Protein AF-0000000082300525 (afdb_homodimer)

pLDDT: mean 72.8, std 24.36, range [20.66, 98.38]

Nearest PDB structures (foldseek):
  4zb3-assembly1_A-2  TM=5.803E-01  e=1.710E-22  Arabidopsis thaliana
  1soi-assembly1_A-2  TM=7.630E-01  e=5.377E-10  Deinococcus radiodurans
  1sz3-assembly1_B  TM=7.439E-01  e=4.502E-10  Deinococcus radiodurans
  1su2-assembly1_B  TM=7.417E-01  e=1.656E-09  Deinococcus radiodurans
  1vcd-assembly1_A  TM=7.817E-01  e=1.240E-08  Thermus thermophilus HB8

Solvent-accessible surface area (backbone atoms only — not comparable to full-atom values): 38294 Å² total; per-residue (Å²): 132,53,84,77,63,64,65,69,55,76,68,60,64,70,88,30,45,48,75,52,97,76,41,25,40,39,37,34,40,53,50,41,52,52,49,53,53,51,48,54,54,49,33,74,73,46,65,85,68,67,69,75,82,77,60,51,66,63,56,40,52,53,52,33,53,52,42,38,50,74,73,62,33,37,42,39,34,36,40,32,31,70,93,38,32,75,50,49,35,50,43,41,73,72,60,34,39,65,46,34,51,46,69,65,59,80,61,69,82,58,65,81,62,84,66,88,72,76,71,72,72,62,70,77,36,26,38,30,31,35,37,64,62,56,98,55,83,72,79,70,79,77,51,48,43,22,30,50,30,36,32,38,44,33,54,34,82,91,44,32,57,21,26,49,31,33,26,42,58,62,57,76,48,31,74,65,72,42,73,36,54,45,59,46,68,53,55,77,82,52,49,71,64,58,38,43,39,47,36,40,28,58,51,31,52,41,58,50,45,78,74,42,62,61,30,37,35,35,40,30,41,87,89,49,62,26,35,37,40,36,33,32,35,37,42,60,74,52,68,89,64,81,70,73,44,61,26,75,90,52,29,66,44,73,45,79,37,48,44,68,59,62,59,62,36,69,82,46,71,72,30,47,32,44,49,50,52,35,51,51,52,46,51,52,29,51,52,47,39,52,50,51,50,51,56,63,57,35,66,70,76,68,76,66,78,75,61,68,75,59,75,56,50,43,51,51,44,42,18,50,16,64,25,77,87,81,46,48,37,16,50,45,69,74,75,87,81,80,74,89,78,84,76,91,122,133,54,81,79,62,62,64,70,56,75,69,62,64,70,90,30,45,49,75,50,98,76,41,24,40,37,38,34,42,54,49,40,51,52,52,52,54,52,48,54,54,46,32,75,73,46,68,82,71,65,73,84,74,78,57,50,68,62,55,40,50,53,51,33,51,51,42,38,47,75,72,62,34,36,43,38,34,38,40,34,32,70,92,39,33,76,50,49,34,50,43,42,72,73,59,36,38,67,45,34,52,46,66,64,60,81,62,68,82,60,65,79,64,84,66,88,73,76,72,72,72,61,71,79,36,27,39,31,30,36,37,62,64,55,98,56,82,72,81,71,78,76,51,46,45,24,30,50,31,36,32,38,44,35,56,35,82,91,45,33,58,22,26,48,32,33,26,43,60,63,57,78,48,32,73,66,71,42,73,36,55,46,59,46,69,52,55,78,82,51,50,70,63,56,38,44,37,47,37,40,27,58,50,31,52,41,57,49,44,79,75,44,65,61,32,36,36,35,35,29,44,87,89,49,60,24,36,36,40,36,35,32,34,36,43,60,75,52,69,88,63,82,70,74,43,60,27,76,89,51,29,65,44,72,45,79,36,46,44,66,60,63,59,60,37,69,82,45,70,71,32,49,34,42,47,50,52,34,51,51,51,46,49,52,28,51,52,48,39,52,53,51,52,51,56,62,57,36,66,71,77,64,83,67,77,76,61,70,74,58,75,60,56,36,52,52,51,43,19,52,16,60,29,76,85,82,46,51,36,18,46,44,72,78,74,87,80,80,77,84,76,84,73,89,122

Radius of gyration: 29.13 Å; Cα contacts (8 Å, |Δi|>4): 1240; chains: 2; bounding box: 61×101×90 Å

Secondary structure (DSSP, 8-state):
--TTTGGGS-SS-GGGEEE-TTS-EEEEHHHHHHHHHHHHHHHHH-GGG--STTS-HHHHHHHHHHHHHHTT--EEEEEE-GGGGGGHHHHHHTTPEEEEEE---SSSSS---SSS------PPPEEEEEEE-SSS---PPP---EEEEEEEEEB-SS-TTEEEEEEESSSHHHHTT-EE--EEEPPTT--HHHHHHHHHHHHH---EEEEEEEEEEEEE-TTS-EEEEEEEEEEES-TTS------TTTEEEEEEEEHHHHHT-HHHHT-HHHHHHHHHHHHHHHHHHHHHHHHHHHTTS--S------------EEEEEEBSSS-B--EE-------------/--TTTTTSS-SS-GGGEEE-TTS-EEEEHHHHHHHHHHHHHHHHH-TT---STTS-HHHHHHHHHHHHHHTT--EEEEEE-GGGGGGHHHHHHTTPEEEEEE---SSSSS---SSS------PPPEEEEEEE-SSS---PPP---EEEEEEEEEB-SS-TTEEEEEEESSSHHHHTT-EE--EEEPPTT--HHHHHHHHHHHHH---EEEEEEEEEEEEE-TTS-EEEEEEEEEEES-TTS------TTTEEEEEEEEHHHHHT-HHHHT-HHHHHHHHHHHHHHHHHHHHHHHHHHHTTS---------------EEEEEEBSSS-B--EE-------------

Foldseek 3Di:
DDPVVVLPDQLDDPVQWDADPQLEIEGEVVVVVVVVVVVVVVCVVVVPVPPDDPDDPLRSVLSNLVSSVVVVGFKYKYKAAPVRCVCVVSCVVSPKDFADKDFDDLDDPDPPPPPPVSVPDGGDIITMIMDTNDPDPDPDDGDDFEWEKEFEWEAQPVALQKTKWFQWPDDPRNVVRAIDTQMDTDDPLDWRQRRRQVSCCQAWVFGWGFPFWLDKDWDDDPVDGIYIYTYTYIYTPCNPDDDTDGNVNITDDMDIDRLVVNLPDVVLVVDPVSNVVSVSSSVVSVLVNVLVVVVVVCVPDDPDDPDSPPVCPVGPQFFDADCSVPDGRRDGPDDPDPDDDDDPD/DDPVVVLPDQLDDPVQWDADPQLEIEGEVVVVVVVVVVVVVVCVVVVPVPPPVPDDPLRSVLSNLVSSVVVVGFKYKYKAAPVRVVCVVSCVVVPKDFADKDFDDLDDPDPPPPDPVSVPDGGDIITMIMDTNDPDPDPDDGDDFEWEKEFEWEAQPVALQKTKWFQWPDDPRNVVRAIDTQMDTDDPPDDRQRRRQVSCCQAWVFGWGFPAWLDKDWDDDPVDGIYIYTYTYIYTPCNPDDDTDGNVNITDDMDIDRLVVNLPDVVLVPDPVSNVVSVSSSVVSVLVNVLVVVVVVCVPDPPDDDDSPPVCPVGPQFFDADCPVVDRRRPRPDDPPDDDDDDPD

Organism: NCBI:txid303405

Structure (mmCIF, N/CA/C/O backbone):
data_AF-0000000082300525-model_v1
#
loop_
_entity.id
_entity.type
_entity.pdbx_description
1 polymer 'ADP-ribose pyrophosphatase'
#
loop_
_atom_site.group_PDB
_atom_site.id
_atom_site.type_symbol
_atom_site.label_atom_id
_atom_site.label_alt_id
_atom_site.label_comp_id
_atom_site.label_asym_id
_atom_site.label_entity_id
_atom_site.label_seq_id
_atom_site.pdbx_PDB_ins_code
_atom_site.Cartn_x
_atom_site.Cartn_y
_atom_site.Cartn_z
_atom_site.occupancy
_atom_site.B_iso_or_equiv
_atom_site.auth_seq_id
_atom_site.auth_comp_id
_atom_site.auth_asym_id
_atom_site.auth_atom_id
_atom_site.pdbx_PDB_model_num
ATOM 1 N N . MET A 1 1 ? -26.719 -42.281 -4.926 1 31.5 1 MET A N 1
ATOM 2 C CA . MET A 1 1 ? -26.797 -40.906 -4.43 1 31.5 1 MET A CA 1
ATOM 3 C C . MET A 1 1 ? -26.984 -39.938 -5.578 1 31.5 1 MET A C 1
ATOM 5 O O . MET A 1 1 ? -26.188 -39.906 -6.512 1 31.5 1 MET A O 1
ATOM 9 N N . THR A 1 2 ? -28.156 -39.438 -5.938 1 35.41 2 THR A N 1
ATOM 10 C CA . THR A 1 2 ? -28.578 -38.75 -7.16 1 35.41 2 THR A CA 1
ATOM 11 C C . THR A 1 2 ? -27.844 -37.438 -7.328 1 35.41 2 THR A C 1
ATOM 13 O O . THR A 1 2 ? -27.344 -36.875 -6.355 1 35.41 2 THR A O 1
ATOM 16 N N . ALA A 1 3 ? -27.484 -37.094 -8.57 1 42.41 3 ALA A N 1
ATOM 17 C CA . ALA A 1 3 ? -26.859 -35.812 -8.938 1 42.41 3 ALA A CA 1
ATOM 18 C C . ALA A 1 3 ? -27.391 -34.688 -8.086 1 42.41 3 ALA A C 1
ATOM 20 O O . ALA A 1 3 ? -26.641 -33.781 -7.707 1 42.41 3 ALA A O 1
ATOM 21 N N . GLU A 1 4 ? -28.578 -34.562 -7.793 1 43.91 4 GLU A N 1
ATOM 22 C CA . GLU A 1 4 ? -29.359 -33.594 -7.035 1 43.91 4 GLU A CA 1
ATOM 23 C C . GLU A 1 4 ? -29.016 -33.625 -5.551 1 43.91 4 GLU A C 1
ATOM 25 O O . GLU A 1 4 ? -29.016 -32.625 -4.871 1 43.91 4 GLU A O 1
ATOM 30 N N . GLU A 1 5 ? -28.812 -34.781 -4.945 1 45.03 5 GLU A N 1
ATOM 31 C CA . GLU A 1 5 ? -28.484 -35.031 -3.545 1 45.03 5 GLU A CA 1
ATOM 32 C C . GLU A 1 5 ? -27.078 -34.562 -3.221 1 45.03 5 GLU A C 1
ATOM 34 O O . GLU A 1 5 ? -26.781 -34.156 -2.088 1 45.03 5 GLU A O 1
ATOM 39 N N . SER A 1 6 ? -26.172 -34.594 -4.133 1 46.34 6 SER A N 1
ATOM 40 C CA . SER A 1 6 ? -24.719 -34.406 -4.062 1 46.34 6 SER A CA 1
ATOM 41 C C . SER A 1 6 ? -24.359 -32.938 -3.881 1 46.34 6 SER A C 1
ATOM 43 O O . SER A 1 6 ? -23.234 -32.625 -3.479 1 46.34 6 SER A O 1
ATOM 45 N N . LEU A 1 7 ? -25.203 -32.062 -4.277 1 52 7 LEU A N 1
ATOM 46 C CA . LEU A 1 7 ? -25.031 -30.625 -4.062 1 52 7 LEU A CA 1
ATOM 47 C C . LEU A 1 7 ? -25.312 -30.25 -2.611 1 52 7 LEU A C 1
ATOM 49 O O . LEU A 1 7 ? -25.203 -29.078 -2.23 1 52 7 LEU A O 1
ATOM 53 N N . GLU A 1 8 ? -25.703 -31.203 -1.813 1 58.38 8 GLU A N 1
ATOM 54 C CA . GLU A 1 8 ? -26.172 -30.875 -0.469 1 58.38 8 GLU A CA 1
ATOM 55 C C . GLU A 1 8 ? -25 -30.734 0.504 1 58.38 8 GLU A C 1
ATOM 57 O O . GLU A 1 8 ? -25.125 -30.078 1.542 1 58.38 8 GLU A O 1
ATOM 62 N N . LEU A 1 9 ? -23.891 -31.422 0.276 1 63.06 9 LEU A N 1
ATOM 63 C CA . LEU A 1 9 ? -22.859 -31.312 1.297 1 63.06 9 LEU A CA 1
ATOM 64 C C . LEU A 1 9 ? -21.734 -30.391 0.839 1 63.06 9 LEU A C 1
ATOM 66 O O . LEU A 1 9 ? -21.406 -30.344 -0.35 1 63.06 9 LEU A O 1
ATOM 70 N N . PRO A 1 10 ? -21.188 -29.688 1.785 1 70.88 10 PRO A N 1
ATOM 71 C CA . PRO A 1 10 ? -20.047 -28.844 1.44 1 70.88 10 PRO A CA 1
ATOM 72 C C . PRO A 1 10 ? -18.875 -29.641 0.875 1 70.88 10 PRO A C 1
ATOM 74 O O . PRO A 1 10 ? -18.484 -30.656 1.446 1 70.88 10 PRO A O 1
ATOM 77 N N . PRO A 1 11 ? -18.5 -29.281 -0.305 1 83.06 11 PRO A N 1
ATOM 78 C CA . PRO A 1 11 ? -17.469 -30.047 -1.009 1 83.06 11 PRO A CA 1
ATOM 79 C C . PRO A 1 11 ? -16.156 -30.109 -0.245 1 83.06 11 PRO A C 1
ATOM 81 O O . PRO A 1 11 ? -15.438 -31.109 -0.31 1 83.06 11 PRO A O 1
ATOM 84 N N . PHE A 1 12 ? -15.797 -29.062 0.475 1 90.94 12 PHE A N 1
ATOM 85 C CA . PHE A 1 12 ? -14.57 -29.047 1.265 1 90.94 12 PHE A CA 1
ATOM 86 C C . PHE A 1 12 ? -14.875 -29.234 2.746 1 90.94 12 PHE A C 1
ATOM 88 O O . PHE A 1 12 ? -15.938 -28.828 3.221 1 90.94 12 PHE A O 1
ATOM 95 N N . ASP A 1 13 ? -13.938 -29.906 3.457 1 89.81 13 ASP A N 1
ATOM 96 C CA . ASP A 1 13 ? -14.047 -30 4.91 1 89.81 13 ASP A CA 1
ATOM 97 C C . ASP A 1 13 ? -14.141 -28.609 5.543 1 89.81 13 ASP A C 1
ATOM 99 O O . ASP A 1 13 ? -13.438 -27.688 5.121 1 89.81 13 ASP A O 1
ATOM 103 N N . GLU A 1 14 ? -14.883 -28.469 6.551 1 90.75 14 GLU A N 1
ATOM 104 C CA . GLU A 1 14 ? -15.125 -27.188 7.207 1 90.75 14 GLU A CA 1
ATOM 105 C C . GLU A 1 14 ? -13.844 -26.625 7.816 1 90.75 14 GLU A C 1
ATOM 107 O O . GLU A 1 14 ? -13.727 -25.422 8.031 1 90.75 14 GLU A O 1
ATOM 112 N N . SER A 1 15 ? -12.852 -27.469 8.047 1 91.94 15 SER A N 1
ATOM 113 C CA . SER A 1 15 ? -11.602 -27.047 8.688 1 91.94 15 SER A CA 1
ATOM 114 C C . SER A 1 15 ? -10.734 -26.25 7.723 1 91.94 15 SER A C 1
ATOM 116 O O . SER A 1 15 ? -9.789 -25.578 8.141 1 91.94 15 SER A O 1
ATOM 118 N N . VAL A 1 16 ? -11.062 -26.297 6.445 1 94.94 16 VAL A N 1
ATOM 119 C CA . VAL A 1 16 ? -10.18 -25.641 5.484 1 94.94 16 VAL A CA 1
ATOM 120 C C . VAL A 1 16 ? -10.867 -24.422 4.891 1 94.94 16 VAL A C 1
ATOM 122 O O . VAL A 1 16 ? -10.367 -23.812 3.949 1 94.94 16 VAL A O 1
ATOM 125 N N . VAL A 1 17 ? -12.078 -24.125 5.367 1 95.38 17 VAL A N 1
ATOM 126 C CA . VAL A 1 17 ? -12.844 -23 4.848 1 95.38 17 VAL A CA 1
ATOM 127 C C . VAL A 1 17 ? -13.25 -22.078 5.996 1 95.38 17 VAL A C 1
ATOM 129 O O . VAL A 1 17 ? -13.422 -22.531 7.133 1 95.38 17 VAL A O 1
ATOM 132 N N . SER A 1 18 ? -13.336 -20.844 5.781 1 94.56 18 SER A N 1
ATOM 133 C CA . SER A 1 18 ? -13.906 -19.859 6.707 1 94.56 18 SER A CA 1
ATOM 134 C C . SER A 1 18 ? -14.93 -18.969 6.02 1 94.56 18 SER A C 1
ATOM 136 O O . SER A 1 18 ? -14.906 -18.812 4.797 1 94.56 18 SER A O 1
ATOM 138 N N . TYR A 1 19 ? -15.844 -18.406 6.777 1 91.12 19 TYR A N 1
ATOM 139 C CA . TYR A 1 19 ? -16.922 -17.547 6.277 1 91.12 19 TYR A CA 1
ATOM 140 C C . TYR A 1 19 ? -16.844 -16.172 6.918 1 91.12 19 TYR A C 1
ATOM 142 O O . TYR A 1 19 ? -16.5 -16.031 8.094 1 91.12 19 TYR A O 1
ATOM 150 N N . ASP A 1 20 ? -17.141 -15.203 6.098 1 85.31 20 ASP A N 1
ATOM 151 C CA . ASP A 1 20 ? -17.109 -13.859 6.664 1 85.31 20 ASP A CA 1
ATOM 152 C C . ASP A 1 20 ? -18.5 -13.242 6.691 1 85.31 20 ASP A C 1
ATOM 154 O O . ASP A 1 20 ? -19.484 -13.875 6.285 1 85.31 20 ASP A O 1
ATOM 158 N N . HIS A 1 21 ? -18.641 -12.023 7.246 1 79.12 21 HIS A N 1
ATOM 159 C CA . HIS A 1 21 ? -19.922 -11.367 7.48 1 79.12 21 HIS A CA 1
ATOM 160 C C . HIS A 1 21 ? -20.469 -10.773 6.188 1 79.12 21 HIS A C 1
ATOM 162 O O . HIS A 1 21 ? -21.594 -10.273 6.168 1 79.12 21 HIS A O 1
ATOM 168 N N . TYR A 1 22 ? -19.812 -10.883 5.113 1 80.44 22 TYR A N 1
ATOM 169 C CA . TYR A 1 22 ? -20.234 -10.32 3.836 1 80.44 22 TYR A CA 1
ATOM 170 C C . TYR A 1 22 ? -20.641 -11.43 2.869 1 80.44 22 TYR A C 1
ATOM 172 O O . TYR A 1 22 ? -20.641 -11.227 1.652 1 80.44 22 TYR A O 1
ATOM 180 N N . ASN A 1 23 ? -20.797 -12.641 3.451 1 89.06 23 ASN A N 1
ATOM 181 C CA . ASN A 1 23 ? -21.141 -13.82 2.668 1 89.06 23 ASN A CA 1
ATOM 182 C C . ASN A 1 23 ? -20 -14.266 1.775 1 89.06 23 ASN A C 1
ATOM 184 O O . ASN A 1 23 ? -20.219 -14.742 0.66 1 89.06 23 ASN A O 1
ATOM 188 N N . GLY A 1 24 ? -18.875 -13.977 2.256 1 93.5 24 GLY A N 1
ATOM 189 C CA . GLY A 1 24 ? -17.672 -14.453 1.586 1 93.5 24 GLY A CA 1
ATOM 190 C C . GLY A 1 24 ? -17.156 -15.766 2.143 1 93.5 24 GLY A C 1
ATOM 191 O O . GLY A 1 24 ? -17.453 -16.109 3.287 1 93.5 24 GLY A O 1
ATOM 192 N N . VAL A 1 25 ? -16.469 -16.469 1.324 1 95.88 25 VAL A N 1
ATOM 193 C CA . VAL A 1 25 ? -15.859 -17.734 1.721 1 95.88 25 VAL A CA 1
ATOM 194 C C . VAL A 1 25 ? -14.359 -17.703 1.426 1 95.88 25 VAL A C 1
ATOM 196 O O . VAL A 1 25 ? -13.938 -17.234 0.369 1 95.88 25 VAL A O 1
ATOM 199 N N . THR A 1 26 ? -13.57 -18.141 2.361 1 96.19 26 THR A N 1
ATOM 200 C CA . THR A 1 26 ? -12.133 -18.266 2.154 1 96.19 26 THR A CA 1
ATOM 201 C C . THR A 1 26 ? -11.703 -19.734 2.229 1 96.19 26 THR A C 1
ATOM 203 O O . THR A 1 26 ? -11.992 -20.422 3.209 1 96.19 26 THR A O 1
ATOM 206 N N . LEU A 1 27 ? -11.117 -20.203 1.201 1 97.44 27 LEU A N 1
ATOM 207 C CA . LEU A 1 27 ? -10.516 -21.531 1.152 1 97.44 27 LEU A CA 1
ATOM 208 C C . LEU A 1 27 ? -9.016 -21.469 1.395 1 97.44 27 LEU A C 1
ATOM 210 O O . LEU A 1 27 ? -8.305 -20.703 0.72 1 97.44 27 LEU A O 1
ATOM 214 N N . TYR A 1 28 ? -8.516 -22.203 2.297 1 96.62 28 TYR A N 1
ATOM 215 C CA . TYR A 1 28 ? -7.098 -22.25 2.627 1 96.62 28 TYR A CA 1
ATOM 216 C C . TYR A 1 28 ? -6.445 -23.5 2.07 1 96.62 28 TYR A C 1
ATOM 218 O O . TYR A 1 28 ? -6.59 -24.594 2.645 1 96.62 28 TYR A O 1
ATOM 226 N N . LEU A 1 29 ? -5.621 -23.359 1.067 1 97.25 29 LEU A N 1
ATOM 227 C CA . LEU A 1 29 ? -5.098 -24.531 0.369 1 97.25 29 LEU A CA 1
ATOM 228 C C . LEU A 1 29 ? -3.973 -25.188 1.165 1 97.25 29 LEU A C 1
ATOM 230 O O . LEU A 1 29 ? -3.672 -26.359 0.973 1 97.25 29 LEU A O 1
ATOM 234 N N . GLY A 1 30 ? -3.264 -24.328 1.96 1 94.94 30 GLY A N 1
ATOM 235 C CA . GLY A 1 30 ? -2.316 -24.969 2.867 1 94.94 30 GLY A CA 1
ATOM 236 C C . GLY A 1 30 ? -2.963 -25.969 3.803 1 94.94 30 GLY A C 1
ATOM 237 O O . GLY A 1 30 ? -2.453 -27.078 3.979 1 94.94 30 GLY A O 1
ATOM 238 N N . GLU A 1 31 ? -4.031 -25.594 4.355 1 94.62 31 GLU A N 1
ATOM 239 C CA . GLU A 1 31 ? -4.793 -26.484 5.23 1 94.62 31 GLU A CA 1
ATOM 240 C C . GLU A 1 31 ? -5.391 -27.641 4.453 1 94.62 31 GLU A C 1
ATOM 242 O O . GLU A 1 31 ? -5.461 -28.766 4.961 1 94.62 31 GLU A O 1
ATOM 247 N N . TYR A 1 32 ? -5.863 -27.422 3.322 1 94.81 32 TYR A N 1
ATOM 248 C CA . TYR A 1 32 ? -6.406 -28.484 2.488 1 94.81 32 TYR A CA 1
ATOM 249 C C . TYR A 1 32 ? -5.34 -29.516 2.156 1 94.81 32 TYR A C 1
ATOM 251 O O . TYR A 1 32 ? -5.598 -30.719 2.193 1 94.81 32 TYR A O 1
ATOM 259 N N . LEU A 1 33 ? -4.188 -29 1.793 1 94.38 33 LEU A N 1
ATOM 260 C CA . LEU A 1 33 ? -3.07 -29.891 1.516 1 94.38 33 LEU A CA 1
ATOM 261 C C . LEU A 1 33 ? -2.785 -30.797 2.715 1 94.38 33 LEU A C 1
ATOM 263 O O . LEU A 1 33 ? -2.58 -32 2.557 1 94.38 33 LEU A O 1
ATOM 267 N N . ASN A 1 34 ? -2.764 -30.188 3.891 1 92.69 34 ASN A N 1
ATOM 268 C CA . ASN A 1 34 ? -2.57 -30.953 5.113 1 92.69 34 ASN A CA 1
ATOM 269 C C . ASN A 1 34 ? -3.688 -31.984 5.32 1 92.69 34 ASN A C 1
ATOM 271 O O . ASN A 1 34 ? -3.432 -33.125 5.734 1 92.69 34 ASN A O 1
ATOM 275 N N . TRP A 1 35 ? -4.832 -31.594 5.086 1 90.56 35 TRP A N 1
ATOM 276 C CA . TRP A 1 35 ? -6 -32.469 5.219 1 90.56 35 TRP A CA 1
ATOM 277 C C . TRP A 1 35 ? -5.898 -33.656 4.281 1 90.56 35 TRP A C 1
ATOM 279 O O . TRP A 1 35 ? -6.113 -34.781 4.699 1 90.56 35 TRP A O 1
ATOM 289 N N . VAL A 1 36 ? -5.59 -33.438 3.02 1 88.75 36 VAL A N 1
ATOM 290 C CA . VAL A 1 36 ? -5.453 -34.5 2.021 1 88.75 36 VAL A CA 1
ATOM 291 C C . VAL A 1 36 ? -4.355 -35.469 2.449 1 88.75 36 VAL A C 1
ATOM 293 O O . VAL A 1 36 ? -4.504 -36.688 2.309 1 88.75 36 VAL A O 1
ATOM 296 N N . THR A 1 37 ? -3.279 -34.906 2.904 1 88.19 37 THR A N 1
ATOM 297 C CA . THR A 1 37 ? -2.15 -35.719 3.324 1 88.19 37 THR A CA 1
ATOM 298 C C . THR A 1 37 ? -2.541 -36.625 4.492 1 88.19 37 THR A C 1
ATOM 300 O O . THR A 1 37 ? -2.189 -37.812 4.52 1 88.19 37 THR A O 1
ATOM 303 N N . ARG A 1 38 ? -3.258 -36.125 5.43 1 87.5 38 ARG A N 1
ATOM 304 C CA . ARG A 1 38 ? -3.707 -36.906 6.586 1 87.5 38 ARG A CA 1
ATOM 305 C C . ARG A 1 38 ? -4.68 -38 6.172 1 87.5 38 ARG A C 1
ATOM 307 O O . ARG A 1 38 ? -4.633 -39.094 6.707 1 87.5 38 ARG A O 1
ATOM 314 N N . GLN A 1 39 ? -5.523 -37.719 5.277 1 83.19 39 GLN A N 1
ATOM 315 C CA . GLN A 1 39 ? -6.496 -38.688 4.797 1 83.19 39 GLN A CA 1
ATOM 316 C C . GLN A 1 39 ? -5.809 -39.844 4.066 1 83.19 39 GLN A C 1
ATOM 318 O O . GLN A 1 39 ? -6.215 -41 4.191 1 83.19 39 GLN A O 1
ATOM 323 N N . SER A 1 40 ? -4.789 -39.438 3.256 1 81.56 40 SER A N 1
ATOM 324 C CA . SER A 1 40 ? -4.039 -40.469 2.525 1 81.56 40 SER A CA 1
ATOM 325 C C . SER A 1 40 ? -3.324 -41.406 3.48 1 81.56 40 SER A C 1
ATOM 327 O O . SER A 1 40 ? -3.225 -42.625 3.211 1 81.56 40 SER A O 1
ATOM 329 N N . GLU A 1 41 ? -2.926 -40.875 4.523 1 79.88 41 GLU A N 1
ATOM 330 C CA . GLU A 1 41 ? -2.252 -41.688 5.531 1 79.88 41 GLU A CA 1
ATOM 331 C C . GLU A 1 41 ? -3.24 -42.594 6.254 1 79.88 41 GLU A C 1
ATOM 333 O O . GLU A 1 41 ? -2.932 -43.781 6.535 1 79.88 41 GLU A O 1
ATOM 338 N N . MET A 1 42 ? -4.387 -42.094 6.52 1 76.69 42 MET A N 1
ATOM 339 C CA . MET A 1 42 ? -5.422 -42.875 7.199 1 76.69 42 MET A CA 1
ATOM 340 C C . MET A 1 42 ? -5.941 -44 6.301 1 76.69 42 MET A C 1
ATOM 342 O O . MET A 1 42 ? -6.23 -45.094 6.777 1 76.69 42 MET A O 1
ATOM 346 N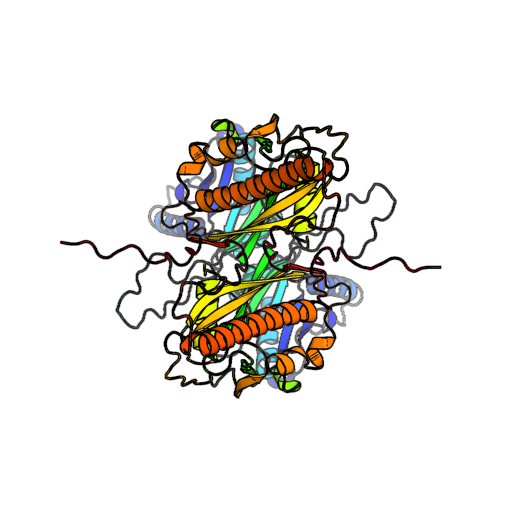 N . ASP A 1 43 ? -6.156 -43.625 5 1 68.88 43 ASP A N 1
ATOM 347 C CA . ASP A 1 43 ? -6.629 -44.625 4.047 1 68.88 43 ASP A CA 1
ATOM 348 C C . ASP A 1 43 ? -5.621 -45.75 3.902 1 68.88 43 ASP A C 1
ATOM 350 O O . ASP A 1 43 ? -6.004 -46.906 3.693 1 68.88 43 ASP A O 1
ATOM 354 N N . ARG A 1 44 ? -4.449 -45.344 3.789 1 67.62 44 ARG A N 1
ATOM 355 C CA . ARG A 1 44 ? -3.432 -46.406 3.732 1 67.62 44 ARG A CA 1
ATOM 356 C C . ARG A 1 44 ? -3.576 -47.375 4.902 1 67.62 44 ARG A C 1
ATOM 358 O O . ARG A 1 44 ? -3.389 -48.562 4.738 1 67.62 44 ARG A O 1
ATOM 365 N N . ASP A 1 45 ? -4.102 -46.781 5.965 1 65.62 45 ASP A N 1
ATOM 366 C CA . ASP A 1 45 ? -4.238 -47.594 7.164 1 65.62 45 ASP A CA 1
ATOM 367 C C . ASP A 1 45 ? -5.574 -48.344 7.176 1 65.62 45 ASP A C 1
ATOM 369 O O . ASP A 1 45 ? -5.695 -49.406 7.773 1 65.62 45 ASP A O 1
ATOM 373 N N . ASN A 1 46 ? -6.699 -47.688 6.613 1 58.25 46 ASN A N 1
ATOM 374 C CA . ASN A 1 46 ? -8 -48.344 6.527 1 58.25 46 ASN A CA 1
ATOM 375 C C . ASN A 1 46 ? -8.609 -48.188 5.133 1 58.25 46 ASN A C 1
ATOM 377 O O . ASN A 1 46 ? -9.383 -47.281 4.879 1 58.25 46 ASN A O 1
ATOM 381 N N . PRO A 1 47 ? -8.227 -49 4.129 1 49.75 47 PRO A N 1
ATOM 382 C CA . PRO A 1 47 ? -8.602 -48.906 2.715 1 49.75 47 PRO A CA 1
ATOM 383 C C . PRO A 1 47 ? -10.109 -48.938 2.5 1 49.75 47 PRO A C 1
ATOM 385 O O . PRO A 1 47 ? -10.586 -48.625 1.41 1 49.75 47 PRO A O 1
ATOM 388 N N . THR A 1 48 ? -10.922 -49.562 3.279 1 49.03 48 THR A N 1
ATOM 389 C CA . THR A 1 48 ? -12.336 -49.75 2.979 1 49.03 48 THR A CA 1
ATOM 390 C C . THR A 1 48 ? -13.07 -48.438 2.953 1 49.03 48 THR A C 1
ATOM 392 O O . THR A 1 48 ? -14.219 -48.344 2.529 1 49.03 48 THR A O 1
ATOM 395 N N . ARG A 1 49 ? -12.695 -47.625 3.658 1 45.94 49 ARG A N 1
ATOM 396 C CA . ARG A 1 49 ? -13.477 -46.406 3.879 1 45.94 49 ARG A CA 1
ATOM 397 C C . ARG A 1 49 ? -13.336 -45.438 2.701 1 45.94 49 ARG A C 1
ATOM 399 O O . ARG A 1 49 ? -13.633 -44.25 2.824 1 45.94 49 ARG A O 1
ATOM 406 N N . SER A 1 50 ? -12.758 -45.812 1.601 1 43.75 50 SER A N 1
ATOM 407 C CA . SER A 1 50 ? -12.281 -44.719 0.785 1 43.75 50 SER A CA 1
ATOM 408 C C . SER A 1 50 ? -13.43 -44 0.094 1 43.75 50 SER A C 1
ATOM 410 O O . SER A 1 50 ? -13.875 -44.406 -0.979 1 43.75 50 SER A O 1
ATOM 412 N N . LEU A 1 51 ? -14.602 -44 0.524 1 40.25 51 LEU A N 1
ATOM 413 C CA . LEU A 1 51 ? -15.719 -43.594 -0.308 1 40.25 51 LEU A CA 1
ATOM 414 C C . LEU A 1 51 ? -15.336 -42.375 -1.164 1 40.25 51 LEU A C 1
ATOM 416 O O . LEU A 1 51 ? -15.578 -42.375 -2.373 1 40.25 51 LEU A O 1
ATOM 420 N N . ASN A 1 52 ? -15.656 -41.156 -0.697 1 44.56 52 ASN A N 1
ATOM 421 C CA . ASN A 1 52 ? -16 -40 -1.484 1 44.56 52 ASN A CA 1
ATOM 422 C C . ASN A 1 52 ? -14.82 -39.531 -2.338 1 44.56 52 ASN A C 1
ATOM 424 O O . ASN A 1 52 ? -14.961 -38.594 -3.131 1 44.56 52 ASN A O 1
ATOM 428 N N . SER A 1 53 ? -13.508 -39.438 -1.915 1 52.91 53 SER A N 1
ATOM 429 C CA . SER A 1 53 ? -12.812 -38.188 -2.244 1 52.91 53 SER A CA 1
ATOM 430 C C . SER A 1 53 ? -12.227 -38.25 -3.65 1 52.91 53 SER A C 1
ATOM 432 O O . SER A 1 53 ? -11.016 -38.375 -3.818 1 52.91 53 SER A O 1
ATOM 434 N N . ASP A 1 54 ? -12.828 -39 -4.508 1 66.31 54 ASP A N 1
ATOM 435 C CA . ASP A 1 54 ? -12.344 -39.344 -5.848 1 66.31 54 ASP A CA 1
ATOM 436 C C . ASP A 1 54 ? -12.227 -38.062 -6.703 1 66.31 54 ASP A C 1
ATOM 438 O O . ASP A 1 54 ? -11.734 -38.125 -7.832 1 66.31 54 ASP A O 1
ATOM 442 N N . LEU A 1 55 ? -12.703 -37.125 -6.266 1 83.56 55 LEU A N 1
ATOM 443 C CA . LEU A 1 55 ? -12.68 -35.969 -7.145 1 83.56 55 LEU A CA 1
ATOM 444 C C . LEU A 1 55 ? -11.312 -35.281 -7.105 1 83.56 55 LEU A C 1
ATOM 446 O O . LEU A 1 55 ? -10.695 -35.188 -6.047 1 83.56 55 LEU A O 1
ATOM 450 N N . SER A 1 56 ? -10.867 -35 -8.273 1 90.5 56 SER A N 1
ATOM 451 C CA . SER A 1 56 ? -9.672 -34.156 -8.367 1 90.5 56 SER A CA 1
ATOM 452 C C . SER A 1 56 ? -9.938 -32.781 -7.809 1 90.5 56 SER A C 1
ATOM 454 O O . SER A 1 56 ? -11.094 -32.375 -7.602 1 90.5 56 SER A O 1
ATOM 456 N N . PHE A 1 57 ? -8.961 -32.125 -7.488 1 94.06 57 PHE A N 1
ATOM 457 C CA . PHE A 1 57 ? -9.102 -30.797 -6.914 1 94.06 57 PHE A CA 1
ATOM 458 C C . PHE A 1 57 ? -9.93 -29.891 -7.828 1 94.06 57 PHE A C 1
ATOM 460 O O . PHE A 1 57 ? -10.867 -29.234 -7.375 1 94.06 57 PHE A O 1
ATOM 467 N N . PRO A 1 58 ? -9.641 -29.797 -9.117 1 94.69 58 PRO A N 1
ATOM 468 C CA . PRO A 1 58 ? -10.453 -28.922 -9.969 1 94.69 58 PRO A CA 1
ATOM 469 C C . PRO A 1 58 ? -11.938 -29.281 -9.945 1 94.69 58 PRO A C 1
ATOM 471 O O . PRO A 1 58 ? -12.797 -28.406 -10 1 94.69 58 PRO A O 1
ATOM 474 N N . GLN A 1 59 ? -12.227 -30.562 -9.906 1 93.12 59 GLN A N 1
ATOM 475 C CA . GLN A 1 59 ? -13.617 -31 -9.836 1 93.12 59 GLN A CA 1
ATOM 476 C C . GLN A 1 59 ? -14.266 -30.547 -8.531 1 93.12 59 GLN A C 1
ATOM 478 O O . GLN A 1 59 ? -15.406 -30.078 -8.523 1 93.12 59 GLN A O 1
ATOM 483 N N . LEU A 1 60 ? -13.508 -30.766 -7.496 1 93.81 60 LEU A N 1
ATOM 484 C CA . LEU A 1 60 ? -13.992 -30.344 -6.184 1 93.81 60 LEU A CA 1
ATOM 485 C C . LEU A 1 60 ? -14.242 -28.844 -6.148 1 93.81 60 LEU A C 1
ATOM 487 O O . LEU A 1 60 ? -15.25 -28.391 -5.609 1 93.81 60 LEU A O 1
ATOM 491 N N . LEU A 1 61 ? -13.312 -28.078 -6.637 1 95.88 61 LEU A N 1
ATOM 492 C CA . LEU A 1 61 ? -13.422 -26.625 -6.668 1 95.88 61 LEU A CA 1
ATOM 493 C C . LEU A 1 61 ? -14.656 -26.188 -7.461 1 95.88 61 LEU A C 1
ATOM 495 O O . LEU A 1 61 ? -15.398 -25.297 -7.031 1 95.88 61 LEU A O 1
ATOM 499 N N . ASP A 1 62 ? -14.875 -26.797 -8.586 1 95.19 62 ASP A N 1
ATOM 500 C CA . ASP A 1 62 ? -16.047 -26.484 -9.406 1 95.19 62 ASP A CA 1
ATOM 501 C C . ASP A 1 62 ? -17.344 -26.766 -8.641 1 95.19 62 ASP A C 1
ATOM 503 O O . ASP A 1 62 ? -18.266 -25.953 -8.672 1 95.19 62 ASP A O 1
ATOM 507 N N . ARG A 1 63 ? -17.406 -27.891 -8.031 1 93.88 63 ARG A N 1
ATOM 508 C CA . ARG A 1 63 ? -18.578 -28.234 -7.219 1 93.88 63 ARG A CA 1
ATOM 509 C C . ARG A 1 63 ? -18.781 -27.219 -6.094 1 93.88 63 ARG A C 1
ATOM 511 O O . ARG A 1 63 ? -19.906 -26.828 -5.789 1 93.88 63 ARG A O 1
ATOM 518 N N . ALA A 1 64 ? -17.703 -26.891 -5.438 1 95.56 64 ALA A N 1
ATOM 519 C CA . ALA A 1 64 ? -17.766 -25.922 -4.344 1 95.56 64 ALA A CA 1
ATOM 520 C C . ALA A 1 64 ? -18.312 -24.578 -4.828 1 95.56 64 ALA A C 1
ATOM 522 O O . ALA A 1 64 ? -19.141 -23.969 -4.156 1 95.56 64 ALA A O 1
ATOM 523 N N . LEU A 1 65 ? -17.859 -24.172 -5.965 1 96.5 65 LEU A N 1
ATOM 524 C CA . LEU A 1 65 ? -18.297 -22.891 -6.52 1 96.5 65 LEU A CA 1
ATOM 525 C C . LEU A 1 65 ? -19.797 -22.922 -6.797 1 96.5 65 LEU A C 1
ATOM 527 O O . LEU A 1 65 ? -20.5 -21.953 -6.539 1 96.5 65 LEU A O 1
ATOM 531 N N . GLN A 1 66 ? -20.281 -24.062 -7.277 1 94.19 66 GLN A N 1
ATOM 532 C CA . GLN A 1 66 ? -21.719 -24.219 -7.512 1 94.19 66 GLN A CA 1
ATOM 533 C C . GLN A 1 66 ? -22.484 -24.203 -6.195 1 94.19 66 GLN A C 1
ATOM 535 O O . GLN A 1 66 ? -23.531 -23.562 -6.094 1 94.19 66 GLN A O 1
ATOM 540 N N . PHE A 1 67 ? -21.984 -24.906 -5.277 1 94 67 PHE A N 1
ATOM 541 C CA . PHE A 1 67 ? -22.609 -24.969 -3.957 1 94 67 PHE A CA 1
ATOM 542 C C . PHE A 1 67 ? -22.688 -23.578 -3.336 1 94 67 PHE A C 1
ATOM 544 O O . PHE A 1 67 ? -23.75 -23.172 -2.865 1 94 67 PHE A O 1
ATOM 551 N N . TRP A 1 68 ? -21.578 -22.828 -3.354 1 95.69 68 TRP A N 1
ATOM 552 C CA . TRP A 1 68 ? -21.516 -21.5 -2.756 1 95.69 68 TRP A CA 1
ATOM 553 C C . TRP A 1 68 ? -22.438 -20.531 -3.502 1 95.69 68 TRP A C 1
ATOM 555 O O . TRP A 1 68 ? -23.062 -19.672 -2.891 1 95.69 68 TRP A O 1
ATOM 565 N N . LYS A 1 69 ? -22.453 -20.656 -4.766 1 94.56 69 LYS A N 1
ATOM 566 C CA . LYS A 1 69 ? -23.359 -19.828 -5.547 1 94.56 69 LYS A CA 1
ATOM 567 C C . LYS A 1 69 ? -24.812 -20.078 -5.156 1 94.56 69 LYS A C 1
ATOM 569 O O . LYS A 1 69 ? -25.594 -19.125 -4.996 1 94.56 69 LYS A O 1
ATOM 574 N N . ALA A 1 70 ? -25.203 -21.328 -5.004 1 93.31 70 ALA A N 1
ATOM 575 C CA . ALA A 1 70 ? -26.547 -21.703 -4.617 1 93.31 70 ALA A CA 1
ATOM 576 C C . ALA A 1 70 ? -26.891 -21.172 -3.229 1 93.31 70 ALA A C 1
ATOM 578 O O . ALA A 1 70 ? -28.047 -20.828 -2.955 1 93.31 70 ALA A O 1
ATOM 579 N N . GLU A 1 71 ? -25.891 -21.047 -2.379 1 93 71 GLU A N 1
ATOM 580 C CA . GLU A 1 71 ? -26.078 -20.547 -1.022 1 93 71 GLU A CA 1
ATOM 581 C C . GLU A 1 71 ? -26.172 -19.031 -1.01 1 93 71 GLU A C 1
ATOM 583 O O . GLU A 1 71 ? -26.438 -18.422 0.031 1 93 71 GLU A O 1
ATOM 588 N N . GLY A 1 72 ? -25.797 -18.469 -2.145 1 92.88 72 GLY A N 1
ATOM 589 C CA . GLY A 1 72 ? -25.859 -17.016 -2.221 1 92.88 72 GLY A CA 1
ATOM 590 C C . GLY A 1 72 ? -24.578 -16.344 -1.785 1 92.88 72 GLY A C 1
ATOM 591 O O . GLY A 1 72 ? -24.578 -15.156 -1.433 1 92.88 72 GLY A O 1
ATOM 592 N N . ARG A 1 73 ? -23.547 -17.125 -1.755 1 94.44 73 ARG A N 1
ATOM 593 C CA . ARG A 1 73 ? -22.25 -16.547 -1.427 1 94.44 73 ARG A CA 1
ATOM 594 C C . ARG A 1 73 ? -21.781 -15.602 -2.535 1 94.44 73 ARG A C 1
ATOM 596 O O . ARG A 1 73 ? -22.172 -15.766 -3.695 1 94.44 73 ARG A O 1
ATOM 603 N N . LYS A 1 74 ? -20.922 -14.633 -2.197 1 94.25 74 LYS A N 1
ATOM 604 C CA . LYS A 1 74 ? -20.547 -13.586 -3.146 1 94.25 74 LYS A CA 1
ATOM 605 C C . LYS A 1 74 ? -19.062 -13.641 -3.486 1 94.25 74 LYS A C 1
ATOM 607 O O . LYS A 1 74 ? -18.672 -14.227 -4.5 1 94.25 74 LYS A O 1
ATOM 612 N N . GLY A 1 75 ? -18.234 -13.211 -2.521 1 95.5 75 GLY A N 1
ATOM 613 C CA . GLY A 1 75 ? -16.797 -13.211 -2.74 1 95.5 75 GLY A CA 1
ATOM 614 C C . GLY A 1 75 ? -16.109 -14.477 -2.246 1 95.5 75 GLY A C 1
ATOM 615 O O . GLY A 1 75 ? -16.234 -14.836 -1.074 1 95.5 75 GLY A O 1
ATOM 616 N N . ILE A 1 76 ? -15.375 -15.172 -3.141 1 97.38 76 ILE A N 1
ATOM 617 C CA . ILE A 1 76 ? -14.617 -16.359 -2.773 1 97.38 76 ILE A CA 1
ATOM 618 C C . ILE A 1 76 ? -13.117 -16.047 -2.803 1 97.38 76 ILE A C 1
ATOM 620 O O . ILE A 1 76 ? -12.609 -15.508 -3.787 1 97.38 76 ILE A O 1
ATOM 624 N N . TRP A 1 77 ? -12.477 -16.391 -1.75 1 96.19 77 TRP A N 1
ATOM 625 C CA . TRP A 1 77 ? -11.031 -16.203 -1.627 1 96.19 77 TRP A CA 1
ATOM 626 C C . TRP A 1 77 ? -10.32 -17.547 -1.514 1 96.19 77 TRP A C 1
ATOM 628 O O . TRP A 1 77 ? -10.82 -18.469 -0.873 1 96.19 77 TRP A O 1
ATOM 638 N N . ILE A 1 78 ? -9.117 -17.578 -2.115 1 98 78 ILE A N 1
ATOM 639 C CA . ILE A 1 78 ? -8.266 -18.766 -1.952 1 98 78 ILE A CA 1
ATOM 640 C C . ILE A 1 78 ? -6.867 -18.328 -1.516 1 98 78 ILE A C 1
ATOM 642 O O . ILE A 1 78 ? -6.211 -17.547 -2.205 1 98 78 ILE A O 1
ATOM 646 N N . HIS A 1 79 ? -6.461 -18.781 -0.407 1 96.5 79 HIS A N 1
ATOM 647 C CA . HIS A 1 79 ? -5.105 -18.562 0.084 1 96.5 79 HIS A CA 1
ATOM 648 C C . HIS A 1 79 ? -4.18 -19.703 -0.324 1 96.5 79 HIS A C 1
ATOM 650 O O . HIS A 1 79 ? -4.41 -20.859 0.045 1 96.5 79 HIS A O 1
ATOM 656 N N . VAL A 1 80 ? -3.086 -19.391 -0.988 1 97.81 80 VAL A N 1
ATOM 657 C CA . VAL A 1 80 ? -2.201 -20.391 -1.554 1 97.81 80 VAL A CA 1
ATOM 658 C C . VAL A 1 80 ? -0.779 -20.188 -1.038 1 97.81 80 VAL A C 1
ATOM 660 O O . VAL A 1 80 ? -0.055 -19.312 -1.533 1 97.81 80 VAL A O 1
ATOM 663 N N . PRO A 1 81 ? -0.34 -20.969 -0.107 1 96.19 81 PRO A N 1
ATOM 664 C CA . PRO A 1 81 ? 1.086 -20.953 0.225 1 96.19 81 PRO A CA 1
ATOM 665 C C . PRO A 1 81 ? 1.959 -21.547 -0.875 1 96.19 81 PRO A C 1
ATOM 667 O O . PRO A 1 81 ? 1.448 -22.219 -1.772 1 96.19 81 PRO A O 1
ATOM 670 N N . PRO A 1 82 ? 3.248 -21.312 -0.828 1 96.5 82 PRO A N 1
ATOM 671 C CA . PRO A 1 82 ? 4.133 -21.859 -1.86 1 96.5 82 PRO A CA 1
ATOM 672 C C . PRO A 1 82 ? 4.02 -23.375 -1.993 1 96.5 82 PRO A C 1
ATOM 674 O O . PRO A 1 82 ? 4.098 -23.922 -3.104 1 96.5 82 PRO A O 1
ATOM 677 N N . THR A 1 83 ? 3.791 -24.094 -0.935 1 95.81 83 THR A N 1
ATOM 678 C CA . THR A 1 83 ? 3.721 -25.547 -0.936 1 95.81 83 THR A CA 1
ATOM 679 C C . THR A 1 83 ? 2.51 -26.031 -1.73 1 95.81 83 THR A C 1
ATOM 681 O O . THR A 1 83 ? 2.457 -27.188 -2.148 1 95.81 83 THR A O 1
ATOM 684 N N . ALA A 1 84 ? 1.542 -25.172 -1.914 1 97.06 84 ALA A N 1
ATOM 685 C CA . ALA A 1 84 ? 0.324 -25.547 -2.631 1 97.06 84 ALA A CA 1
ATOM 686 C C . ALA A 1 84 ? 0.268 -24.875 -4 1 97.06 84 ALA A C 1
ATOM 688 O O . ALA A 1 84 ? -0.791 -24.812 -4.629 1 97.06 84 ALA A O 1
ATOM 689 N N . SER A 1 85 ? 1.377 -24.375 -4.484 1 97.75 85 SER A N 1
ATOM 690 C CA . SER A 1 85 ? 1.425 -23.594 -5.715 1 97.75 85 SER A CA 1
ATOM 691 C C . SER A 1 85 ? 0.967 -24.422 -6.914 1 97.75 85 SER A C 1
ATOM 693 O O . SER A 1 85 ? 0.557 -23.859 -7.934 1 97.75 85 SER A O 1
ATOM 695 N N . HIS A 1 86 ? 1.015 -25.734 -6.867 1 97 86 HIS A N 1
ATOM 696 C CA . HIS A 1 86 ? 0.646 -26.594 -7.984 1 97 86 HIS A CA 1
ATOM 697 C C . HIS A 1 86 ? -0.846 -26.5 -8.281 1 97 86 HIS A C 1
ATOM 699 O O . HIS A 1 86 ? -1.3 -26.938 -9.344 1 97 86 HIS A O 1
ATOM 705 N N . TRP A 1 87 ? -1.662 -25.922 -7.426 1 97.31 87 TRP A N 1
ATOM 706 C CA . TRP A 1 87 ? -3.096 -25.781 -7.664 1 97.31 87 TRP A CA 1
ATOM 707 C C . TRP A 1 87 ? -3.428 -24.406 -8.242 1 97.31 87 TRP A C 1
ATOM 709 O O . TRP A 1 87 ? -4.582 -24.141 -8.578 1 97.31 87 TRP A O 1
ATOM 719 N N . VAL A 1 88 ? -2.457 -23.516 -8.391 1 98.31 88 VAL A N 1
ATOM 720 C CA . VAL A 1 88 ? -2.701 -22.156 -8.867 1 98.31 88 VAL A CA 1
ATOM 721 C C . VAL A 1 88 ? -3.309 -22.203 -10.266 1 98.31 88 VAL A C 1
ATOM 723 O O . VAL A 1 88 ? -4.324 -21.547 -10.523 1 98.31 88 VAL A O 1
ATOM 726 N N . PRO A 1 89 ? -2.766 -23.031 -11.188 1 97.69 89 PRO A N 1
ATOM 727 C CA . PRO A 1 89 ? -3.365 -23.062 -12.523 1 97.69 89 PRO A CA 1
ATOM 728 C C . PRO A 1 89 ? -4.828 -23.484 -12.5 1 97.69 89 PRO A C 1
ATOM 730 O O . PRO A 1 89 ? -5.645 -22.969 -13.266 1 97.69 89 PRO A O 1
ATOM 733 N N . ASP A 1 90 ? -5.176 -24.422 -11.68 1 97.81 90 ASP A N 1
ATOM 734 C CA . ASP A 1 90 ? -6.555 -24.891 -11.562 1 97.81 90 ASP A CA 1
ATOM 735 C C . ASP A 1 90 ? -7.477 -23.766 -11.094 1 97.81 90 ASP A C 1
ATOM 737 O O . ASP A 1 90 ? -8.602 -23.641 -11.578 1 97.81 90 ASP A O 1
ATOM 741 N N . CYS A 1 91 ? -7.004 -23.047 -10.148 1 98.31 91 CYS A N 1
ATOM 742 C CA . CYS A 1 91 ? -7.793 -21.922 -9.633 1 98.31 91 CYS A CA 1
ATOM 743 C C . CYS A 1 91 ? -8.039 -20.891 -10.711 1 98.31 91 CYS A C 1
ATOM 745 O O . CYS A 1 91 ? -9.156 -20.391 -10.859 1 98.31 91 CYS A O 1
ATOM 747 N N . VAL A 1 92 ? -6.969 -20.578 -11.422 1 97.94 92 VAL A N 1
ATOM 748 C CA . VAL A 1 92 ? -7.078 -19.578 -12.492 1 97.94 92 VAL A CA 1
ATOM 749 C C . VAL A 1 92 ? -8.047 -20.094 -13.562 1 97.94 92 VAL A C 1
ATOM 751 O O . VAL A 1 92 ? -8.867 -19.328 -14.07 1 97.94 92 VAL A O 1
ATOM 754 N N . GLN A 1 93 ? -7.945 -21.312 -13.906 1 97 93 GLN A N 1
ATOM 755 C CA . GLN A 1 93 ? -8.844 -21.906 -14.883 1 97 93 GLN A CA 1
ATOM 756 C C . GLN A 1 93 ? -10.297 -21.844 -14.414 1 97 93 GLN A C 1
ATOM 758 O O . GLN A 1 93 ? -11.211 -21.688 -15.227 1 97 93 GLN A O 1
ATOM 763 N N . ALA A 1 94 ? -10.469 -21.922 -13.148 1 97.25 94 ALA A N 1
ATOM 764 C CA . ALA A 1 94 ? -11.812 -21.859 -12.57 1 97.25 94 ALA A CA 1
ATOM 765 C C . ALA A 1 94 ? -12.312 -20.422 -12.523 1 97.25 94 ALA A C 1
ATOM 767 O O . ALA A 1 94 ? -13.43 -20.156 -12.055 1 97.25 94 ALA A O 1
ATOM 768 N N . GLY A 1 95 ? -11.469 -19.469 -12.891 1 96.25 95 GLY A N 1
ATOM 769 C CA . GLY A 1 95 ? -11.938 -18.094 -13.031 1 96.25 95 GLY A CA 1
ATOM 770 C C . GLY A 1 95 ? -11.43 -17.188 -11.938 1 96.25 95 GLY A C 1
ATOM 771 O O . GLY A 1 95 ? -11.898 -16.047 -11.797 1 96.25 95 GLY A O 1
ATOM 772 N N . PHE A 1 96 ? -10.484 -17.656 -11.148 1 97.75 96 PHE A N 1
ATOM 773 C CA . PHE A 1 96 ? -9.945 -16.812 -10.086 1 97.75 96 PHE A CA 1
ATOM 774 C C . PHE A 1 96 ? -8.891 -15.867 -10.633 1 97.75 96 PHE A C 1
ATOM 776 O O . PHE A 1 96 ? -8.094 -16.25 -11.5 1 97.75 96 PHE A O 1
ATOM 783 N N . ASP A 1 97 ? -8.852 -14.688 -10.031 1 95.88 97 ASP A N 1
ATOM 784 C CA . ASP A 1 97 ? -7.848 -13.688 -10.359 1 95.88 97 ASP A CA 1
ATOM 785 C C . ASP A 1 97 ? -6.766 -13.617 -9.281 1 95.88 97 ASP A C 1
ATOM 787 O O . ASP A 1 97 ? -7.039 -13.859 -8.109 1 95.88 97 ASP A O 1
ATOM 791 N N . PHE A 1 98 ? -5.535 -13.305 -9.758 1 96.06 98 PHE A N 1
ATOM 792 C CA . PHE A 1 98 ? -4.539 -12.891 -8.781 1 96.06 98 PHE A CA 1
ATOM 793 C C . PHE A 1 98 ? -5 -11.648 -8.031 1 96.06 98 PHE A C 1
ATOM 795 O O . PHE A 1 98 ? -5.371 -10.648 -8.641 1 96.06 98 PHE A O 1
ATOM 802 N N . HIS A 1 99 ? -4.914 -11.727 -6.754 1 92.81 99 HIS A N 1
ATOM 803 C CA . HIS A 1 99 ? -5.5 -10.625 -6 1 92.81 99 HIS A CA 1
ATOM 804 C C . HIS A 1 99 ? -4.434 -9.867 -5.211 1 92.81 99 HIS A C 1
ATOM 806 O O . HIS A 1 99 ? -4.289 -8.656 -5.363 1 92.81 99 HIS A O 1
ATOM 812 N N . LYS A 1 100 ? -3.738 -10.586 -4.387 1 90.62 100 LYS A N 1
ATOM 813 C CA . LYS A 1 100 ? -2.688 -9.969 -3.578 1 90.62 100 LYS A CA 1
ATOM 814 C C . LYS A 1 100 ? -1.741 -11.031 -3.018 1 90.62 100 LYS A C 1
ATOM 816 O O . LYS A 1 100 ? -2.004 -12.227 -3.129 1 90.62 100 LYS A O 1
ATOM 821 N N . VAL A 1 101 ? -0.639 -10.5 -2.482 1 91.25 101 VAL A N 1
ATOM 822 C CA . VAL A 1 101 ? 0.308 -11.352 -1.767 1 91.25 101 VAL A CA 1
ATOM 823 C C . VAL A 1 101 ? 0.368 -10.93 -0.299 1 91.25 101 VAL A C 1
ATOM 825 O O . VAL A 1 101 ? 0.531 -9.75 0.011 1 91.25 101 VAL A O 1
ATOM 828 N N . LEU A 1 102 ? 0.191 -11.914 0.588 1 87.25 102 LEU A N 1
ATOM 829 C CA . LEU A 1 102 ? 0.189 -11.641 2.021 1 87.25 102 LEU A CA 1
ATOM 830 C C . LEU A 1 102 ? 1.523 -12.031 2.65 1 87.25 102 LEU A C 1
ATOM 832 O O . LEU A 1 102 ? 2.061 -13.102 2.365 1 87.25 102 LEU A O 1
ATOM 836 N N . ARG A 1 103 ? 1.99 -11.078 3.443 1 80.38 103 ARG A N 1
ATOM 837 C CA . ARG A 1 103 ? 3.205 -11.32 4.215 1 80.38 103 ARG A CA 1
ATOM 838 C C . ARG A 1 103 ? 2.932 -11.211 5.711 1 80.38 103 ARG A C 1
ATOM 840 O O . ARG A 1 103 ? 2.215 -10.312 6.156 1 80.38 103 ARG A O 1
ATOM 847 N N . GLU A 1 104 ? 3.117 -12.242 6.465 1 64.88 104 GLU A N 1
ATOM 848 C CA . GLU A 1 104 ? 2.891 -12.227 7.91 1 64.88 104 GLU A CA 1
ATOM 849 C C . GLU A 1 104 ? 4.031 -11.523 8.641 1 64.88 104 GLU A C 1
ATOM 851 O O . GLU A 1 104 ? 5.152 -11.453 8.125 1 64.88 104 GLU A O 1
ATOM 856 N N . ASP A 1 105 ? 3.613 -10.773 9.758 1 54.97 105 ASP A N 1
ATOM 857 C CA . ASP A 1 105 ? 4.516 -9.984 10.594 1 54.97 105 ASP A CA 1
ATOM 858 C C . ASP A 1 105 ? 5.613 -10.852 11.188 1 54.97 105 ASP A C 1
ATOM 860 O O . ASP A 1 105 ? 5.418 -12.055 11.406 1 54.97 105 ASP A O 1
ATOM 864 N N . HIS A 1 106 ? 6.84 -10.422 11.133 1 46.88 106 HIS A N 1
ATOM 865 C CA . HIS A 1 106 ? 7.824 -11.055 12 1 46.88 106 HIS A CA 1
ATOM 866 C C . HIS A 1 106 ? 7.262 -11.273 13.406 1 46.88 106 HIS A C 1
ATOM 868 O O . HIS A 1 106 ? 7.438 -12.344 13.992 1 46.88 106 HIS A O 1
ATOM 874 N N . ASP A 1 107 ? 7.133 -10.008 14.102 1 42.78 107 ASP A N 1
ATOM 875 C CA . ASP A 1 107 ? 6.973 -9.938 15.555 1 42.78 107 ASP A CA 1
ATOM 876 C C . ASP A 1 107 ? 5.523 -10.195 15.961 1 42.78 107 ASP A C 1
ATOM 878 O O . ASP A 1 107 ? 5.098 -9.797 17.047 1 42.78 107 ASP A O 1
ATOM 882 N N . SER A 1 108 ? 4.559 -10.352 15.258 1 38.97 108 SER A N 1
ATOM 883 C CA . SER A 1 108 ? 3.322 -10.242 16.031 1 38.97 108 SER A CA 1
ATOM 884 C C . SER A 1 108 ? 3.439 -10.945 17.375 1 38.97 108 SER A C 1
ATOM 886 O O . SER A 1 108 ? 3.168 -10.359 18.422 1 38.97 108 SER A O 1
ATOM 888 N N . ASN A 1 109 ? 2.709 -12.188 17.625 1 33.5 109 ASN A N 1
ATOM 889 C CA . ASN A 1 109 ? 2.572 -12.68 18.984 1 33.5 109 ASN A CA 1
ATOM 890 C C . ASN A 1 109 ? 3.924 -13.039 19.594 1 33.5 109 ASN A C 1
ATOM 892 O O . ASN A 1 109 ? 3.988 -13.664 20.656 1 33.5 109 ASN A O 1
ATOM 896 N N . HIS A 1 110 ? 4.926 -13.422 18.922 1 33.41 110 HIS A N 1
ATOM 897 C CA . HIS A 1 110 ? 5.879 -14.055 19.812 1 33.41 110 HIS A CA 1
ATOM 898 C C . HIS A 1 110 ? 6.734 -13.016 20.531 1 33.41 110 HIS A C 1
ATOM 900 O O . HIS A 1 110 ? 7.344 -12.156 19.891 1 33.41 110 HIS A O 1
ATOM 906 N N . PRO A 1 111 ? 6.426 -12.602 21.75 1 31.67 111 PRO A N 1
ATOM 907 C CA . PRO A 1 111 ? 7.43 -11.906 22.547 1 31.67 111 PRO A CA 1
ATOM 908 C C . PRO A 1 111 ? 8.852 -12.164 22.078 1 31.67 111 PRO A C 1
ATOM 910 O O . PRO A 1 111 ? 9.133 -13.219 21.5 1 31.67 111 PRO A O 1
ATOM 913 N N . PRO A 1 112 ? 9.617 -11.086 21.844 1 32.94 112 PRO A N 1
ATOM 914 C CA . PRO A 1 112 ? 11.031 -11.484 21.75 1 32.94 112 PRO A CA 1
ATOM 915 C C . PRO A 1 112 ? 11.367 -12.68 22.641 1 32.94 112 PRO A C 1
ATOM 917 O O . PRO A 1 112 ? 11.172 -12.617 23.859 1 32.94 112 PRO A O 1
ATOM 920 N N . GLN A 1 113 ? 10.961 -13.844 22.406 1 30.5 113 GLN A N 1
ATOM 921 C CA . GLN A 1 113 ? 11.633 -14.758 23.312 1 30.5 113 GLN A CA 1
ATOM 922 C C . GLN A 1 113 ? 13.086 -14.352 23.531 1 30.5 113 GLN A C 1
ATOM 924 O O . GLN A 1 113 ? 13.734 -13.844 22.609 1 30.5 113 GLN A O 1
ATOM 929 N N . THR A 1 114 ? 13.508 -14.062 24.828 1 32.59 114 THR A N 1
ATOM 930 C CA . THR A 1 114 ? 14.859 -13.875 25.344 1 32.59 114 THR A CA 1
ATOM 931 C C . THR A 1 114 ? 15.883 -14.555 24.438 1 32.59 114 THR A C 1
ATOM 933 O O . THR A 1 114 ? 17.078 -14.258 24.516 1 32.59 114 THR A O 1
ATOM 936 N N . ASN A 1 115 ? 15.633 -15.93 24.203 1 32.47 115 ASN A N 1
ATOM 937 C CA . ASN A 1 115 ? 16.828 -16.594 23.672 1 32.47 115 ASN A CA 1
ATOM 938 C C . ASN A 1 115 ? 17.188 -16.078 22.281 1 32.47 115 ASN A C 1
ATOM 940 O O . ASN A 1 115 ? 16.312 -15.695 21.516 1 32.47 115 ASN A O 1
ATOM 944 N N . GLY A 1 116 ? 18.406 -15.5 22 1 35.97 116 GLY A N 1
ATOM 945 C CA . GLY A 1 116 ? 19.266 -15.078 20.906 1 35.97 116 GLY A CA 1
ATOM 946 C C . GLY A 1 116 ? 18.812 -15.633 19.562 1 35.97 116 GLY A C 1
ATOM 947 O O . GLY A 1 116 ? 19.375 -15.289 18.516 1 35.97 116 GLY A O 1
ATOM 948 N N . ASP A 1 117 ? 18.375 -16.891 19.453 1 34.47 117 ASP A N 1
ATOM 949 C CA . ASP A 1 117 ? 18.281 -17.688 18.219 1 34.47 117 ASP A CA 1
ATOM 950 C C . ASP A 1 117 ? 17.031 -17.328 17.438 1 34.47 117 ASP A C 1
ATOM 952 O O . ASP A 1 117 ? 16.484 -18.156 16.719 1 34.47 117 ASP A O 1
ATOM 956 N N . ASP A 1 118 ? 16.266 -16.438 17.844 1 40.09 118 ASP A N 1
ATOM 957 C CA . ASP A 1 118 ? 15.016 -16.266 17.141 1 40.09 118 ASP A CA 1
ATOM 958 C C . ASP A 1 118 ? 15.258 -15.891 15.68 1 40.09 118 ASP A C 1
ATOM 960 O O . ASP A 1 118 ? 15.203 -14.711 15.32 1 40.09 118 ASP A O 1
ATOM 964 N N . ASN A 1 119 ? 16.25 -16.266 15.016 1 40.88 119 ASN A N 1
ATOM 965 C CA . ASN A 1 119 ? 16.578 -16.344 13.594 1 40.88 119 ASN A CA 1
ATOM 966 C C . ASN A 1 119 ? 15.383 -16.812 12.773 1 40.88 119 ASN A C 1
ATOM 968 O O . ASN A 1 119 ? 15.555 -17.484 11.75 1 40.88 119 ASN A O 1
ATOM 972 N N . SER A 1 120 ? 14.203 -16.984 13.305 1 47.59 120 SER A N 1
ATOM 973 C CA . SER A 1 120 ? 13.195 -17.656 12.492 1 47.59 120 SER A CA 1
ATOM 974 C C . SER A 1 120 ? 12.82 -16.812 11.273 1 47.59 120 SER A C 1
ATOM 976 O O . SER A 1 120 ? 12.539 -15.625 11.391 1 47.59 120 SER A O 1
ATOM 978 N N . ASN A 1 121 ? 13.312 -17.141 10.109 1 59.34 121 ASN A N 1
ATOM 979 C CA . ASN A 1 121 ? 12.945 -16.641 8.781 1 59.34 121 ASN A CA 1
ATOM 980 C C . ASN A 1 121 ? 11.438 -16.438 8.656 1 59.34 121 ASN A C 1
ATOM 982 O O . ASN A 1 121 ? 10.648 -17.266 9.102 1 59.34 121 ASN A O 1
ATOM 986 N N . PRO A 1 122 ? 10.969 -15.273 8.492 1 67.88 122 PRO A N 1
ATOM 987 C CA . PRO A 1 122 ? 9.531 -15.07 8.281 1 67.88 122 PRO A CA 1
ATOM 988 C C . PRO A 1 122 ? 8.914 -16.109 7.344 1 67.88 122 PRO A C 1
ATOM 990 O O . PRO A 1 122 ? 9.609 -16.656 6.488 1 67.88 122 PRO A O 1
ATOM 993 N N . PRO A 1 123 ? 7.668 -16.516 7.758 1 77.06 123 PRO A N 1
ATOM 994 C CA . PRO A 1 123 ? 7 -17.438 6.836 1 77.06 123 PRO A CA 1
ATOM 995 C C . PRO A 1 123 ? 6.953 -16.922 5.402 1 77.06 123 PRO A C 1
ATOM 997 O O . PRO A 1 123 ? 6.941 -15.703 5.188 1 77.06 123 PRO A O 1
ATOM 1000 N N . PRO A 1 124 ? 6.977 -17.875 4.527 1 87.56 124 PRO A N 1
ATOM 1001 C CA . PRO A 1 124 ? 6.902 -17.453 3.123 1 87.56 124 PRO A CA 1
ATOM 1002 C C . PRO A 1 124 ? 5.602 -16.734 2.789 1 87.56 124 PRO A C 1
ATOM 1004 O O . PRO A 1 124 ? 4.566 -17 3.412 1 87.56 124 PRO A O 1
ATOM 1007 N N . PRO A 1 125 ? 5.676 -15.914 1.848 1 90.94 125 PRO A N 1
ATOM 1008 C CA . PRO A 1 125 ? 4.473 -15.172 1.465 1 90.94 125 PRO A CA 1
ATOM 1009 C C . PRO A 1 125 ? 3.4 -16.078 0.85 1 90.94 125 PRO A C 1
ATOM 1011 O O . PRO A 1 125 ? 3.723 -17.078 0.215 1 90.94 125 PRO A O 1
ATOM 1014 N N . THR A 1 126 ? 2.156 -15.656 1.054 1 93.94 126 THR A N 1
ATOM 1015 C CA . THR A 1 126 ? 1.001 -16.391 0.553 1 93.94 126 THR A CA 1
ATOM 1016 C C . THR A 1 126 ? 0.313 -15.617 -0.57 1 93.94 126 THR A C 1
ATOM 1018 O O . THR A 1 126 ? 0.111 -14.406 -0.466 1 93.94 126 THR A O 1
ATOM 1021 N N . LEU A 1 127 ? 0.035 -16.328 -1.645 1 96.62 127 LEU A N 1
ATOM 1022 C CA . LEU A 1 127 ? -0.74 -15.742 -2.732 1 96.62 127 LEU A CA 1
ATOM 1023 C C . LEU A 1 127 ? -2.234 -15.836 -2.443 1 96.62 127 LEU A C 1
ATOM 1025 O O . LEU A 1 127 ? -2.73 -16.891 -2.031 1 96.62 127 LEU A O 1
ATOM 1029 N N . VAL A 1 128 ? -2.889 -14.773 -2.646 1 95.62 128 VAL A N 1
ATOM 1030 C CA . VAL A 1 128 ? -4.336 -14.75 -2.475 1 95.62 128 VAL A CA 1
ATOM 1031 C C . VAL A 1 128 ? -5.016 -14.57 -3.83 1 95.62 128 VAL A C 1
ATOM 1033 O O . VAL A 1 128 ? -4.672 -13.648 -4.582 1 95.62 128 VAL A O 1
ATOM 1036 N N . LEU A 1 129 ? -5.922 -15.445 -4.113 1 97.62 129 LEU A N 1
ATOM 1037 C CA . LEU A 1 129 ? -6.762 -15.367 -5.305 1 97.62 129 LEU A CA 1
ATOM 1038 C C . LEU A 1 129 ? -8.195 -15.016 -4.934 1 97.62 129 LEU A C 1
ATOM 1040 O O . LEU A 1 129 ? -8.641 -15.289 -3.812 1 97.62 129 LEU A O 1
ATOM 1044 N N . SER A 1 130 ? -8.961 -14.445 -5.898 1 96.69 130 SER A N 1
ATOM 1045 C CA . SER A 1 130 ? -10.336 -14.07 -5.59 1 96.69 130 SER A CA 1
ATOM 1046 C C . SER A 1 130 ? -11.25 -14.273 -6.801 1 96.69 130 SER A C 1
ATOM 1048 O O . SER A 1 130 ? -10.781 -14.258 -7.941 1 96.69 130 SER A O 1
ATOM 1050 N N . LYS A 1 131 ? -12.523 -14.477 -6.539 1 96.88 131 LYS A N 1
ATOM 1051 C CA . LYS A 1 131 ? -13.578 -14.594 -7.539 1 96.88 131 LYS A CA 1
ATOM 1052 C C . LYS A 1 131 ? -14.906 -14.055 -7.012 1 96.88 131 LYS A C 1
ATOM 1054 O O . LYS A 1 131 ? -15.289 -14.352 -5.879 1 96.88 131 LYS A O 1
ATOM 1059 N N . TRP A 1 132 ? -15.508 -13.242 -7.762 1 95.88 132 TRP A N 1
ATOM 1060 C CA . TRP A 1 132 ? -16.844 -12.719 -7.469 1 95.88 132 TRP A CA 1
ATOM 1061 C C . TRP A 1 132 ? -17.906 -13.562 -8.156 1 95.88 132 TRP A C 1
ATOM 1063 O O . TRP A 1 132 ? -17.938 -13.672 -9.383 1 95.88 132 TRP A O 1
ATOM 1073 N N . LEU A 1 133 ? -18.812 -14.156 -7.484 1 95.75 133 LEU A N 1
ATOM 1074 C CA . LEU A 1 133 ? -19.734 -15.156 -8.023 1 95.75 133 LEU A CA 1
ATOM 1075 C C . LEU A 1 133 ? -20.953 -14.484 -8.656 1 95.75 133 LEU A C 1
ATOM 1077 O O . LEU A 1 133 ? -21.422 -14.922 -9.703 1 95.75 133 LEU A O 1
ATOM 1081 N N . PRO A 1 134 ? -21.484 -13.414 -8.055 1 92.38 134 PRO A N 1
ATOM 1082 C CA . PRO A 1 134 ? -22.688 -12.797 -8.633 1 92.38 134 PRO A CA 1
ATOM 1083 C C . PRO A 1 134 ? -22.422 -12.203 -10.016 1 92.38 134 PRO A C 1
ATOM 1085 O O . PRO A 1 134 ? -21.281 -11.883 -10.352 1 92.38 134 PRO A O 1
ATOM 1088 N N . ASP A 1 135 ? -23.469 -12 -10.711 1 89.94 135 ASP A N 1
ATOM 1089 C CA . ASP A 1 135 ? -23.375 -11.422 -12.047 1 89.94 135 ASP A CA 1
ATOM 1090 C C . ASP A 1 135 ? -23.391 -9.891 -11.977 1 89.94 135 ASP A C 1
ATOM 1092 O O . ASP A 1 135 ? -24.156 -9.242 -12.688 1 89.94 135 ASP A O 1
ATOM 1096 N N . THR A 1 136 ? -22.891 -9.289 -11.078 1 86 136 THR A N 1
ATOM 1097 C CA . THR A 1 136 ? -22.688 -7.859 -10.891 1 86 136 THR A CA 1
ATOM 1098 C C . THR A 1 136 ? -21.203 -7.523 -10.797 1 86 136 THR A C 1
ATOM 1100 O O . THR A 1 136 ? -20.375 -8.406 -10.562 1 86 136 THR A O 1
ATOM 1103 N N . PRO A 1 137 ? -20.906 -6.375 -11.117 1 82.81 137 PRO A N 1
ATOM 1104 C CA . PRO A 1 137 ? -19.5 -6.012 -10.953 1 82.81 137 PRO A CA 1
ATOM 1105 C C . PRO A 1 137 ? -18.984 -6.305 -9.547 1 82.81 137 PRO A C 1
ATOM 1107 O O . PRO A 1 137 ? -19.703 -6.141 -8.562 1 82.81 137 PRO A O 1
ATOM 1110 N N . SER A 1 138 ? -17.797 -6.727 -9.555 1 86.81 138 SER A N 1
ATOM 1111 C CA . SER A 1 138 ? -17.188 -7.121 -8.289 1 86.81 138 SER A CA 1
ATOM 1112 C C . SER A 1 138 ? -17.125 -5.945 -7.316 1 86.81 138 SER A C 1
ATOM 1114 O O . SER A 1 138 ? -16.75 -4.84 -7.699 1 86.81 138 SER A O 1
ATOM 1116 N N . LYS A 1 139 ? -17.406 -6.223 -6.074 1 79.75 139 LYS A N 1
ATOM 1117 C CA . LYS A 1 139 ? -17.344 -5.219 -5.012 1 79.75 139 LYS A CA 1
ATOM 1118 C C . LYS A 1 139 ? -16.219 -5.535 -4.023 1 79.75 139 LYS A C 1
ATOM 1120 O O . LYS A 1 139 ? -16.156 -4.945 -2.943 1 79.75 139 LYS A O 1
ATOM 1125 N N . LEU A 1 140 ? -15.422 -6.508 -4.438 1 85.94 140 LEU A N 1
ATOM 1126 C CA . LEU A 1 140 ? -14.297 -6.859 -3.568 1 85.94 140 LEU A CA 1
ATOM 1127 C C . LEU A 1 140 ? -13.289 -5.715 -3.494 1 85.94 140 LEU A C 1
ATOM 1129 O O . LEU A 1 140 ? -13 -5.074 -4.504 1 85.94 140 LEU A O 1
ATOM 1133 N N . PRO A 1 141 ? -12.867 -5.477 -2.281 1 80.31 141 PRO A N 1
ATOM 1134 C CA . PRO A 1 141 ? -11.812 -4.465 -2.197 1 80.31 141 PRO A CA 1
ATOM 1135 C C . PRO A 1 141 ? -10.539 -4.871 -2.934 1 80.31 141 PRO A C 1
ATOM 1137 O O . PRO A 1 141 ? -10.18 -6.051 -2.939 1 80.31 141 PRO A O 1
ATOM 1140 N N . LEU A 1 142 ? -9.938 -3.941 -3.49 1 81.19 142 LEU A N 1
ATOM 1141 C CA . LEU A 1 142 ? -8.688 -4.238 -4.184 1 81.19 142 LEU A CA 1
ATOM 1142 C C . LEU A 1 142 ? -7.551 -4.441 -3.193 1 81.19 142 LEU A C 1
ATOM 1144 O O . LEU A 1 142 ? -7.668 -4.07 -2.021 1 81.19 142 LEU A O 1
ATOM 1148 N N . GLY A 1 143 ? -6.535 -5.129 -3.494 1 80.25 143 GLY A N 1
ATOM 1149 C CA . GLY A 1 143 ? -5.363 -5.348 -2.662 1 80.25 143 GLY A CA 1
ATOM 1150 C C . GLY A 1 143 ? -4.562 -4.086 -2.416 1 80.25 143 GLY A C 1
ATOM 1151 O O . GLY A 1 143 ? -4.98 -2.99 -2.799 1 80.25 143 GLY A O 1
ATOM 1152 N N . PRO A 1 144 ? -3.48 -4.25 -1.698 1 86.44 144 PRO A N 1
ATOM 1153 C CA . PRO A 1 144 ? -2.631 -3.088 -1.423 1 86.44 144 PRO A CA 1
ATOM 1154 C C . PRO A 1 144 ? -2.07 -2.453 -2.693 1 86.44 144 PRO A C 1
ATOM 1156 O O . PRO A 1 144 ? -1.733 -3.162 -3.645 1 86.44 144 PRO A O 1
ATOM 1159 N N . THR A 1 145 ? -1.973 -1.188 -2.635 1 84.5 145 THR A N 1
ATOM 1160 C CA . THR A 1 145 ? -1.557 -0.454 -3.824 1 84.5 145 THR A CA 1
ATOM 1161 C C . THR A 1 145 ? -0.285 0.344 -3.553 1 84.5 145 THR A C 1
ATOM 1163 O O . THR A 1 145 ? 0.429 0.721 -4.484 1 84.5 145 THR A O 1
ATOM 1166 N N . HIS A 1 146 ? -0.011 0.598 -2.32 1 89.38 146 HIS A N 1
ATOM 1167 C CA . HIS A 1 146 ? 1.05 1.557 -2.031 1 89.38 146 HIS A CA 1
ATOM 1168 C C . HIS A 1 146 ? 2.146 0.926 -1.181 1 89.38 146 HIS A C 1
ATOM 1170 O O . HIS A 1 146 ? 1.859 0.164 -0.256 1 89.38 146 HIS A O 1
ATOM 1176 N N . GLN A 1 147 ? 3.334 1.268 -1.597 1 88.56 147 GLN A N 1
ATOM 1177 C CA . GLN A 1 147 ? 4.449 1.188 -0.659 1 88.56 147 GLN A CA 1
ATOM 1178 C C . GLN A 1 147 ? 4.602 2.488 0.125 1 88.56 147 GLN A C 1
ATOM 1180 O O . GLN A 1 147 ? 4.312 3.568 -0.391 1 88.56 147 GLN A O 1
ATOM 1185 N N . VAL A 1 148 ? 5.059 2.359 1.316 1 90.69 148 V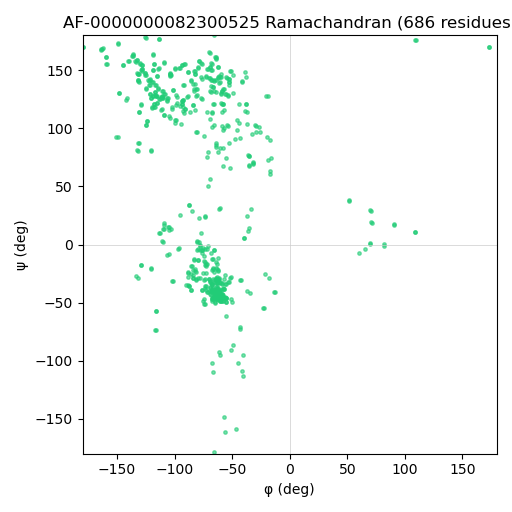AL A N 1
ATOM 1186 C CA . VAL A 1 148 ? 5.215 3.547 2.15 1 90.69 148 VAL A CA 1
ATOM 1187 C C . VAL A 1 148 ? 6.676 3.691 2.568 1 90.69 148 VAL A C 1
ATOM 1189 O O . VAL A 1 148 ? 7.285 2.74 3.064 1 90.69 148 VAL A O 1
ATOM 1192 N N . GLY A 1 149 ? 7.234 4.855 2.297 1 91.69 149 GLY A N 1
ATOM 1193 C CA . GLY A 1 149 ? 8.586 5.188 2.713 1 91.69 149 GLY A CA 1
ATOM 1194 C C . GLY A 1 149 ? 8.648 6.383 3.646 1 91.69 149 GLY A C 1
ATOM 1195 O O . GLY A 1 149 ? 7.688 7.145 3.75 1 91.69 149 GLY A O 1
ATOM 1196 N N . VAL A 1 150 ? 9.828 6.453 4.281 1 91.5 150 VAL A N 1
ATOM 1197 C CA . VAL A 1 150 ? 10.031 7.578 5.191 1 91.5 150 VAL A CA 1
ATOM 1198 C C . VAL A 1 150 ? 11.375 8.234 4.906 1 91.5 150 VAL A C 1
ATOM 1200 O O . VAL A 1 150 ? 12.32 7.566 4.477 1 91.5 150 VAL A O 1
ATOM 1203 N N . GLY A 1 151 ? 11.406 9.484 5.086 1 92.62 151 GLY A N 1
ATOM 1204 C CA . GLY A 1 151 ? 12.609 10.289 5.207 1 92.62 151 GLY A CA 1
ATOM 1205 C C . GLY A 1 151 ? 12.719 10.992 6.543 1 92.62 151 GLY A C 1
ATOM 1206 O O . GLY A 1 151 ? 11.727 11.5 7.07 1 92.62 151 GLY A O 1
ATOM 1207 N N . VAL A 1 152 ? 13.945 10.984 7.02 1 94.31 152 VAL A N 1
ATOM 1208 C CA . VAL A 1 152 ? 14.141 11.5 8.367 1 94.31 152 VAL A CA 1
ATOM 1209 C C . VAL A 1 152 ? 14.914 12.812 8.312 1 94.31 152 VAL A C 1
ATOM 1211 O O . VAL A 1 152 ? 15.992 12.883 7.711 1 94.31 152 VAL A O 1
ATOM 1214 N N . VAL A 1 153 ? 14.391 13.812 8.922 1 92.12 153 VAL A N 1
ATOM 1215 C CA . VAL A 1 153 ? 15.047 15.102 9.062 1 92.12 153 VAL A CA 1
ATOM 1216 C C . VAL A 1 153 ? 15.43 15.344 10.516 1 92.12 153 VAL A C 1
ATOM 1218 O O . VAL A 1 153 ? 14.555 15.406 11.391 1 92.12 153 VAL A O 1
ATOM 1221 N N . VAL A 1 154 ? 16.672 15.438 10.742 1 95.5 154 VAL A N 1
ATOM 1222 C CA . VAL A 1 154 ? 17.219 15.797 12.039 1 95.5 154 VAL A CA 1
ATOM 1223 C C . VAL A 1 154 ? 18 17.109 11.93 1 95.5 154 VAL A C 1
ATOM 1225 O O . VAL A 1 154 ? 19 17.188 11.211 1 95.5 154 VAL A O 1
ATOM 1228 N N . LEU A 1 155 ? 17.547 18.094 12.656 1 93.06 155 LEU A N 1
ATOM 1229 C CA . LEU A 1 155 ? 18.281 19.344 12.703 1 93.06 155 LEU A CA 1
ATOM 1230 C C . LEU A 1 155 ? 19.375 19.297 13.766 1 93.06 155 LEU A C 1
ATOM 1232 O O . LEU A 1 155 ? 19.188 18.703 14.828 1 93.06 155 LEU A O 1
ATOM 1236 N N . ASN A 1 156 ? 20.469 19.875 13.438 1 95.44 156 ASN A N 1
ATOM 1237 C CA . ASN A 1 156 ? 21.562 20 14.398 1 95.44 156 ASN A CA 1
ATOM 1238 C C . ASN A 1 156 ? 21.125 20.734 15.656 1 95.44 156 ASN A C 1
ATOM 1240 O O . ASN A 1 156 ? 20.75 21.906 15.586 1 95.44 156 ASN A O 1
ATOM 1244 N N . PRO A 1 157 ? 21.266 20.016 16.75 1 91.31 157 PRO A N 1
ATOM 1245 C CA . PRO A 1 157 ? 20.844 20.688 17.984 1 91.31 157 PRO A CA 1
ATOM 1246 C C . PRO A 1 157 ? 21.656 21.953 18.266 1 91.31 157 PRO A C 1
ATOM 1248 O O . PRO A 1 157 ? 21.125 22.906 18.859 1 91.31 157 PRO A O 1
ATOM 1251 N N . ALA A 1 158 ? 22.828 22.047 17.875 1 91.62 158 ALA A N 1
ATOM 1252 C CA . ALA A 1 158 ? 23.688 23.188 18.109 1 91.62 158 ALA A CA 1
ATOM 1253 C C . ALA A 1 158 ? 23.422 24.297 17.109 1 91.62 158 ALA A C 1
ATOM 1255 O O . ALA A 1 158 ? 23.594 25.484 17.406 1 91.62 158 ALA A O 1
ATOM 1256 N N . ASP A 1 159 ? 22.984 23.969 15.883 1 94 159 ASP A N 1
ATOM 1257 C CA . ASP A 1 159 ? 22.734 24.906 14.797 1 94 159 ASP A CA 1
ATOM 1258 C C . ASP A 1 159 ? 21.625 24.375 13.875 1 94 159 ASP A C 1
ATOM 1260 O O . ASP A 1 159 ? 21.906 23.719 12.875 1 94 159 ASP A O 1
ATOM 1264 N N . PRO A 1 160 ? 20.438 24.781 14.18 1 92.44 160 PRO A N 1
ATOM 1265 C CA . PRO A 1 160 ? 19.281 24.234 13.461 1 92.44 160 PRO A CA 1
ATOM 1266 C C . PRO A 1 160 ? 19.266 24.625 11.984 1 92.44 160 PRO A C 1
ATOM 1268 O O . PRO A 1 160 ? 18.391 24.203 11.234 1 92.44 160 PRO A O 1
ATOM 1271 N N . SER A 1 161 ? 20.188 25.453 11.547 1 93.81 161 SER A N 1
ATOM 1272 C CA . SER A 1 161 ? 20.312 25.734 10.117 1 93.81 161 SER A CA 1
ATOM 1273 C C . SER A 1 161 ? 20.984 24.594 9.383 1 93.81 161 SER A C 1
ATOM 1275 O O . SER A 1 161 ? 21.062 24.594 8.148 1 93.81 161 SER A O 1
ATOM 1277 N N . GLN A 1 162 ? 21.406 23.641 10.148 1 96.25 162 GLN A N 1
ATOM 1278 C CA . GLN A 1 162 ? 22.031 22.453 9.586 1 96.25 162 GLN A CA 1
ATOM 1279 C C . GLN A 1 162 ? 21.188 21.203 9.828 1 96.25 162 GLN A C 1
ATOM 1281 O O . GLN A 1 162 ? 20.438 21.141 10.82 1 96.25 162 GLN A O 1
ATOM 1286 N N . MET A 1 163 ? 21.312 20.234 8.914 1 96.19 163 MET A N 1
ATOM 1287 C CA . MET A 1 163 ? 20.609 18.953 9.086 1 96.19 163 MET A CA 1
ATOM 1288 C C . MET A 1 163 ? 21.547 17.781 8.844 1 96.19 163 MET A C 1
ATOM 1290 O O . MET A 1 163 ? 22.562 17.922 8.156 1 96.19 163 MET A O 1
ATOM 1294 N N . LEU A 1 164 ? 21.203 16.656 9.359 1 96.12 164 LEU A N 1
ATOM 1295 C CA . LEU A 1 164 ? 21.969 15.422 9.203 1 96.12 164 LEU A CA 1
ATOM 1296 C C . LEU A 1 164 ? 21.766 14.828 7.812 1 96.12 164 LEU A C 1
ATOM 1298 O O . LEU A 1 164 ? 20.625 14.633 7.383 1 96.12 164 LEU A O 1
ATOM 1302 N N . CYS A 1 165 ? 22.828 14.578 7.098 1 93.88 165 CYS A N 1
ATOM 1303 C CA . CYS A 1 165 ? 22.766 14.008 5.758 1 93.88 165 CYS A CA 1
ATOM 1304 C C . CYS A 1 165 ? 23.672 12.781 5.637 1 93.88 165 CYS A C 1
ATOM 1306 O O . CYS A 1 165 ? 24.641 12.656 6.379 1 93.88 165 CYS A O 1
ATOM 1308 N N . VAL A 1 166 ? 23.281 11.945 4.715 1 92.31 166 VAL A N 1
ATOM 1309 C CA . VAL A 1 166 ? 24.062 10.734 4.473 1 92.31 166 VAL A CA 1
ATOM 1310 C C . VAL A 1 166 ? 24.391 10.617 2.988 1 92.31 166 VAL A C 1
ATOM 1312 O O . VAL A 1 166 ? 23.703 11.195 2.145 1 92.31 166 VAL A O 1
ATOM 1315 N N . LYS A 1 167 ? 25.453 10.016 2.754 1 87.19 167 LYS A N 1
ATOM 1316 C CA . LYS A 1 167 ? 25.891 9.68 1.399 1 87.19 167 LYS A CA 1
ATOM 1317 C C . LYS A 1 167 ? 25.969 8.172 1.207 1 87.19 167 LYS A C 1
ATOM 1319 O O . LYS A 1 167 ? 26.547 7.465 2.041 1 87.19 167 LYS A O 1
ATOM 1324 N N . GLU A 1 168 ? 25.375 7.699 0.098 1 80 168 GLU A N 1
ATOM 1325 C CA . GLU A 1 168 ? 25.359 6.262 -0.141 1 80 168 GLU A CA 1
ATOM 1326 C C . GLU A 1 168 ? 26.656 5.789 -0.781 1 80 168 GLU A C 1
ATOM 1328 O O . GLU A 1 168 ? 27.312 6.551 -1.491 1 80 168 GLU A O 1
ATOM 1333 N N . GLN A 1 169 ? 27.016 4.531 -0.473 1 74.75 169 GLN A N 1
ATOM 1334 C CA . GLN A 1 169 ? 28.219 3.928 -1.038 1 74.75 169 GLN A CA 1
ATOM 1335 C C . GLN A 1 169 ? 27.984 3.51 -2.488 1 74.75 169 GLN A C 1
ATOM 1337 O O . GLN A 1 169 ? 28.891 3.637 -3.322 1 74.75 169 GLN A O 1
ATOM 1342 N N . SER A 1 170 ? 26.797 2.988 -2.725 1 62.22 170 SER A N 1
ATOM 1343 C CA . SER A 1 170 ? 26.516 2.465 -4.055 1 62.22 170 SER A CA 1
ATOM 1344 C C . SER A 1 170 ? 25.156 2.93 -4.555 1 62.22 170 SER A C 1
ATOM 1346 O O . SER A 1 170 ? 24.375 3.52 -3.797 1 62.22 170 SER A O 1
ATOM 1348 N N . GLY A 1 171 ? 24.891 2.951 -5.859 1 58.47 171 GLY A N 1
ATOM 1349 C CA . GLY A 1 171 ? 23.625 3.307 -6.48 1 58.47 171 GLY A CA 1
ATOM 1350 C C . GLY A 1 171 ? 23.672 4.645 -7.195 1 58.47 171 GLY A C 1
ATOM 1351 O O . GLY A 1 171 ? 24.734 5.262 -7.309 1 58.47 171 GLY A O 1
ATOM 1352 N N . PRO A 1 172 ? 22.578 4.887 -7.801 1 52.38 172 PRO A N 1
ATOM 1353 C CA . PRO A 1 172 ? 22.531 6.109 -8.609 1 52.38 172 PRO A CA 1
ATOM 1354 C C . PRO A 1 172 ? 22.953 7.352 -7.824 1 52.38 172 PRO A C 1
ATOM 1356 O O . PRO A 1 172 ? 23.609 8.242 -8.375 1 52.38 172 PRO A O 1
ATOM 1359 N N . ALA A 1 173 ? 22.641 7.27 -6.574 1 50.28 173 ALA A N 1
ATOM 1360 C CA . ALA A 1 173 ? 22.984 8.453 -5.793 1 50.28 173 ALA A CA 1
ATOM 1361 C C . ALA A 1 173 ? 24.484 8.539 -5.562 1 50.28 173 ALA A C 1
ATOM 1363 O O . ALA A 1 173 ? 25.062 9.633 -5.539 1 50.28 173 ALA A O 1
ATOM 1364 N N . ALA A 1 174 ? 25.125 7.453 -5.395 1 50.56 174 ALA A N 1
ATOM 1365 C CA . ALA A 1 174 ? 26.562 7.406 -5.188 1 50.56 174 ALA A CA 1
ATOM 1366 C C . ALA A 1 174 ? 27.312 7.918 -6.414 1 50.56 174 ALA A C 1
ATOM 1368 O O . ALA A 1 174 ? 28.359 8.555 -6.293 1 50.56 174 ALA A O 1
ATOM 1369 N N . ALA A 1 175 ? 26.609 7.664 -7.5 1 55.59 175 ALA A N 1
ATOM 1370 C CA . ALA A 1 175 ? 27.266 8.078 -8.742 1 55.59 175 ALA A CA 1
ATOM 1371 C C . ALA A 1 175 ? 27.312 9.602 -8.852 1 55.59 175 ALA A C 1
ATOM 1373 O O . ALA A 1 175 ? 28.234 10.156 -9.453 1 55.59 175 ALA A O 1
ATOM 1374 N N . PHE A 1 176 ? 26.344 10.195 -8.266 1 59.62 176 PHE A N 1
ATOM 1375 C CA . PHE A 1 176 ? 26.266 11.641 -8.422 1 59.62 176 PHE A CA 1
ATOM 1376 C C . PHE A 1 176 ? 26.703 12.344 -7.141 1 59.62 176 PHE A C 1
ATOM 1378 O O . PHE A 1 176 ? 26.562 13.57 -7.023 1 59.62 176 PHE A O 1
ATOM 1385 N N . ASP A 1 177 ? 27.344 11.695 -6.227 1 66.75 177 ASP A N 1
ATOM 1386 C CA . ASP A 1 177 ? 27.844 12.273 -4.977 1 66.75 177 ASP A CA 1
ATOM 1387 C C . ASP A 1 177 ? 26.734 13.031 -4.25 1 66.75 177 ASP A C 1
ATOM 1389 O O . ASP A 1 177 ? 26.969 14.133 -3.74 1 66.75 177 ASP A O 1
ATOM 1393 N N . LEU A 1 178 ? 25.547 12.516 -4.297 1 77.69 178 LEU A N 1
ATOM 1394 C CA . LEU A 1 178 ? 24.391 13.211 -3.762 1 77.69 178 LEU A CA 1
ATOM 1395 C C . LEU A 1 178 ? 24.188 12.883 -2.287 1 77.69 178 LEU A C 1
ATOM 1397 O O . LEU A 1 178 ? 24.328 11.727 -1.879 1 77.69 178 LEU A O 1
ATOM 1401 N N . TRP A 1 179 ? 24.078 13.992 -1.513 1 86.25 179 TRP A N 1
ATOM 1402 C CA . TRP A 1 179 ? 23.688 13.844 -0.115 1 86.25 179 TRP A CA 1
ATOM 1403 C C . TRP A 1 179 ? 22.172 13.766 0.019 1 86.25 179 TRP A C 1
ATOM 1405 O O . TRP A 1 179 ? 21.438 14.484 -0.669 1 86.25 179 TRP A O 1
ATOM 1415 N N . LYS A 1 180 ? 21.781 12.898 0.851 1 88.69 180 LYS A N 1
ATOM 1416 C CA . LYS A 1 180 ? 20.344 12.727 1.054 1 88.69 180 LYS A CA 1
ATOM 1417 C C . LYS A 1 180 ? 20.016 12.578 2.535 1 88.69 180 LYS A C 1
ATOM 1419 O O . LYS A 1 180 ? 20.922 12.445 3.369 1 88.69 180 LYS A O 1
ATOM 1424 N N . MET A 1 181 ? 18.797 12.766 2.869 1 91.88 181 MET A N 1
ATOM 1425 C CA . MET A 1 181 ? 18.344 12.414 4.215 1 91.88 181 MET A CA 1
ATOM 1426 C C . MET A 1 181 ? 18.281 10.906 4.395 1 91.88 181 MET A C 1
ATOM 1428 O O . MET A 1 181 ? 18.172 10.164 3.418 1 91.88 181 MET A O 1
ATOM 1432 N N . PRO A 1 182 ? 18.469 10.445 5.586 1 93 182 PRO A N 1
ATOM 1433 C CA . PRO A 1 182 ? 18.234 9.016 5.797 1 93 182 PRO A CA 1
ATOM 1434 C C . PRO A 1 182 ? 16.828 8.586 5.367 1 93 182 PRO A C 1
ATOM 1436 O O . PRO A 1 182 ? 15.844 9.234 5.719 1 93 182 PRO A O 1
ATOM 1439 N N . THR A 1 183 ? 16.75 7.547 4.578 1 92 183 THR A N 1
ATOM 1440 C CA . THR A 1 183 ? 15.469 7.098 4.055 1 92 183 THR A CA 1
ATOM 1441 C C . THR A 1 183 ? 15.352 5.578 4.133 1 92 183 THR A C 1
ATOM 1443 O O . THR A 1 183 ? 16.344 4.883 4.34 1 92 183 THR A O 1
ATOM 1446 N N . GLY A 1 184 ? 14.078 5.109 3.994 1 90.5 184 GLY A N 1
ATOM 1447 C CA . GLY A 1 184 ? 13.797 3.686 3.9 1 90.5 184 GLY A CA 1
ATOM 1448 C C . GLY A 1 184 ? 12.32 3.377 3.738 1 90.5 184 GLY A C 1
ATOM 1449 O O . GLY A 1 184 ? 11.469 4.25 3.936 1 90.5 184 GLY A O 1
ATOM 1450 N N . LEU A 1 185 ? 12.109 2.158 3.459 1 90.75 185 LEU A N 1
ATOM 1451 C CA . LEU A 1 185 ? 10.734 1.689 3.32 1 90.75 185 LEU A CA 1
ATOM 1452 C C . LEU A 1 185 ? 10.242 1.062 4.617 1 90.75 185 LEU A C 1
ATOM 1454 O O . LEU A 1 185 ? 11.031 0.529 5.398 1 90.75 185 LEU A O 1
ATOM 1458 N N . LEU A 1 186 ? 8.938 1.154 4.789 1 88.5 186 LEU A N 1
ATOM 1459 C CA . LEU A 1 186 ? 8.336 0.5 5.945 1 88.5 186 LEU A CA 1
ATOM 1460 C C . LEU A 1 186 ? 8.391 -1.018 5.797 1 88.5 186 LEU A C 1
ATOM 1462 O O . LEU A 1 186 ? 8.148 -1.548 4.711 1 88.5 186 LEU A O 1
ATOM 1466 N N . ASP A 1 187 ? 8.602 -1.705 6.875 1 82.44 187 ASP A N 1
ATOM 1467 C CA . ASP A 1 187 ? 8.359 -3.143 6.945 1 82.44 187 ASP A CA 1
ATOM 1468 C C . ASP A 1 187 ? 6.871 -3.441 7.113 1 82.44 187 ASP A C 1
ATOM 1470 O O . ASP A 1 187 ? 6.102 -2.578 7.547 1 82.44 187 ASP A O 1
ATOM 1474 N N . PRO A 1 188 ? 6.492 -4.648 6.738 1 77.19 188 PRO A N 1
ATOM 1475 C CA . PRO A 1 188 ? 5.086 -5.012 6.945 1 77.19 188 PRO A CA 1
ATOM 1476 C C . PRO A 1 188 ? 4.629 -4.797 8.383 1 77.19 188 PRO A C 1
ATOM 1478 O O . PRO A 1 188 ? 5.312 -5.219 9.32 1 77.19 188 PRO A O 1
ATOM 1481 N N . CYS A 1 189 ? 3.498 -4.074 8.586 1 74.69 189 CYS A N 1
ATOM 1482 C CA . CYS A 1 189 ? 2.844 -3.836 9.867 1 74.69 189 CYS A CA 1
ATOM 1483 C C . CYS A 1 189 ? 3.67 -2.895 10.734 1 74.69 189 CYS A C 1
ATOM 1485 O O . CYS A 1 189 ? 3.602 -2.955 11.961 1 74.69 189 CYS A O 1
ATOM 1487 N N . GLU A 1 190 ? 4.543 -2.168 10.164 1 81.69 190 GLU A N 1
ATOM 1488 C CA . GLU A 1 190 ? 5.328 -1.161 10.867 1 81.69 190 GLU A CA 1
ATOM 1489 C C . GLU A 1 190 ? 4.668 0.212 10.789 1 81.69 190 GLU A C 1
ATOM 1491 O O . GLU A 1 190 ? 4.184 0.613 9.727 1 81.69 190 GLU A O 1
ATOM 1496 N N . ASP A 1 191 ? 4.691 0.863 11.914 1 80.94 191 ASP A N 1
ATOM 1497 C CA . ASP A 1 191 ? 4.184 2.23 11.906 1 80.94 191 ASP A CA 1
ATOM 1498 C C . ASP A 1 191 ? 5.219 3.201 11.352 1 80.94 191 ASP A C 1
ATOM 1500 O O . ASP A 1 191 ? 6.426 2.971 11.469 1 80.94 191 ASP A O 1
ATOM 1504 N N . ILE A 1 192 ? 4.742 4.305 10.766 1 84.5 192 ILE A N 1
ATOM 1505 C CA . ILE A 1 192 ? 5.594 5.324 10.164 1 84.5 192 ILE A CA 1
ATOM 1506 C C . ILE A 1 192 ? 6.609 5.816 11.188 1 84.5 192 ILE A C 1
ATOM 1508 O O . ILE A 1 192 ? 7.812 5.871 10.914 1 84.5 192 ILE A O 1
ATOM 1512 N N . PRO A 1 193 ? 6.234 6.125 12.453 1 82.31 193 PRO A N 1
ATOM 1513 C CA . PRO A 1 193 ? 7.238 6.57 13.422 1 82.31 193 PRO A CA 1
ATOM 1514 C C . PRO A 1 193 ? 8.281 5.5 13.727 1 82.31 193 PRO A C 1
ATOM 1516 O O . PRO A 1 193 ? 9.461 5.816 13.898 1 82.31 193 PRO A O 1
ATOM 1519 N N . GLU A 1 194 ? 7.824 4.285 13.789 1 84.19 194 GLU A N 1
ATOM 1520 C CA . GLU A 1 194 ? 8.75 3.188 14.055 1 84.19 194 GLU A CA 1
ATOM 1521 C C . GLU A 1 194 ? 9.773 3.045 12.93 1 84.19 194 GLU A C 1
ATOM 1523 O O . GLU A 1 194 ? 10.961 2.807 13.188 1 84.19 194 GLU A O 1
ATOM 1528 N N . ALA A 1 195 ? 9.32 3.156 11.773 1 89.5 195 ALA A N 1
ATOM 1529 C CA . ALA A 1 195 ? 10.211 3.078 10.625 1 89.5 195 ALA A CA 1
ATOM 1530 C C . ALA A 1 195 ? 11.227 4.219 10.641 1 89.5 195 ALA A C 1
ATOM 1532 O O . ALA A 1 195 ? 12.406 4.008 10.359 1 89.5 195 ALA A O 1
ATOM 1533 N N . ALA A 1 196 ? 10.758 5.406 10.961 1 89.69 196 ALA A N 1
ATOM 1534 C CA . ALA A 1 196 ? 11.648 6.562 11.023 1 89.69 196 ALA A CA 1
ATOM 1535 C C . ALA A 1 196 ? 12.766 6.34 12.047 1 89.69 196 ALA A C 1
ATOM 1537 O O . ALA A 1 196 ? 13.938 6.594 11.758 1 89.69 196 ALA A O 1
ATOM 1538 N N . VAL A 1 197 ? 12.406 5.848 13.188 1 91 197 VAL A N 1
ATOM 1539 C CA . VAL A 1 197 ? 13.375 5.578 14.242 1 91 197 VAL A CA 1
ATOM 1540 C C . VAL A 1 197 ? 14.359 4.504 13.789 1 91 197 VAL A C 1
ATOM 1542 O O . VAL A 1 197 ? 15.57 4.656 13.945 1 91 197 VAL A O 1
ATOM 1545 N N . ARG A 1 198 ? 13.844 3.477 13.195 1 92.38 198 ARG A N 1
ATOM 1546 C CA . ARG A 1 198 ? 14.672 2.355 12.766 1 92.38 198 ARG A CA 1
ATOM 1547 C C . ARG A 1 198 ? 15.656 2.783 11.68 1 92.38 198 ARG A C 1
ATOM 1549 O O . ARG A 1 198 ? 16.844 2.48 11.758 1 92.38 198 ARG A O 1
ATOM 1556 N N . GLU A 1 199 ? 15.18 3.441 10.664 1 93.25 199 GLU A N 1
ATOM 1557 C CA . GLU A 1 199 ? 16.031 3.854 9.547 1 93.25 199 GLU A CA 1
ATOM 1558 C C . GLU A 1 199 ? 17.125 4.801 10.008 1 93.25 199 GLU A C 1
ATOM 1560 O O . GLU A 1 199 ? 18.25 4.75 9.5 1 93.25 199 GLU A O 1
ATOM 1565 N N . LEU A 1 200 ? 16.828 5.746 10.906 1 94.75 200 LEU A N 1
ATOM 1566 C CA . LEU A 1 200 ? 17.844 6.621 11.477 1 94.75 200 LEU A CA 1
ATOM 1567 C C . LEU A 1 200 ? 18.938 5.809 12.164 1 94.75 200 LEU A C 1
ATOM 1569 O O . LEU A 1 200 ? 20.125 6.055 11.945 1 94.75 200 LEU A O 1
ATOM 1573 N N . GLN A 1 201 ? 18.547 4.84 12.938 1 94.19 201 GLN A N 1
ATOM 1574 C CA . GLN A 1 201 ? 19.5 4.004 13.664 1 94.19 201 GLN A CA 1
ATOM 1575 C C . GLN A 1 201 ? 20.328 3.152 12.719 1 94.19 201 GLN A C 1
ATOM 1577 O O . GLN A 1 201 ? 21.547 3.051 12.867 1 94.19 201 GLN A O 1
ATOM 1582 N N . GLU A 1 202 ? 19.688 2.533 11.797 1 91.5 202 GLU A N 1
ATOM 1583 C CA . GLU A 1 202 ? 20.375 1.641 10.867 1 91.5 202 GLU A CA 1
ATOM 1584 C C . GLU A 1 202 ? 21.422 2.391 10.055 1 91.5 202 GLU A C 1
ATOM 1586 O O . GLU A 1 202 ? 22.547 1.916 9.906 1 91.5 202 GLU A O 1
ATOM 1591 N N . GLU A 1 203 ? 21.078 3.57 9.578 1 91.5 203 GLU A N 1
ATOM 1592 C CA . GLU A 1 203 ? 21.953 4.246 8.633 1 91.5 203 GLU A CA 1
ATOM 1593 C C . GLU A 1 203 ? 22.984 5.117 9.352 1 91.5 203 GLU A C 1
ATOM 1595 O O . GLU A 1 203 ? 24.047 5.414 8.805 1 91.5 203 GLU A O 1
ATOM 1600 N N . THR A 1 204 ? 22.766 5.602 10.609 1 94.19 204 THR A N 1
ATOM 1601 C CA . THR A 1 204 ? 23.641 6.59 11.234 1 94.19 204 THR A CA 1
ATOM 1602 C C . THR A 1 204 ? 24.062 6.133 12.633 1 94.19 204 THR A C 1
ATOM 1604 O O . THR A 1 204 ? 24.984 6.691 13.219 1 94.19 204 THR A O 1
ATOM 1607 N N . GLY A 1 205 ? 23.328 5.152 13.211 1 93.62 205 GLY A N 1
ATOM 1608 C CA . GLY A 1 205 ? 23.594 4.719 14.57 1 93.62 205 GLY A CA 1
ATOM 1609 C C . GLY A 1 205 ? 22.969 5.621 15.617 1 93.62 205 GLY A C 1
ATOM 1610 O O . GLY A 1 205 ? 23.062 5.359 16.812 1 93.62 205 GLY A O 1
ATOM 1611 N N . LEU A 1 206 ? 22.297 6.609 15.273 1 94.69 206 LEU A N 1
ATOM 1612 C CA . LEU A 1 206 ? 21.703 7.566 16.203 1 94.69 206 LEU A CA 1
ATOM 1613 C C . LEU A 1 206 ? 20.281 7.156 16.578 1 94.69 206 LEU A C 1
ATOM 1615 O O . LEU A 1 206 ? 19.609 6.488 15.797 1 94.69 206 LEU A O 1
ATOM 1619 N N . HIS A 1 207 ? 19.906 7.641 17.75 1 93.25 207 HIS A N 1
ATOM 1620 C CA . HIS A 1 207 ? 18.547 7.398 18.234 1 93.25 207 HIS A CA 1
ATOM 1621 C C . HIS A 1 207 ? 17.781 8.703 18.391 1 93.25 207 HIS A C 1
ATOM 1623 O O . HIS A 1 207 ? 18.328 9.711 18.828 1 93.25 207 HIS A O 1
ATOM 1629 N N . GLY A 1 208 ? 16.516 8.648 17.938 1 91.25 208 GLY A N 1
ATOM 1630 C CA . GLY A 1 208 ? 15.68 9.836 18.031 1 91.25 208 GLY A CA 1
ATOM 1631 C C . GLY A 1 208 ? 14.203 9.523 18.219 1 91.25 208 GLY A C 1
ATOM 1632 O O . GLY A 1 208 ? 13.812 8.359 18.219 1 91.25 208 GLY A O 1
ATOM 1633 N N . THR A 1 209 ? 13.461 10.594 18.453 1 82.06 209 THR A N 1
ATOM 1634 C CA . THR A 1 209 ? 12.016 10.516 18.625 1 82.06 209 THR A CA 1
ATOM 1635 C C . THR A 1 209 ? 11.297 11.398 17.609 1 82.06 209 THR A C 1
ATOM 1637 O O . THR A 1 209 ? 11.75 12.508 17.328 1 82.06 209 THR A O 1
ATOM 1640 N N . LEU A 1 210 ? 10.164 10.852 17.109 1 82.12 210 LEU A N 1
ATOM 1641 C CA . LEU A 1 210 ? 9.398 11.602 16.109 1 82.12 210 LEU A CA 1
ATOM 1642 C C . LEU A 1 210 ? 8.75 12.828 16.75 1 82.12 210 LEU A C 1
ATOM 1644 O O . LEU A 1 210 ? 8.102 12.727 17.781 1 82.12 210 LEU A O 1
ATOM 1648 N N . GLN A 1 211 ? 8.93 13.945 16.078 1 73 211 GLN A N 1
ATOM 1649 C CA . GLN A 1 211 ? 8.297 15.188 16.516 1 73 211 GLN A CA 1
ATOM 1650 C C . GLN A 1 211 ? 7.066 15.5 15.664 1 73 211 GLN A C 1
ATOM 1652 O O . GLN A 1 211 ? 6.121 16.125 16.156 1 73 211 GLN A O 1
ATOM 1657 N N . GLY A 1 212 ? 7.117 15.117 14.477 1 74 212 GLY A N 1
ATOM 1658 C CA . GLY A 1 212 ? 6.02 15.375 13.555 1 74 212 GLY A CA 1
ATOM 1659 C C . GLY A 1 212 ? 6.34 14.984 12.125 1 74 212 GLY A C 1
ATOM 1660 O O . GLY A 1 212 ? 7.48 14.641 11.805 1 74 212 GLY A O 1
ATOM 1661 N N . ILE A 1 213 ? 5.258 15.016 11.305 1 79.31 213 ILE A N 1
ATOM 1662 C CA . ILE A 1 213 ? 5.406 14.797 9.867 1 79.31 213 ILE A CA 1
ATOM 1663 C C . ILE A 1 213 ? 5.43 16.141 9.148 1 79.31 213 ILE A C 1
ATOM 1665 O O . ILE A 1 213 ? 4.496 16.938 9.273 1 79.31 213 ILE A O 1
ATOM 1669 N N . ILE A 1 214 ? 6.504 16.422 8.445 1 74.88 214 ILE A N 1
ATOM 1670 C CA . ILE A 1 214 ? 6.684 17.703 7.766 1 74.88 214 ILE A CA 1
ATOM 1671 C C . ILE A 1 214 ? 5.777 17.766 6.539 1 74.88 214 ILE A C 1
ATOM 1673 O O . ILE A 1 214 ? 5.078 18.75 6.324 1 74.88 214 ILE A O 1
ATOM 1677 N N . CYS A 1 215 ? 5.871 16.797 5.805 1 74.38 215 CYS A N 1
ATOM 1678 C CA . CYS A 1 215 ? 5.098 16.656 4.574 1 74.38 215 CYS A CA 1
ATOM 1679 C C . CYS A 1 215 ? 5.102 15.219 4.078 1 74.38 215 CYS A C 1
ATOM 1681 O O . CYS A 1 215 ? 5.781 14.367 4.648 1 74.38 215 CYS A O 1
ATOM 1683 N N . PHE A 1 216 ? 4.242 14.938 3.152 1 80.94 216 PHE A N 1
ATOM 1684 C CA . PHE A 1 216 ? 4.301 13.664 2.445 1 80.94 216 PHE A CA 1
ATOM 1685 C C . PHE A 1 216 ? 4.012 13.852 0.961 1 80.94 216 PHE A C 1
ATOM 1687 O O . PHE A 1 216 ? 3.461 14.883 0.558 1 80.94 216 PHE A O 1
ATOM 1694 N N . ARG A 1 217 ? 4.477 12.914 0.234 1 77 217 ARG A N 1
ATOM 1695 C CA . ARG A 1 217 ? 4.215 12.93 -1.201 1 77 217 ARG A CA 1
ATOM 1696 C C . ARG A 1 217 ? 3.646 11.586 -1.663 1 77 217 ARG A C 1
ATOM 1698 O O . ARG A 1 217 ? 3.9 10.555 -1.044 1 77 217 ARG A O 1
ATOM 1705 N N . GLN A 1 218 ? 2.844 11.648 -2.648 1 80.31 218 GLN A N 1
ATOM 1706 C CA . GLN A 1 218 ? 2.312 10.477 -3.342 1 80.31 218 GLN A CA 1
ATOM 1707 C C . GLN A 1 218 ? 2.791 10.438 -4.789 1 80.31 218 GLN A C 1
ATOM 1709 O O . GLN A 1 218 ? 2.766 11.453 -5.488 1 80.31 218 GLN A O 1
ATOM 1714 N N . ALA A 1 219 ? 3.35 9.336 -5.203 1 75.94 219 ALA A N 1
ATOM 1715 C CA . ALA A 1 219 ? 3.809 9.156 -6.582 1 75.94 219 ALA A CA 1
ATOM 1716 C C . ALA A 1 219 ? 3.318 7.828 -7.152 1 75.94 219 ALA A C 1
ATOM 1718 O O . ALA A 1 219 ? 3.135 6.855 -6.418 1 75.94 219 ALA A O 1
ATOM 1719 N N . HIS A 1 220 ? 3.074 7.906 -8.453 1 73.5 220 HIS A N 1
ATOM 1720 C CA . HIS A 1 220 ? 2.65 6.715 -9.18 1 73.5 220 HIS A CA 1
ATOM 1721 C C . HIS A 1 220 ? 3.623 6.387 -10.312 1 73.5 220 HIS A C 1
ATOM 1723 O O . HIS A 1 220 ? 4.105 7.285 -11.008 1 73.5 220 HIS A O 1
ATOM 1729 N N . ARG A 1 221 ? 4.09 5.176 -10.398 1 62.56 221 ARG A N 1
ATOM 1730 C CA . ARG A 1 221 ? 4.871 4.699 -11.531 1 62.56 221 ARG A CA 1
ATOM 1731 C C . ARG A 1 221 ? 4.109 3.637 -12.32 1 62.56 221 ARG A C 1
ATOM 1733 O O . ARG A 1 221 ? 3.594 2.678 -11.734 1 62.56 221 ARG A O 1
ATOM 1740 N N . PRO A 1 222 ? 3.99 3.924 -13.57 1 54.12 222 PRO A N 1
ATOM 1741 C CA . PRO A 1 222 ? 3.281 2.918 -14.367 1 54.12 222 PRO A CA 1
ATOM 1742 C C . PRO A 1 222 ? 3.865 1.518 -14.203 1 54.12 222 PRO A C 1
ATOM 1744 O O . PRO A 1 222 ? 5.086 1.345 -14.242 1 54.12 222 PRO A O 1
ATOM 1747 N N . GLY A 1 223 ? 3.047 0.605 -14.133 1 55.75 223 GLY A N 1
ATOM 1748 C CA . GLY A 1 223 ? 3.473 -0.782 -14.039 1 55.75 223 GLY A CA 1
ATOM 1749 C C . GLY A 1 223 ? 4.113 -1.12 -12.711 1 55.75 223 GLY A C 1
ATOM 1750 O O . GLY A 1 223 ? 4.75 -2.168 -12.57 1 55.75 223 GLY A O 1
ATOM 1751 N N . SER A 1 224 ? 4.129 -0.101 -11.922 1 63.19 224 SER A N 1
ATOM 1752 C CA . SER A 1 224 ? 4.711 -0.328 -10.602 1 63.19 224 SER A CA 1
ATOM 1753 C C . SER A 1 224 ? 3.75 0.085 -9.492 1 63.19 224 SER A C 1
ATOM 1755 O O . SER A 1 224 ? 2.602 0.441 -9.758 1 63.19 224 SER A O 1
ATOM 1757 N N . ASN A 1 225 ? 4.223 -0.138 -8.336 1 69.94 225 ASN A N 1
ATOM 1758 C CA . ASN A 1 225 ? 3.449 0.238 -7.156 1 69.94 225 ASN A CA 1
ATOM 1759 C C . ASN A 1 225 ? 3.439 1.75 -6.953 1 69.94 225 ASN A C 1
ATOM 1761 O O . ASN A 1 225 ? 4.355 2.447 -7.395 1 69.94 225 ASN A O 1
ATOM 1765 N N . SER A 1 226 ? 2.326 2.242 -6.477 1 81.38 226 SER A N 1
ATOM 1766 C CA . SER A 1 226 ? 2.285 3.613 -5.98 1 81.38 226 SER A CA 1
ATOM 1767 C C . SER A 1 226 ? 3.082 3.758 -4.688 1 81.38 226 SER A C 1
ATOM 1769 O O . SER A 1 226 ? 3.342 2.768 -4 1 81.38 226 SER A O 1
ATOM 1771 N N . ASP A 1 227 ? 3.557 4.945 -4.492 1 84.06 227 ASP A N 1
ATOM 1772 C CA . ASP A 1 227 ? 4.34 5.133 -3.273 1 84.06 227 ASP A CA 1
ATOM 1773 C C . ASP A 1 227 ? 3.869 6.367 -2.504 1 84.06 227 ASP A C 1
ATOM 1775 O O . ASP A 1 227 ? 3.414 7.344 -3.104 1 84.06 227 ASP A O 1
ATOM 1779 N N . LEU A 1 228 ? 3.832 6.23 -1.242 1 87.81 228 LEU A N 1
ATOM 1780 C CA . LEU A 1 228 ? 3.719 7.344 -0.305 1 87.81 228 LEU A CA 1
ATOM 1781 C C . LEU A 1 228 ? 5.016 7.531 0.473 1 87.81 228 LEU A C 1
ATOM 1783 O O . LEU A 1 228 ? 5.586 6.562 0.986 1 87.81 228 LEU A O 1
ATOM 1787 N N . PHE A 1 229 ? 5.504 8.758 0.403 1 86.62 229 PHE A N 1
ATOM 1788 C CA . PHE A 1 229 ? 6.746 9.078 1.095 1 86.62 229 PHE A CA 1
ATOM 1789 C C . PHE A 1 229 ? 6.512 10.141 2.164 1 86.62 229 PHE A C 1
ATOM 1791 O O . PHE A 1 229 ? 6.07 11.25 1.857 1 86.62 229 PHE A O 1
ATOM 1798 N N . PHE A 1 230 ? 6.82 9.812 3.434 1 87.44 230 PHE A N 1
ATOM 1799 C CA . PHE A 1 230 ? 6.602 10.719 4.555 1 87.44 230 PHE A CA 1
ATOM 1800 C C . PHE A 1 230 ? 7.922 11.289 5.055 1 87.44 230 PHE A C 1
ATOM 1802 O O . PHE A 1 230 ? 8.859 10.547 5.348 1 87.44 230 PHE A O 1
ATOM 1809 N N . VAL A 1 231 ? 7.988 12.609 5.117 1 87.25 231 VAL A N 1
ATOM 1810 C CA . VAL A 1 231 ? 9.148 13.281 5.699 1 87.25 231 VAL A CA 1
ATOM 1811 C C . VAL A 1 231 ? 8.914 13.516 7.191 1 87.25 231 VAL A C 1
ATOM 1813 O O . VAL A 1 231 ? 8.047 14.297 7.578 1 87.25 231 VAL A O 1
ATOM 1816 N N . CYS A 1 232 ? 9.758 12.875 7.973 1 85.94 232 CYS A N 1
ATOM 1817 C CA . CYS A 1 232 ? 9.578 12.859 9.422 1 85.94 232 CYS A CA 1
ATOM 1818 C C . CYS A 1 232 ? 10.602 13.758 10.102 1 85.94 232 CYS A C 1
ATOM 1820 O O . CYS A 1 232 ? 11.805 13.609 9.891 1 85.94 232 CYS A O 1
ATOM 1822 N N . HIS A 1 233 ? 10.117 14.672 10.867 1 84.44 233 HIS A N 1
ATOM 1823 C CA . HIS A 1 233 ? 10.977 15.484 11.719 1 84.44 233 HIS A CA 1
ATOM 1824 C C . HIS A 1 233 ? 11.289 14.773 13.031 1 84.44 233 HIS A C 1
ATOM 1826 O O . HIS A 1 233 ? 10.383 14.5 13.82 1 84.44 233 HIS A O 1
ATOM 1832 N N . MET A 1 234 ? 12.625 14.547 13.25 1 89 234 MET A N 1
ATOM 1833 C CA . MET A 1 234 ? 13.039 13.805 14.438 1 89 234 MET A CA 1
ATOM 1834 C C . MET A 1 234 ? 13.93 14.656 15.336 1 89 234 MET A C 1
ATOM 1836 O O . MET A 1 234 ? 14.664 15.516 14.844 1 89 234 MET A O 1
ATOM 1840 N N . LYS A 1 235 ? 13.844 14.375 16.609 1 86.5 235 LYS A N 1
ATOM 1841 C CA . LYS A 1 235 ? 14.758 14.938 17.609 1 86.5 235 LYS A CA 1
ATOM 1842 C C . LYS A 1 235 ? 15.625 13.844 18.234 1 86.5 235 LYS A C 1
ATOM 1844 O O . LYS A 1 235 ? 15.133 12.773 18.578 1 86.5 235 LYS A O 1
ATOM 1849 N N . LEU A 1 236 ? 16.922 14.125 18.328 1 94.06 236 LEU A N 1
ATOM 1850 C CA . LEU A 1 236 ? 17.844 13.156 18.906 1 94.06 236 LEU A CA 1
ATOM 1851 C C . LEU A 1 236 ? 17.562 12.977 20.391 1 94.06 236 LEU A C 1
ATOM 1853 O O . LEU A 1 236 ? 17.297 13.945 21.109 1 94.06 236 LEU A O 1
ATOM 1857 N N . ASN A 1 237 ? 17.688 11.727 20.828 1 89.88 237 ASN A N 1
ATOM 1858 C CA . ASN A 1 237 ? 17.484 11.422 22.234 1 89.88 237 ASN A CA 1
ATOM 1859 C C . ASN A 1 237 ? 18.594 11.992 23.109 1 89.88 237 ASN A C 1
ATOM 1861 O O . ASN A 1 237 ? 18.359 12.406 24.25 1 89.88 237 ASN A O 1
ATOM 1865 N N . ASN A 1 238 ? 19.844 11.953 22.578 1 88.88 238 ASN A N 1
ATOM 1866 C CA . ASN A 1 238 ? 21.016 12.492 23.266 1 88.88 238 ASN A CA 1
ATOM 1867 C C . ASN A 1 238 ? 21.688 13.594 22.453 1 88.88 238 ASN A C 1
ATOM 1869 O O . ASN A 1 238 ? 22.766 13.391 21.891 1 88.88 238 ASN A O 1
ATOM 1873 N N . PRO A 1 239 ? 21.141 14.766 22.531 1 87.19 239 PRO A N 1
ATOM 1874 C CA . PRO A 1 239 ? 21.641 15.844 21.688 1 87.19 239 PRO A CA 1
ATOM 1875 C C . PRO A 1 239 ? 23 16.375 22.125 1 87.19 239 PRO A C 1
ATOM 1877 O O . PRO A 1 239 ? 23.688 17.062 21.359 1 87.19 239 PRO A O 1
ATOM 1880 N N . GLU A 1 240 ? 23.375 16.125 23.312 1 84.62 240 GLU A N 1
ATOM 1881 C CA . GLU A 1 240 ? 24.641 16.641 23.844 1 84.62 240 GLU A CA 1
ATOM 1882 C C . GLU A 1 240 ? 25.812 15.773 23.438 1 84.62 240 GLU A C 1
ATOM 1884 O O . GLU A 1 240 ? 26.969 16.203 23.516 1 84.62 240 GLU A O 1
ATOM 1889 N N . CYS A 1 241 ? 25.578 14.586 23.094 1 84.25 241 CYS A N 1
ATOM 1890 C CA . CYS A 1 241 ? 26.625 13.648 22.703 1 84.25 241 CYS A CA 1
ATOM 1891 C C . CYS A 1 241 ? 26.266 12.945 21.406 1 84.25 241 CYS A C 1
ATOM 1893 O O . CYS A 1 241 ? 25.75 11.82 21.422 1 84.25 241 CYS A O 1
ATOM 1895 N N . ILE A 1 242 ? 26.641 13.594 20.391 1 86.75 242 ILE A N 1
ATOM 1896 C CA . ILE A 1 242 ? 26.281 13.039 19.094 1 86.75 242 ILE A CA 1
ATOM 1897 C C . ILE A 1 242 ? 27.469 12.266 18.516 1 86.75 242 ILE A C 1
ATOM 1899 O O . ILE A 1 242 ? 28.5 12.859 18.188 1 86.75 242 ILE A O 1
ATOM 1903 N N . GLN A 1 243 ? 27.359 10.922 18.516 1 87.12 243 GLN A N 1
ATOM 1904 C CA . GLN A 1 243 ? 28.312 10.023 17.875 1 87.12 243 GLN A CA 1
ATOM 1905 C C . GLN A 1 243 ? 27.609 9.102 16.875 1 87.12 243 GLN A C 1
ATOM 1907 O O . GLN A 1 243 ? 26.891 8.188 17.266 1 87.12 243 GLN A O 1
ATOM 1912 N N . TRP A 1 244 ? 27.875 9.484 15.617 1 87.25 244 TRP A N 1
ATOM 1913 C CA . TRP A 1 244 ? 27.219 8.648 14.625 1 87.25 244 TRP A CA 1
ATOM 1914 C C . TRP A 1 244 ? 28.188 7.617 14.047 1 87.25 244 TRP A C 1
ATOM 1916 O O . TRP A 1 244 ? 29.406 7.789 14.117 1 87.25 244 TRP A O 1
ATOM 1926 N N . THR A 1 245 ? 27.641 6.5 13.625 1 86.69 245 THR A N 1
ATOM 1927 C CA . THR A 1 245 ? 28.359 5.41 12.969 1 86.69 245 THR A CA 1
ATOM 1928 C C . THR A 1 245 ? 27.641 4.98 11.695 1 86.69 245 THR A C 1
ATOM 1930 O O . THR A 1 245 ? 26.516 4.461 11.75 1 86.69 245 THR A O 1
ATOM 1933 N N . PRO A 1 246 ? 28.312 5.215 10.586 1 85.31 246 PRO A N 1
ATOM 1934 C CA . PRO A 1 246 ? 27.672 4.801 9.336 1 85.31 246 PRO A CA 1
ATOM 1935 C C . PRO A 1 246 ? 27.516 3.287 9.227 1 85.31 246 PRO A C 1
ATOM 1937 O O . PRO A 1 246 ? 28.375 2.535 9.695 1 85.31 246 PRO A O 1
ATOM 1940 N N . GLN A 1 247 ? 26.406 2.928 8.688 1 80.5 247 GLN A N 1
ATOM 1941 C CA . GLN A 1 247 ? 26.281 1.528 8.289 1 80.5 247 GLN A CA 1
ATOM 1942 C C . GLN A 1 247 ? 27.203 1.19 7.129 1 80.5 247 GLN A C 1
ATOM 1944 O O . GLN A 1 247 ? 26.953 1.59 5.992 1 80.5 247 GLN A O 1
ATOM 1949 N N . GLU A 1 248 ? 28.094 0.43 7.316 1 74.06 248 GLU A N 1
ATOM 1950 C CA . GLU A 1 248 ? 29.219 0.225 6.41 1 74.06 248 GLU A CA 1
ATOM 1951 C C . GLU A 1 248 ? 28.766 -0.313 5.062 1 74.06 248 GLU A C 1
ATOM 1953 O O . GLU A 1 248 ? 29.312 0.038 4.02 1 74.06 248 GLU A O 1
ATOM 1958 N N . ASP A 1 249 ? 27.75 -1.021 5.027 1 74.69 249 ASP A N 1
ATOM 1959 C CA . ASP A 1 249 ? 27.359 -1.681 3.785 1 74.69 249 ASP A CA 1
ATOM 1960 C C . ASP A 1 249 ? 26.562 -0.736 2.885 1 74.69 249 ASP A C 1
ATOM 1962 O O . ASP A 1 249 ? 26.5 -0.933 1.669 1 74.69 249 ASP A O 1
ATOM 1966 N N . GLU A 1 250 ? 26.125 0.38 3.412 1 76.12 250 GLU A N 1
ATOM 1967 C CA . GLU A 1 250 ? 25.188 1.179 2.633 1 76.12 250 GLU A CA 1
ATOM 1968 C C . GLU A 1 250 ? 25.578 2.65 2.619 1 76.12 250 GLU A C 1
ATOM 1970 O O . GLU A 1 250 ? 25.328 3.359 1.642 1 76.12 250 GLU A O 1
ATOM 1975 N N . ILE A 1 251 ? 26.266 3.074 3.672 1 81.25 251 ILE A N 1
ATOM 1976 C CA . ILE A 1 251 ? 26.484 4.504 3.844 1 81.25 251 ILE A CA 1
ATOM 1977 C C . ILE A 1 251 ? 27.984 4.805 3.826 1 81.25 251 ILE A C 1
ATOM 1979 O O . ILE A 1 251 ? 28.75 4.203 4.582 1 81.25 251 ILE A O 1
ATOM 1983 N N . ALA A 1 252 ? 28.359 5.723 2.996 1 83.94 252 ALA A N 1
ATOM 1984 C CA . ALA A 1 252 ? 29.766 6.09 2.826 1 83.94 252 ALA A CA 1
ATOM 1985 C C . ALA A 1 252 ? 30.172 7.168 3.828 1 83.94 252 ALA A C 1
ATOM 1987 O O . ALA A 1 252 ? 31.297 7.164 4.328 1 83.94 252 ALA A O 1
ATOM 1988 N N . ASP A 1 253 ? 29.25 8.023 4.082 1 89.88 253 ASP A N 1
ATOM 1989 C CA . ASP A 1 253 ? 29.578 9.164 4.93 1 89.88 253 ASP A CA 1
ATOM 1990 C C . ASP A 1 253 ? 28.328 9.773 5.547 1 89.88 253 ASP A C 1
ATOM 1992 O O . ASP A 1 253 ? 27.219 9.57 5.047 1 89.88 253 ASP A O 1
ATOM 1996 N N . ILE A 1 254 ? 28.578 10.422 6.668 1 93.69 254 ILE A N 1
ATOM 1997 C CA . ILE A 1 254 ? 27.547 11.164 7.375 1 93.69 254 ILE A CA 1
ATOM 1998 C C . ILE A 1 254 ? 28.062 12.555 7.734 1 93.69 254 ILE A C 1
ATOM 2000 O O . ILE A 1 254 ? 29.219 12.711 8.133 1 93.69 254 ILE A O 1
ATOM 2004 N N . GLN A 1 255 ? 27.219 13.586 7.633 1 93.56 255 GLN A N 1
ATOM 2005 C CA . GLN A 1 255 ? 27.656 14.922 8.031 1 93.56 255 GLN A CA 1
ATOM 2006 C C . GLN A 1 255 ? 26.469 15.82 8.32 1 93.56 255 GLN A C 1
ATOM 2008 O O . GLN A 1 255 ? 25.344 15.531 7.895 1 93.56 255 GLN A O 1
ATOM 2013 N N . TRP A 1 256 ? 26.828 16.875 9.047 1 95.56 256 TRP A N 1
ATOM 2014 C CA . TRP A 1 256 ? 25.922 18 9.102 1 95.56 256 TRP A CA 1
ATOM 2015 C C . TRP A 1 256 ? 26.062 18.875 7.859 1 95.56 256 TRP A C 1
ATOM 2017 O O . TRP A 1 256 ? 27.172 19.25 7.48 1 95.56 256 TRP A O 1
ATOM 2027 N N . MET A 1 257 ? 24.969 19.156 7.238 1 94.19 257 MET A N 1
ATOM 2028 C CA . MET A 1 257 ? 24.953 20.016 6.059 1 94.19 257 MET A CA 1
ATOM 2029 C C . MET A 1 257 ? 23.969 21.172 6.234 1 94.19 257 MET A C 1
ATOM 2031 O O . MET A 1 257 ? 22.906 21 6.855 1 94.19 257 MET A O 1
ATOM 2035 N N . SER A 1 258 ? 24.359 22.297 5.648 1 95.12 258 SER A N 1
ATOM 2036 C CA . SER A 1 258 ? 23.391 23.406 5.633 1 95.12 258 SER A CA 1
ATOM 2037 C C . SER A 1 258 ? 22.109 23 4.938 1 95.12 258 SER A C 1
ATOM 2039 O O . SER A 1 258 ? 22.125 22.453 3.83 1 95.12 258 SER A O 1
ATOM 2041 N N . VAL A 1 259 ? 20.969 23.312 5.613 1 93.81 259 VAL A N 1
ATOM 2042 C CA . VAL A 1 259 ? 19.672 22.984 5.031 1 93.81 259 VAL A CA 1
ATOM 2043 C C . VAL A 1 259 ? 19.516 23.656 3.67 1 93.81 259 VAL A C 1
ATOM 2045 O O . VAL A 1 259 ? 19 23.062 2.723 1 93.81 259 VAL A O 1
ATOM 2048 N N . GLN A 1 260 ? 20.016 24.812 3.582 1 89.69 260 GLN A N 1
ATOM 2049 C CA . GLN A 1 260 ? 19.969 25.547 2.32 1 89.69 260 GLN A CA 1
ATOM 2050 C C . GLN A 1 260 ? 20.781 24.828 1.242 1 89.69 260 GLN A C 1
ATOM 2052 O O . GLN A 1 260 ? 20.328 24.703 0.102 1 89.69 260 GLN A O 1
ATOM 2057 N N . GLN A 1 261 ? 21.938 24.438 1.587 1 88.44 261 GLN A N 1
ATOM 2058 C CA . GLN A 1 261 ? 22.781 23.703 0.655 1 88.44 261 GLN A CA 1
ATOM 2059 C C . GLN A 1 261 ? 22.141 22.391 0.234 1 88.44 261 GLN A C 1
ATOM 2061 O O . GLN A 1 261 ? 22.172 22.031 -0.943 1 88.44 261 GLN A O 1
ATOM 2066 N N . PHE A 1 262 ? 21.578 21.766 1.092 1 88.12 262 PHE A N 1
ATOM 2067 C CA . PHE A 1 262 ? 20.891 20.5 0.823 1 88.12 262 PHE A CA 1
ATOM 2068 C C . PHE A 1 262 ? 19.766 20.703 -0.186 1 88.12 262 PHE A C 1
ATOM 2070 O O . PHE A 1 262 ? 19.656 19.953 -1.16 1 88.12 262 PHE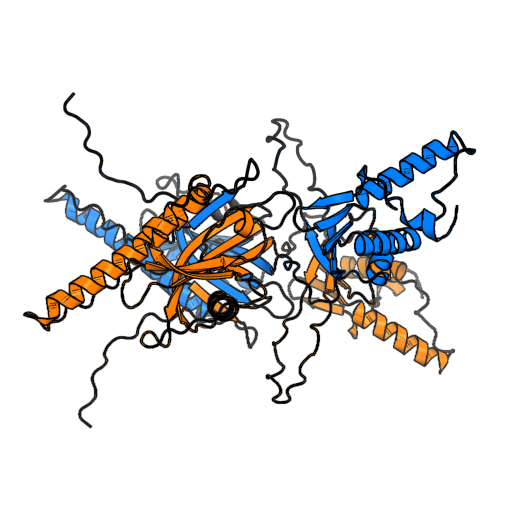 A O 1
ATOM 2077 N N . CYS A 1 263 ? 19 21.672 0.059 1 83.44 263 CYS A N 1
ATOM 2078 C CA . CYS A 1 263 ? 17.812 21.906 -0.753 1 83.44 263 CYS A CA 1
ATOM 2079 C C . CYS A 1 263 ? 18.188 22.438 -2.137 1 83.44 263 CYS A C 1
ATOM 2081 O O . CYS A 1 263 ? 17.375 22.375 -3.066 1 83.44 263 CYS A O 1
ATOM 2083 N N . ASN A 1 264 ? 19.375 22.922 -2.326 1 78.81 264 ASN A N 1
ATOM 2084 C CA . ASN A 1 264 ? 19.797 23.531 -3.586 1 78.81 264 ASN A CA 1
ATOM 2085 C C . ASN A 1 264 ? 20.688 22.594 -4.395 1 78.81 264 ASN A C 1
ATOM 2087 O O . ASN A 1 264 ? 21.297 23 -5.375 1 78.81 264 ASN A O 1
ATOM 2091 N N . GLN A 1 265 ? 20.703 21.391 -4 1 74.94 265 GLN A N 1
ATOM 2092 C CA . GLN A 1 265 ? 21.516 20.453 -4.773 1 74.94 265 GLN A CA 1
ATOM 2093 C C . GLN A 1 265 ? 20.953 20.266 -6.18 1 74.94 265 GLN A C 1
ATOM 2095 O O . GLN A 1 265 ? 19.734 20.281 -6.371 1 74.94 265 GLN A O 1
ATOM 2100 N N . ASP A 1 266 ? 21.734 20.344 -7.172 1 60.69 266 ASP A N 1
ATOM 2101 C CA . ASP A 1 266 ? 21.375 20.359 -8.586 1 60.69 266 ASP A CA 1
ATOM 2102 C C . ASP A 1 266 ? 20.438 19.203 -8.938 1 60.69 266 ASP A C 1
ATOM 2104 O O . ASP A 1 266 ? 19.5 19.375 -9.719 1 60.69 266 ASP A O 1
ATOM 2108 N N . ARG A 1 267 ? 20.719 18.109 -8.539 1 56.97 267 ARG A N 1
ATOM 2109 C CA . ARG A 1 267 ? 19.984 16.953 -9.031 1 56.97 267 ARG A CA 1
ATOM 2110 C C . ARG A 1 267 ? 18.531 16.984 -8.539 1 56.97 267 ARG A C 1
ATOM 2112 O O . ARG A 1 267 ? 17.641 16.484 -9.211 1 56.97 267 ARG A O 1
ATOM 2119 N N . TRP A 1 268 ? 18.359 17.719 -7.477 1 54.72 268 TRP A N 1
ATOM 2120 C CA . TRP A 1 268 ? 17 17.781 -6.934 1 54.72 268 TRP A CA 1
ATOM 2121 C C . TRP A 1 268 ? 16.203 18.875 -7.637 1 54.72 268 TRP A C 1
ATOM 2123 O O . TRP A 1 268 ? 14.969 18.875 -7.59 1 54.72 268 TRP A O 1
ATOM 2133 N N . GLN A 1 269 ? 16.859 19.797 -8.289 1 50.12 269 GLN A N 1
ATOM 2134 C CA . GLN A 1 269 ? 16.219 20.984 -8.844 1 50.12 269 GLN A CA 1
ATOM 2135 C C . GLN A 1 269 ? 15.352 20.641 -10.047 1 50.12 269 GLN A C 1
ATOM 2137 O O . GLN A 1 269 ? 14.414 21.359 -10.367 1 50.12 269 GLN A O 1
ATOM 2142 N N . GLY A 1 270 ? 15.406 19.406 -10.32 1 48.12 270 GLY A N 1
ATOM 2143 C CA . GLY A 1 270 ? 14.617 19.141 -11.508 1 48.12 270 GLY A CA 1
ATOM 2144 C C . GLY A 1 270 ? 13.32 18.422 -11.203 1 48.12 270 GLY A C 1
ATOM 2145 O O . GLY A 1 270 ? 12.445 18.312 -12.07 1 48.12 270 GLY A O 1
ATOM 2146 N N . SER A 1 271 ? 13.141 17.984 -10.023 1 54 271 SER A N 1
ATOM 2147 C CA . SER A 1 271 ? 11.875 17.297 -9.781 1 54 271 SER A CA 1
ATOM 2148 C C . SER A 1 271 ? 10.953 18.125 -8.891 1 54 271 SER A C 1
ATOM 2150 O O . SER A 1 271 ? 11.359 18.562 -7.805 1 54 271 SER A O 1
ATOM 2152 N N . PRO A 1 272 ? 9.836 18.625 -9.461 1 49.75 272 PRO A N 1
ATOM 2153 C CA . PRO A 1 272 ? 8.875 19.391 -8.664 1 49.75 272 PRO A CA 1
ATOM 2154 C C . PRO A 1 272 ? 8.602 18.781 -7.301 1 49.75 272 PRO A C 1
ATOM 2156 O O . PRO A 1 272 ? 8.406 19.5 -6.316 1 49.75 272 PRO A O 1
ATOM 2159 N N . LEU A 1 273 ? 8.68 17.516 -7.172 1 54.66 273 LEU A N 1
ATOM 2160 C CA . LEU A 1 273 ? 8.422 16.828 -5.914 1 54.66 273 LEU A CA 1
ATOM 2161 C C . LEU A 1 273 ? 9.484 17.172 -4.875 1 54.66 273 LEU A C 1
ATOM 2163 O O . LEU A 1 273 ? 9.164 17.391 -3.705 1 54.66 273 LEU A O 1
ATOM 2167 N N . TYR A 1 274 ? 10.586 17.422 -5.391 1 64.94 274 TYR A N 1
ATOM 2168 C CA . TYR A 1 274 ? 11.68 17.688 -4.465 1 64.94 274 TYR A CA 1
ATOM 2169 C C . TYR A 1 274 ? 11.664 19.156 -4.027 1 64.94 274 TYR A C 1
ATOM 2171 O O . TYR A 1 274 ? 12.023 19.469 -2.891 1 64.94 274 TYR A O 1
ATOM 2179 N N . THR A 1 275 ? 11.109 19.938 -4.914 1 65.5 275 THR A N 1
ATOM 2180 C CA . THR A 1 275 ? 11.062 21.344 -4.578 1 65.5 275 THR A CA 1
ATOM 2181 C C . THR A 1 275 ? 10.125 21.594 -3.404 1 65.5 275 THR A C 1
ATOM 2183 O O . THR A 1 275 ? 10.477 22.297 -2.449 1 65.5 275 THR A O 1
ATOM 2186 N N . THR A 1 276 ? 8.992 21.062 -3.42 1 65.81 276 THR A N 1
ATOM 2187 C CA . THR A 1 276 ? 8.023 21.234 -2.344 1 65.81 276 THR A CA 1
ATOM 2188 C C . THR A 1 276 ? 8.547 20.641 -1.039 1 65.81 276 THR A C 1
ATOM 2190 O O . THR A 1 276 ? 8.461 21.281 0.016 1 65.81 276 THR A O 1
ATOM 2193 N N . MET A 1 277 ? 9.023 19.516 -1.194 1 75.5 277 MET A N 1
ATOM 2194 C CA . MET A 1 277 ? 9.586 18.859 -0.016 1 75.5 277 MET A CA 1
ATOM 2195 C C . MET A 1 277 ? 10.703 19.703 0.591 1 75.5 277 MET A C 1
ATOM 2197 O O . MET A 1 277 ? 10.734 19.922 1.803 1 75.5 277 MET A O 1
ATOM 2201 N N . ASN A 1 278 ? 11.547 20.172 -0.293 1 79.06 278 ASN A N 1
ATOM 2202 C CA . ASN A 1 278 ? 12.672 20.984 0.156 1 79.06 278 ASN A CA 1
ATOM 2203 C C . ASN A 1 278 ? 12.203 22.266 0.824 1 79.06 278 ASN A C 1
ATOM 2205 O O . ASN A 1 278 ? 12.766 22.688 1.842 1 79.06 278 ASN A O 1
ATOM 2209 N N . ASN A 1 279 ? 11.227 22.828 0.214 1 73.62 279 ASN A N 1
ATOM 2210 C CA . ASN A 1 279 ? 10.688 24.047 0.797 1 73.62 279 ASN A CA 1
ATOM 2211 C C . ASN A 1 279 ? 10.117 23.797 2.193 1 73.62 279 ASN A C 1
ATOM 2213 O O . ASN A 1 279 ? 10.305 24.625 3.096 1 73.62 279 ASN A O 1
ATOM 2217 N N . CYS A 1 280 ? 9.461 22.719 2.369 1 74.81 280 CYS A N 1
ATOM 2218 C CA . CYS A 1 280 ? 8.906 22.375 3.676 1 74.81 280 CYS A CA 1
ATOM 2219 C C . CYS A 1 280 ? 10.016 22.172 4.699 1 74.81 280 CYS A C 1
ATOM 2221 O O . CYS A 1 280 ? 9.914 22.641 5.836 1 74.81 280 CYS A O 1
ATOM 2223 N N . ILE A 1 281 ? 11.031 21.531 4.285 1 83.19 281 ILE A N 1
ATOM 2224 C CA . ILE A 1 281 ? 12.164 21.281 5.168 1 83.19 281 ILE A CA 1
ATOM 2225 C C . ILE A 1 281 ? 12.82 22.609 5.559 1 83.19 281 ILE A C 1
ATOM 2227 O O . ILE A 1 281 ? 13.148 22.828 6.723 1 83.19 281 ILE A O 1
ATOM 2231 N N . LEU A 1 282 ? 12.984 23.469 4.59 1 83.25 282 LEU A N 1
ATOM 2232 C CA . LEU A 1 282 ? 13.578 24.781 4.832 1 83.25 282 LEU A CA 1
ATOM 2233 C C . LEU A 1 282 ? 12.75 25.578 5.844 1 83.25 282 LEU A C 1
ATOM 2235 O O . LEU A 1 282 ? 13.305 26.219 6.742 1 83.25 282 LEU A O 1
ATOM 2239 N N . GLN A 1 283 ? 11.516 25.531 5.703 1 75.25 283 GLN A N 1
ATOM 2240 C CA . GLN A 1 283 ? 10.625 26.25 6.609 1 75.25 283 GLN A CA 1
ATOM 2241 C C . GLN A 1 283 ? 10.766 25.734 8.039 1 75.25 283 GLN A C 1
ATOM 2243 O O . GLN A 1 283 ? 10.773 26.531 8.984 1 75.25 283 GLN A O 1
ATOM 2248 N N . VAL A 1 284 ? 10.852 24.469 8.156 1 78.5 284 VAL A N 1
ATOM 2249 C CA . VAL A 1 284 ? 11 23.891 9.477 1 78.5 284 VAL A CA 1
ATOM 2250 C C . VAL A 1 284 ? 12.328 24.328 10.102 1 78.5 284 VAL A C 1
ATOM 2252 O O . VAL A 1 284 ? 12.383 24.672 11.281 1 78.5 284 VAL A O 1
ATOM 2255 N N . SER A 1 285 ? 13.391 24.297 9.344 1 86.75 285 SER A N 1
ATOM 2256 C CA . SER A 1 285 ? 14.695 24.75 9.805 1 86.75 285 SER A CA 1
ATOM 2257 C C . SER A 1 285 ? 14.664 26.219 10.227 1 86.75 285 SER A C 1
ATOM 2259 O O . SER A 1 285 ? 15.172 26.578 11.289 1 86.75 285 SER A O 1
ATOM 2261 N N . GLN A 1 286 ? 14.055 27.047 9.438 1 79.75 286 GLN A N 1
ATOM 2262 C CA . GLN A 1 286 ? 13.953 28.469 9.727 1 79.75 286 GLN A CA 1
ATOM 2263 C C . GLN A 1 286 ? 13.172 28.719 11.008 1 79.75 286 GLN A C 1
ATOM 2265 O O . GLN A 1 286 ? 13.547 29.578 11.812 1 79.75 286 GLN A O 1
ATOM 2270 N N . ALA A 1 287 ? 12.125 27.969 11.109 1 74.19 287 ALA A N 1
ATOM 2271 C CA . ALA A 1 287 ? 11.336 28.094 12.336 1 74.19 287 ALA A CA 1
ATOM 2272 C C . ALA A 1 287 ? 12.164 27.703 13.555 1 74.19 287 ALA A C 1
ATOM 2274 O O . ALA A 1 287 ? 12.078 28.344 14.602 1 74.19 287 ALA A O 1
ATOM 2275 N N . ALA A 1 288 ? 12.938 26.703 13.453 1 78.62 288 ALA A N 1
ATOM 2276 C CA . ALA A 1 288 ? 13.781 26.234 14.547 1 78.62 288 ALA A CA 1
ATOM 2277 C C . ALA A 1 288 ? 14.875 27.25 14.875 1 78.62 288 ALA A C 1
ATOM 2279 O O . ALA A 1 288 ? 15.211 27.453 16.047 1 78.62 288 ALA A O 1
ATOM 2280 N N . VAL A 1 289 ? 15.43 27.859 13.883 1 85.19 289 VAL A N 1
ATOM 2281 C CA . VAL A 1 289 ? 16.453 28.891 14.062 1 85.19 289 VAL A CA 1
ATOM 2282 C C . VAL A 1 289 ? 15.859 30.094 14.805 1 85.19 289 VAL A C 1
ATOM 2284 O O . VAL A 1 289 ? 16.469 30.609 15.742 1 85.19 289 VAL A O 1
ATOM 2287 N N . SER A 1 290 ? 14.688 30.484 14.344 1 75.38 290 SER A N 1
ATOM 2288 C CA . SER A 1 290 ? 14 31.609 14.969 1 75.38 290 SER A CA 1
ATOM 2289 C C . SER A 1 290 ? 13.68 31.328 16.438 1 75.38 290 SER A C 1
ATOM 2291 O O . SER A 1 290 ? 13.828 32.188 17.297 1 75.38 290 SER A O 1
ATOM 2293 N N . ALA A 1 291 ? 13.273 30.125 16.688 1 71.75 291 ALA A N 1
ATOM 2294 C CA . ALA A 1 291 ? 12.938 29.734 18.047 1 71.75 291 ALA A CA 1
ATOM 2295 C C . ALA A 1 291 ? 14.18 29.734 18.938 1 71.75 291 ALA A C 1
ATOM 2297 O O . ALA A 1 291 ? 14.109 30.078 20.125 1 71.75 291 ALA A O 1
ATOM 2298 N N . LYS A 1 292 ? 15.219 29.359 18.453 1 75.44 292 LYS A N 1
ATOM 2299 C CA . LYS A 1 292 ? 16.469 29.312 19.203 1 75.44 292 LYS A CA 1
ATOM 2300 C C . LYS A 1 292 ? 17 30.719 19.484 1 75.44 292 LYS A C 1
ATOM 2302 O O . LYS A 1 292 ? 17.547 30.984 20.562 1 75.44 292 LYS A O 1
ATOM 2307 N N . THR A 1 293 ? 16.891 31.594 18.484 1 70.12 293 THR A N 1
ATOM 2308 C CA . THR A 1 293 ? 17.328 32.969 18.641 1 70.12 293 THR A CA 1
ATOM 2309 C C . THR A 1 293 ? 16.5 33.719 19.672 1 70.12 293 THR A C 1
ATOM 2311 O O . THR A 1 293 ? 17.016 34.5 20.453 1 70.12 293 THR A O 1
ATOM 2314 N N . GLU A 1 294 ? 15.211 33.5 19.578 1 59.75 294 GLU A N 1
ATOM 2315 C CA . GLU A 1 294 ? 14.328 34.125 20.547 1 59.75 294 GLU A CA 1
ATOM 2316 C C . GLU A 1 294 ? 14.617 33.656 21.969 1 59.75 294 GLU A C 1
ATOM 2318 O O . GLU A 1 294 ? 14.555 34.438 22.906 1 59.75 294 GLU A O 1
ATOM 2323 N N . ARG A 1 295 ? 14.938 32.406 22.078 1 54.28 295 ARG A N 1
ATOM 2324 C CA . ARG A 1 295 ? 15.289 31.875 23.391 1 54.28 295 ARG A CA 1
ATOM 2325 C C . ARG A 1 295 ? 16.594 32.469 23.891 1 54.28 295 ARG A C 1
ATOM 2327 O O . ARG A 1 295 ? 16.766 32.719 25.094 1 54.28 295 ARG A O 1
ATOM 2334 N N . ASN A 1 296 ? 17.516 32.75 22.984 1 50.06 296 ASN A N 1
ATOM 2335 C CA . ASN A 1 296 ? 18.766 33.375 23.391 1 50.06 296 ASN A CA 1
ATOM 2336 C C . ASN A 1 296 ? 18.594 34.844 23.75 1 50.06 296 ASN A C 1
ATOM 2338 O O . ASN A 1 296 ? 19.297 35.344 24.625 1 50.06 296 ASN A O 1
ATOM 2342 N N . VAL A 1 297 ? 17.594 35.594 23.125 1 43.12 297 VAL A N 1
ATOM 2343 C CA . VAL A 1 297 ? 17.359 36.969 23.469 1 43.12 297 VAL A CA 1
ATOM 2344 C C . VAL A 1 297 ? 16.641 37.062 24.812 1 43.12 297 VAL A C 1
ATOM 2346 O O . VAL A 1 297 ? 16.875 38 25.594 1 43.12 297 VAL A O 1
ATOM 2349 N N . ASP A 1 298 ? 15.547 36.25 24.969 1 39.75 298 ASP A N 1
ATOM 2350 C CA . ASP A 1 298 ? 14.766 36.406 26.188 1 39.75 298 ASP A CA 1
ATOM 2351 C C . ASP A 1 298 ? 15.586 36.062 27.422 1 39.75 298 ASP A C 1
ATOM 2353 O O . ASP A 1 298 ? 15.117 36.219 28.547 1 39.75 298 ASP A O 1
ATOM 2357 N N . VAL A 1 299 ? 16.719 35.375 27.391 1 36.06 299 VAL A N 1
ATOM 2358 C CA . VAL A 1 299 ? 17.375 35.188 28.672 1 36.06 299 VAL A CA 1
ATOM 2359 C C . VAL A 1 299 ? 17.781 36.562 29.25 1 36.06 299 VAL A C 1
ATOM 2361 O O . VAL A 1 299 ? 18.25 36.625 30.391 1 36.06 299 VAL A O 1
ATOM 2364 N N . SER A 1 300 ? 18.172 37.688 28.656 1 31.95 300 SER A N 1
ATOM 2365 C CA . SER A 1 300 ? 18.375 38.875 29.5 1 31.95 300 SER A CA 1
ATOM 2366 C C . SER A 1 300 ? 17.094 39.281 30.203 1 31.95 300 SER A C 1
ATOM 2368 O O . SER A 1 300 ? 17.094 39.562 31.406 1 31.95 300 SER A O 1
ATOM 2370 N N . GLU A 1 301 ? 16.203 40.25 29.719 1 28.31 301 GLU A N 1
ATOM 2371 C CA . GLU A 1 301 ? 15.125 40.781 30.547 1 28.31 301 GLU A CA 1
ATOM 2372 C C . GLU A 1 301 ? 14.094 39.688 30.859 1 28.31 301 GLU A C 1
ATOM 2374 O O . GLU A 1 301 ? 13.703 39.531 32.031 1 28.31 301 GLU A O 1
ATOM 2379 N N . ALA A 1 302 ? 12.766 39.75 30.25 1 25.02 302 ALA A N 1
ATOM 2380 C CA . ALA A 1 302 ? 11.539 39.031 30.578 1 25.02 302 ALA A CA 1
ATOM 2381 C C . ALA A 1 302 ? 11.734 37.531 30.391 1 25.02 302 ALA A C 1
ATOM 2383 O O . ALA A 1 302 ? 12.055 37.062 29.297 1 25.02 302 ALA A O 1
ATOM 2384 N N . ALA A 1 303 ? 12.344 36.688 31.25 1 25.67 303 ALA A N 1
ATOM 2385 C CA . ALA A 1 303 ? 12.234 35.281 31.609 1 25.67 303 ALA A CA 1
ATOM 2386 C C . ALA A 1 303 ? 10.867 34.719 31.234 1 25.67 303 ALA A C 1
ATOM 2388 O O . ALA A 1 303 ? 10.523 33.594 31.609 1 25.67 303 ALA A O 1
ATOM 2389 N N . LYS A 1 304 ? 9.883 35.594 31.156 1 24.19 304 LYS A N 1
ATOM 2390 C CA . LYS A 1 304 ? 8.492 35.156 31.234 1 24.19 304 LYS A CA 1
ATOM 2391 C C . LYS A 1 304 ? 8.18 34.125 30.156 1 24.19 304 LYS A C 1
ATOM 2393 O O . LYS A 1 304 ? 8.914 34.031 29.172 1 24.19 304 LYS A O 1
ATOM 2398 N N . ARG A 1 305 ? 6.855 34.156 29.672 1 22.77 305 ARG A N 1
ATOM 2399 C CA . ARG A 1 305 ? 5.828 33.188 29.281 1 22.77 305 ARG A CA 1
ATOM 2400 C C . ARG A 1 305 ? 6.039 32.688 27.859 1 22.77 305 ARG A C 1
ATOM 2402 O O . ARG A 1 305 ? 5.219 31.953 27.312 1 22.77 305 ARG A O 1
ATOM 2409 N N . HIS A 1 306 ? 6.797 33.562 27.078 1 22.03 306 HIS A N 1
ATOM 2410 C CA . HIS A 1 306 ? 6.25 33.344 25.734 1 22.03 306 HIS A CA 1
ATOM 2411 C C . HIS A 1 306 ? 6.664 31.984 25.188 1 22.03 306 HIS A C 1
ATOM 2413 O O . HIS A 1 306 ? 7.855 31.703 25.047 1 22.03 306 HIS A O 1
ATOM 2419 N N . TRP A 1 307 ? 6.051 31.016 25.672 1 22.06 307 TRP A N 1
ATOM 2420 C CA . TRP A 1 307 ? 6.078 29.688 25.078 1 22.06 307 TRP A CA 1
ATOM 2421 C C . TRP A 1 307 ? 6.34 29.781 23.578 1 22.06 307 TRP A C 1
ATOM 2423 O O . TRP A 1 307 ? 5.828 30.672 22.906 1 22.06 307 TRP A O 1
ATOM 2433 N N . LEU A 1 308 ? 7.504 29.547 23.203 1 24.08 308 LEU A N 1
ATOM 2434 C CA . LEU A 1 308 ? 7.863 29.406 21.797 1 24.08 308 LEU A CA 1
ATOM 2435 C C . LEU A 1 308 ? 6.629 29.094 20.953 1 24.08 308 LEU A C 1
ATOM 2437 O O . LEU A 1 308 ? 5.875 28.156 21.266 1 24.08 308 LEU A O 1
ATOM 2441 N N . PRO A 1 309 ? 6.043 30.156 20.453 1 24.44 309 PRO A N 1
ATOM 2442 C CA . PRO A 1 309 ? 4.934 29.844 19.531 1 24.44 309 PRO A CA 1
ATOM 2443 C C . PRO A 1 309 ? 5.195 28.609 18.688 1 24.44 309 PRO A C 1
ATOM 2445 O O . PRO A 1 309 ? 6.285 28.453 18.125 1 24.44 309 PRO A O 1
ATOM 2448 N N . MET A 1 310 ? 5.043 27.5 19.281 1 24.75 310 MET A N 1
ATOM 2449 C CA . MET A 1 310 ? 4.961 26.219 18.562 1 24.75 310 MET A CA 1
ATOM 2450 C C . MET A 1 310 ? 4.609 26.453 17.094 1 24.75 310 MET A C 1
ATOM 2452 O O . MET A 1 310 ? 3.643 27.156 16.797 1 24.75 310 MET A O 1
ATOM 2456 N N . ILE A 1 311 ? 5.586 26.938 16.422 1 25.27 311 ILE A N 1
ATOM 2457 C CA . ILE A 1 311 ? 5.254 26.797 15.016 1 25.27 311 ILE A CA 1
ATOM 2458 C C . ILE A 1 311 ? 4.121 25.781 14.852 1 25.27 311 ILE A C 1
ATOM 2460 O O . ILE A 1 311 ? 4.301 24.594 15.125 1 25.27 311 ILE A O 1
ATOM 2464 N N . GLU A 1 312 ? 3.008 26.141 15.414 1 26.67 312 GLU A N 1
ATOM 2465 C CA . GLU A 1 312 ? 1.801 25.344 15.273 1 26.67 312 GLU A CA 1
ATOM 2466 C C . GLU A 1 312 ? 1.695 24.75 13.875 1 26.67 312 GLU A C 1
ATOM 2468 O O . GLU A 1 312 ? 1.141 25.375 12.969 1 26.67 312 GLU A O 1
ATOM 2473 N N . HIS A 1 313 ? 2.799 24.594 13.234 1 28.11 313 HIS A N 1
ATOM 2474 C CA . HIS A 1 313 ? 2.543 23.641 12.156 1 28.11 313 HIS A CA 1
ATOM 2475 C C . HIS A 1 313 ? 1.555 22.578 12.594 1 28.11 313 HIS A C 1
ATOM 2477 O O . HIS A 1 313 ? 1.85 21.781 13.484 1 28.11 313 HIS A O 1
ATOM 2483 N N . GLU A 1 314 ? 0.417 23 12.781 1 31.61 314 GLU A N 1
ATOM 2484 C CA . GLU A 1 314 ? -0.636 22.062 13.18 1 31.61 314 GLU A CA 1
ATOM 2485 C C . GLU A 1 314 ? -0.456 20.703 12.516 1 31.61 314 GLU A C 1
ATOM 2487 O O . GLU A 1 314 ? -0.457 20.609 11.289 1 31.61 314 GLU A O 1
ATOM 2492 N N . GLN A 1 315 ? 0.477 20.062 13.094 1 33.09 315 GLN A N 1
ATOM 2493 C CA . GLN A 1 315 ? 0.803 18.656 12.898 1 33.09 315 GLN A CA 1
ATOM 2494 C C . GLN A 1 315 ? -0.438 17.844 12.523 1 33.09 315 GLN A C 1
ATOM 2496 O O . GLN A 1 315 ? -1.505 18.031 13.117 1 33.09 315 GLN A O 1
ATOM 2501 N N . LEU A 1 316 ? -0.442 17.734 11.164 1 39.44 316 LEU A N 1
ATOM 2502 C CA . LEU A 1 316 ? -1.388 16.672 10.852 1 39.44 316 LEU A CA 1
ATOM 2503 C C . LEU A 1 316 ? -1.435 15.633 11.969 1 39.44 316 LEU A C 1
ATOM 2505 O O . LEU A 1 316 ? -0.392 15.188 12.453 1 39.44 316 LEU A O 1
ATOM 2509 N N . GLU A 1 317 ? -2.521 15.773 12.75 1 37.56 317 GLU A N 1
ATOM 2510 C CA . GLU A 1 317 ? -2.691 14.641 13.656 1 37.56 317 GLU A CA 1
ATOM 2511 C C . GLU A 1 317 ? -2.717 13.32 12.891 1 37.56 317 GLU A C 1
ATOM 2513 O O . GLU A 1 317 ? -3.328 13.227 11.828 1 37.56 317 GLU A O 1
ATOM 2518 N N . VAL A 1 318 ? -1.645 12.727 12.992 1 39.72 318 VAL A N 1
ATOM 2519 C CA . VAL A 1 318 ? -1.527 11.406 12.375 1 39.72 318 VAL A CA 1
ATOM 2520 C C . VAL A 1 318 ? -1.811 10.32 13.414 1 39.72 318 VAL A C 1
ATOM 2522 O O . VAL A 1 318 ? -1.421 10.453 14.578 1 39.72 318 VAL A O 1
ATOM 2525 N N . GLY A 1 319 ? -2.807 9.516 13.219 1 33.78 319 GLY A N 1
ATOM 2526 C CA . GLY A 1 319 ? -3.053 8.352 14.055 1 33.78 319 GLY A CA 1
ATOM 2527 C C . GLY A 1 319 ? -2.391 7.094 13.531 1 33.78 319 GLY A C 1
ATOM 2528 O O . GLY A 1 319 ? -2.42 6.824 12.328 1 33.78 319 GLY A O 1
ATOM 2529 N N . PHE A 1 320 ? -1.384 6.699 14.414 1 35.53 320 PHE A N 1
ATOM 2530 C CA . PHE A 1 320 ? -0.775 5.41 14.125 1 35.53 320 PHE A CA 1
ATOM 2531 C C . PHE A 1 320 ? -1.306 4.336 15.062 1 35.53 320 PHE A C 1
ATOM 2533 O O . PHE A 1 320 ? -1.455 4.57 16.266 1 35.53 320 PHE A O 1
ATOM 2540 N N . GLY A 1 321 ? -2.049 3.207 14.664 1 34.22 321 GLY A N 1
ATOM 2541 C CA . GLY A 1 321 ? -2.494 2.17 15.586 1 34.22 321 GLY A CA 1
ATOM 2542 C C . GLY A 1 321 ? -2.414 0.775 14.992 1 34.22 321 GLY A C 1
ATOM 2543 O O . GLY A 1 321 ? -2.369 0.615 13.773 1 34.22 321 GLY A O 1
ATOM 2544 N N . ARG A 1 322 ? -1.637 -0.115 15.797 1 34.47 322 ARG A N 1
ATOM 2545 C CA . ARG A 1 322 ? -1.713 -1.547 15.531 1 34.47 322 ARG A CA 1
ATOM 2546 C C . ARG A 1 322 ? -2.932 -2.166 16.203 1 34.47 322 ARG A C 1
ATOM 2548 O O . ARG A 1 322 ? -3.322 -1.745 17.297 1 34.47 322 ARG A O 1
ATOM 2555 N N . ASP A 1 323 ? -3.807 -2.65 15.555 1 33.56 323 ASP A N 1
ATOM 2556 C CA . ASP A 1 323 ? -4.926 -3.311 16.219 1 33.56 323 ASP A CA 1
ATOM 2557 C C . ASP A 1 323 ? -4.441 -4.496 17.062 1 33.56 323 ASP A C 1
ATOM 2559 O O . ASP A 1 323 ? -3.74 -5.371 16.547 1 33.56 323 ASP A O 1
ATOM 2563 N N . PHE A 1 324 ? -3.973 -4.223 18.297 1 31.66 324 PHE A N 1
ATOM 2564 C CA . PHE A 1 324 ? -3.758 -5.461 19.031 1 31.66 324 PHE A CA 1
ATOM 2565 C C . PHE A 1 324 ? -4.977 -6.367 18.938 1 31.66 324 PHE A C 1
ATOM 2567 O O . PHE A 1 324 ? -4.844 -7.57 18.703 1 31.66 324 PHE A O 1
ATOM 2574 N N . ASN A 1 325 ? -5.961 -6.109 19.922 1 28.98 325 ASN A N 1
ATOM 2575 C CA . ASN A 1 325 ? -7.203 -6.863 20.062 1 28.98 325 ASN A CA 1
ATOM 2576 C C . ASN A 1 325 ? -8.172 -6.551 18.922 1 28.98 325 ASN A C 1
ATOM 2578 O O . ASN A 1 325 ? -9.383 -6.512 19.125 1 28.98 325 ASN A O 1
ATOM 2582 N N . ASN A 1 326 ? -7.848 -6.586 17.719 1 31.17 326 ASN A N 1
ATOM 2583 C CA . ASN A 1 326 ? -8.703 -6.359 16.562 1 31.17 326 ASN A CA 1
ATOM 2584 C C . ASN A 1 326 ? -9.203 -4.918 16.516 1 31.17 326 ASN A C 1
ATOM 2586 O O . ASN A 1 326 ? -10.234 -4.637 15.898 1 31.17 326 ASN A O 1
ATOM 2590 N N . MET A 1 327 ? -8.867 -4.086 17.578 1 27.34 327 MET A N 1
ATOM 2591 C CA . MET A 1 327 ? -9.383 -2.721 17.594 1 27.34 327 MET A CA 1
ATOM 2592 C C . MET A 1 327 ? -8.328 -1.729 17.109 1 27.34 327 MET A C 1
ATOM 2594 O O . MET A 1 327 ? -7.145 -1.876 17.422 1 27.34 327 MET A O 1
ATOM 2598 N N . THR A 1 328 ? -8.32 -1.224 16.078 1 29.45 328 THR A N 1
ATOM 2599 C CA . THR A 1 328 ? -7.445 -0.225 15.469 1 29.45 328 THR A CA 1
ATOM 2600 C C . THR A 1 328 ? -7.363 1.022 16.344 1 29.45 328 THR A C 1
ATOM 2602 O O . THR A 1 328 ? -8.367 1.704 16.562 1 29.45 328 THR A O 1
ATOM 2605 N N . ASN A 1 329 ? -6.57 0.96 17.562 1 28 329 ASN A N 1
ATOM 2606 C CA . ASN A 1 329 ? -6.426 2.191 18.328 1 28 329 ASN A CA 1
ATOM 2607 C C . ASN A 1 329 ? -5.461 3.166 17.656 1 28 329 ASN A C 1
ATOM 2609 O O . ASN A 1 329 ? -4.316 2.811 17.375 1 28 329 ASN A O 1
ATOM 2613 N N . ALA A 1 330 ? -5.844 3.98 16.938 1 31 330 ALA A N 1
ATOM 2614 C CA . ALA A 1 330 ? -5.102 5.094 16.359 1 31 330 ALA A CA 1
ATOM 2615 C C . ALA A 1 330 ? -4.633 6.066 17.438 1 31 330 ALA A C 1
ATOM 2617 O O . ALA A 1 330 ? -5.434 6.555 18.234 1 31 330 ALA A O 1
ATOM 2618 N N . LEU A 1 331 ? -3.479 5.848 18.094 1 29.56 331 LEU A N 1
ATOM 2619 C CA . LEU A 1 331 ? -2.934 6.855 19 1 29.56 331 LEU A CA 1
ATOM 2620 C C . LEU A 1 331 ? -2.449 8.07 18.234 1 29.56 331 LEU A C 1
ATOM 2622 O O . LEU A 1 331 ? -1.787 7.938 17.188 1 29.56 331 LEU A O 1
ATOM 2626 N N . PHE A 1 332 ? -3.16 9.109 18.344 1 32.28 332 PHE A N 1
ATOM 2627 C CA . PHE A 1 332 ? -2.732 10.383 17.781 1 32.28 332 PHE A CA 1
ATOM 2628 C C . PHE A 1 332 ? -1.571 10.969 18.594 1 32.28 332 PHE A C 1
ATOM 2630 O O . PHE A 1 332 ? -1.494 10.781 19.797 1 32.28 332 PHE A O 1
ATOM 2637 N N . LEU A 1 333 ? -0.475 11.094 18.141 1 30.39 333 LEU A N 1
ATOM 2638 C CA . LEU A 1 333 ? 0.615 11.781 18.812 1 30.39 333 LEU A CA 1
ATOM 2639 C C . LEU A 1 333 ? 0.139 13.109 19.391 1 30.39 333 LEU A C 1
ATOM 2641 O O . LEU A 1 333 ? -0.523 13.891 18.703 1 30.39 333 LEU A O 1
ATOM 2645 N N . PRO A 1 334 ? 0.033 13.039 20.844 1 28.27 334 PRO A N 1
ATOM 2646 C CA . PRO A 1 334 ? -0.431 14.242 21.547 1 28.27 334 PRO A CA 1
ATOM 2647 C C . PRO A 1 334 ? 0.383 15.484 21.172 1 28.27 334 PRO A C 1
ATOM 2649 O O . PRO A 1 334 ? 1.562 15.375 20.828 1 28.27 334 PRO A O 1
ATOM 2652 N N . ALA A 1 335 ? -0.302 16.531 20.984 1 28 335 ALA A N 1
ATOM 2653 C CA . ALA A 1 335 ? 0.261 17.875 21.094 1 28 335 ALA A CA 1
ATOM 2654 C C . ALA A 1 335 ? 0.891 18.109 22.469 1 28 335 ALA A C 1
ATOM 2656 O O . ALA A 1 335 ? 0.4 17.578 23.469 1 28 335 ALA A O 1
ATOM 2657 N N . SER A 1 336 ? 2.174 18.328 22.719 1 26.31 336 SER A N 1
ATOM 2658 C CA . SER A 1 336 ? 2.812 18.672 23.984 1 26.31 336 SER A CA 1
ATOM 2659 C C . SER A 1 336 ? 2.006 19.719 24.734 1 26.31 336 SER A C 1
ATOM 2661 O O . SER A 1 336 ? 1.755 20.812 24.219 1 26.31 336 SER A O 1
ATOM 2663 N N . ILE A 1 337 ? 1.043 19.359 25.641 1 26.19 337 ILE A N 1
ATOM 2664 C CA . ILE A 1 337 ? 0.428 20.234 26.625 1 26.19 337 ILE A CA 1
ATOM 2665 C C . ILE A 1 337 ? 1.504 20.812 27.547 1 26.19 337 ILE A C 1
ATOM 2667 O O . ILE A 1 337 ? 2.184 20.062 28.25 1 26.19 337 ILE A O 1
ATOM 2671 N N . THR A 1 338 ? 2.029 22.078 27.484 1 24.16 338 THR A N 1
ATOM 2672 C CA . THR A 1 338 ? 2.809 22.891 28.406 1 24.16 338 THR A CA 1
ATOM 2673 C C . THR A 1 338 ? 2.09 23.016 29.75 1 24.16 338 THR A C 1
ATOM 2675 O O . THR A 1 338 ? 2.729 23.047 30.812 1 24.16 338 THR A O 1
ATOM 2678 N N . LYS A 1 339 ? 0.891 23.531 30.188 1 27.34 339 LYS A N 1
ATOM 2679 C CA . LYS A 1 339 ? 0.792 24.562 31.219 1 27.34 339 LYS A CA 1
ATOM 2680 C C . LYS A 1 339 ? 0.728 23.953 32.594 1 27.34 339 LYS A C 1
ATOM 2682 O O . LYS A 1 339 ? 0.608 24.656 33.594 1 27.34 339 LYS A O 1
ATOM 2687 N N . GLN A 1 340 ? 0.282 22.766 33.062 1 23.52 340 GLN A N 1
ATOM 2688 C CA . GLN A 1 340 ? -0.422 22.922 34.312 1 23.52 340 GLN A CA 1
ATOM 2689 C C . GLN A 1 340 ? 0.537 23.328 35.438 1 23.52 340 GLN A C 1
ATOM 2691 O O . GLN A 1 340 ? 1.664 22.844 35.5 1 23.52 340 GLN A O 1
ATOM 2696 N N . ASP A 1 341 ? 0.127 24.375 36.375 1 24.31 341 ASP A N 1
ATOM 2697 C CA . ASP A 1 341 ? 0.368 25.141 37.594 1 24.31 341 ASP A CA 1
ATOM 2698 C C . ASP A 1 341 ? 0.583 24.203 38.781 1 24.31 341 ASP A C 1
ATOM 2700 O O . ASP A 1 341 ? -0.283 23.391 39.125 1 24.31 341 ASP A O 1
ATOM 2704 N N . SER A 1 342 ? 1.807 23.734 39.062 1 23.47 342 SER A N 1
ATOM 2705 C CA . SER A 1 342 ? 2.057 23.156 40.375 1 23.47 342 SER A CA 1
ATOM 2706 C C . SER A 1 342 ? 1.45 24.016 41.469 1 23.47 342 SER A C 1
ATOM 2708 O O . SER A 1 342 ? 1.52 25.25 41.438 1 23.47 342 SER A O 1
ATOM 2710 N N . SER A 1 343 ? 0.476 23.469 42.344 1 21.31 343 SER A N 1
ATOM 2711 C CA . SER A 1 343 ? -0.027 23.797 43.688 1 21.31 343 SER A CA 1
ATOM 2712 C C . SER A 1 343 ? 1.1 24.25 44.594 1 21.31 343 SER A C 1
ATOM 2714 O O . SER A 1 343 ? 2.254 23.875 44.406 1 21.31 343 SER A O 1
ATOM 2716 N N . LYS A 1 344 ? 0.688 25.25 45.625 1 24.94 344 LYS A N 1
ATOM 2717 C CA . LYS A 1 344 ? 0.75 25.688 47.031 1 24.94 344 LYS A CA 1
ATOM 2718 C C . LYS A 1 344 ? 0.765 24.484 47.969 1 24.94 344 LYS A C 1
ATOM 2720 O O . LYS A 1 344 ? 0.762 24.656 49.188 1 24.94 344 LYS A O 1
ATOM 2725 N N . LEU A 1 345 ? 0.933 23.125 47.75 1 21.55 345 LEU A N 1
ATOM 2726 C CA . LEU A 1 345 ? 1.222 22.594 49.062 1 21.55 345 LEU A CA 1
ATOM 2727 C C . LEU A 1 345 ? 2.707 22.703 49.406 1 21.55 345 LEU A C 1
ATOM 2729 O O . LEU A 1 345 ? 3.553 22.516 48.5 1 21.55 345 LEU A O 1
ATOM 2733 N N . MET B 1 1 ? 28.438 -29.797 -28.828 1 31.55 1 MET B N 1
ATOM 2734 C CA . MET B 1 1 ? 28.5 -28.547 -28.094 1 31.55 1 MET B CA 1
ATOM 2735 C C . MET B 1 1 ? 28.656 -28.797 -26.594 1 31.55 1 MET B C 1
ATOM 2737 O O . MET B 1 1 ? 27.859 -29.516 -25.984 1 31.55 1 MET B O 1
ATOM 2741 N N . THR B 1 2 ? 29.812 -28.75 -25.984 1 35.59 2 THR B N 1
ATOM 2742 C CA . THR B 1 2 ? 30.219 -29.234 -24.672 1 35.59 2 THR B CA 1
ATOM 2743 C C . THR B 1 2 ? 29.453 -28.531 -23.562 1 35.59 2 THR B C 1
ATOM 2745 O O . THR B 1 2 ? 28.922 -27.438 -23.766 1 35.59 2 THR B O 1
ATOM 2748 N N . ALA B 1 3 ? 29.109 -29.25 -22.484 1 42.34 3 ALA B N 1
ATOM 2749 C CA . ALA B 1 3 ? 28.438 -28.719 -21.297 1 42.34 3 ALA B CA 1
ATOM 2750 C C . ALA B 1 3 ? 28.938 -27.312 -20.969 1 42.34 3 ALA B C 1
ATOM 2752 O O . ALA B 1 3 ? 28.156 -26.453 -20.547 1 42.34 3 ALA B O 1
ATOM 2753 N N . GLU B 1 4 ? 30.125 -27 -21.062 1 44.06 4 GLU B N 1
ATOM 2754 C CA . GLU B 1 4 ? 30.859 -25.766 -20.812 1 44.06 4 GLU B CA 1
ATOM 2755 C C . GLU B 1 4 ? 30.516 -24.688 -21.828 1 44.06 4 GLU B C 1
ATOM 2757 O O . GLU B 1 4 ? 30.453 -23.5 -21.469 1 44.06 4 GLU B O 1
ATOM 2762 N N . GLU B 1 5 ? 30.344 -24.938 -23.078 1 45.19 5 GLU B N 1
ATOM 2763 C CA . GLU B 1 5 ? 30 -24.047 -24.188 1 45.19 5 GLU B CA 1
ATOM 2764 C C . GLU B 1 5 ? 28.562 -23.547 -24.062 1 45.19 5 GLU B C 1
ATOM 2766 O O . GLU B 1 5 ? 28.25 -22.438 -24.5 1 45.19 5 GLU B O 1
ATOM 2771 N N . SER B 1 6 ? 27.656 -24.312 -23.531 1 46.41 6 SER B N 1
ATOM 2772 C CA . SER B 1 6 ? 26.203 -24.172 -23.453 1 46.41 6 SER B CA 1
ATOM 2773 C C . SER B 1 6 ? 25.812 -23.094 -22.453 1 46.41 6 SER B C 1
ATOM 2775 O O . SER B 1 6 ? 24.672 -22.609 -22.469 1 46.41 6 SER B O 1
ATOM 2777 N N . LEU B 1 7 ? 26.625 -22.797 -21.5 1 52 7 LEU B N 1
ATOM 2778 C CA . LEU B 1 7 ? 26.422 -21.719 -20.547 1 52 7 LEU B CA 1
ATOM 2779 C C . LEU B 1 7 ? 26.656 -20.359 -21.188 1 52 7 LEU B C 1
ATOM 2781 O O . LEU B 1 7 ? 26.5 -19.328 -20.547 1 52 7 LEU B O 1
ATOM 2785 N N . GLU B 1 8 ? 27.062 -20.344 -22.422 1 58.38 8 GLU B N 1
ATOM 2786 C CA . GLU B 1 8 ? 27.484 -19.094 -23.031 1 58.38 8 GLU B CA 1
ATOM 2787 C C . GLU B 1 8 ? 26.297 -18.312 -23.578 1 58.38 8 GLU B C 1
ATOM 2789 O O . GLU B 1 8 ? 26.375 -17.078 -23.719 1 58.38 8 GLU B O 1
ATOM 2794 N N . LEU B 1 9 ? 25.219 -18.969 -23.984 1 63.16 9 LEU B N 1
ATOM 2795 C CA . LEU B 1 9 ? 24.156 -18.156 -24.578 1 63.16 9 LEU B CA 1
ATOM 2796 C C . LEU B 1 9 ? 23 -17.953 -23.594 1 63.16 9 LEU B C 1
ATOM 2798 O O . LEU B 1 9 ? 22.688 -18.859 -22.797 1 63.16 9 LEU B O 1
ATOM 2802 N N . PRO B 1 10 ? 22.406 -16.812 -23.672 1 71.31 10 PRO B N 1
ATOM 2803 C CA . PRO B 1 10 ? 21.219 -16.578 -22.828 1 71.31 10 PRO B CA 1
ATOM 2804 C C . PRO B 1 10 ? 20.094 -17.578 -23.094 1 71.31 10 PRO B C 1
ATOM 2806 O O . PRO B 1 10 ? 19.75 -17.812 -24.25 1 71.31 10 PRO B O 1
ATOM 2809 N N . PRO B 1 11 ? 19.734 -18.266 -22.062 1 83.44 11 PRO B N 1
ATOM 2810 C CA . PRO B 1 11 ? 18.75 -19.344 -22.219 1 83.44 11 PRO B CA 1
ATOM 2811 C C . PRO B 1 11 ? 17.406 -18.844 -22.781 1 83.44 11 PRO B C 1
ATOM 2813 O O . PRO B 1 11 ? 16.734 -19.578 -23.516 1 83.44 11 PRO B O 1
ATOM 2816 N N . PHE B 1 12 ? 17.016 -17.641 -22.453 1 91 12 PHE B N 1
ATOM 2817 C CA . PHE B 1 12 ? 15.773 -17.062 -22.969 1 91 12 PHE B CA 1
ATOM 2818 C C . PHE B 1 12 ? 16.062 -16.047 -24.047 1 91 12 PHE B C 1
ATOM 2820 O O . PHE B 1 12 ? 17.094 -15.375 -24.031 1 91 12 PHE B O 1
ATOM 2827 N N . ASP B 1 13 ? 15.148 -15.984 -25.062 1 89.88 13 ASP B N 1
ATOM 2828 C CA . ASP B 1 13 ? 15.234 -14.93 -26.078 1 89.88 13 ASP B CA 1
ATOM 2829 C C . ASP B 1 13 ? 15.258 -13.547 -25.422 1 89.88 13 ASP B C 1
ATOM 2831 O O . ASP B 1 13 ? 14.539 -13.297 -24.453 1 89.88 13 ASP B O 1
ATOM 2835 N N . GLU B 1 14 ? 15.977 -12.656 -25.938 1 90.94 14 GLU B N 1
ATOM 2836 C CA . GLU B 1 14 ? 16.156 -11.312 -25.391 1 90.94 14 GLU B CA 1
ATOM 2837 C C . GLU B 1 14 ? 14.852 -10.539 -25.375 1 90.94 14 GLU B C 1
ATOM 2839 O O . GLU B 1 14 ? 14.688 -9.594 -24.594 1 90.94 14 GLU B O 1
ATOM 2844 N N . SER B 1 15 ? 13.883 -10.945 -26.188 1 92 15 SER B N 1
ATOM 2845 C CA . SER B 1 15 ? 12.609 -10.234 -26.312 1 92 15 SER B CA 1
ATOM 2846 C C . SER B 1 15 ? 11.734 -10.477 -25.078 1 92 15 SER B C 1
ATOM 2848 O O . SER B 1 15 ? 10.75 -9.766 -24.859 1 92 15 SER B O 1
ATOM 2850 N N . VAL B 1 16 ? 12.086 -11.477 -24.297 1 94.88 16 VAL B N 1
ATOM 2851 C CA . VAL B 1 16 ? 11.195 -11.828 -23.188 1 94.88 16 VAL B CA 1
ATOM 2852 C C . VAL B 1 16 ? 11.852 -11.461 -21.859 1 94.88 16 VAL B C 1
ATOM 2854 O O . VAL B 1 16 ? 11.328 -11.789 -20.797 1 94.88 16 VAL B O 1
ATOM 2857 N N . VAL B 1 17 ? 13.039 -10.867 -21.922 1 95.38 17 VAL B N 1
ATOM 2858 C CA . VAL B 1 17 ? 13.766 -10.5 -20.703 1 95.38 17 VAL B CA 1
ATOM 2859 C C . VAL B 1 17 ? 14.117 -9.016 -20.734 1 95.38 17 VAL B C 1
ATOM 2861 O O . VAL B 1 17 ? 14.281 -8.438 -21.812 1 95.38 17 VAL B O 1
ATOM 2864 N N . SER B 1 18 ? 14.164 -8.375 -19.656 1 94.62 18 SER B N 1
ATOM 2865 C CA . SER B 1 18 ? 14.672 -7.012 -19.5 1 94.62 18 SER B CA 1
ATOM 2866 C C . SER B 1 18 ? 15.672 -6.926 -18.359 1 94.62 18 SER B C 1
ATOM 2868 O O . SER B 1 18 ? 15.664 -7.758 -17.453 1 94.62 18 SER B O 1
ATOM 2870 N N . TYR B 1 19 ? 16.547 -5.945 -18.406 1 91.19 19 TYR B N 1
ATOM 2871 C CA . TYR B 1 19 ? 17.594 -5.734 -17.406 1 91.19 19 TYR B CA 1
ATOM 2872 C C . TYR B 1 19 ? 17.469 -4.355 -16.766 1 91.19 19 TYR B C 1
ATOM 2874 O O . TYR B 1 19 ? 17.094 -3.389 -17.438 1 91.19 19 TYR B O 1
ATOM 2882 N N . ASP B 1 20 ? 17.734 -4.348 -15.492 1 85.25 20 ASP B N 1
ATOM 2883 C CA . ASP B 1 20 ? 17.641 -3.049 -14.836 1 85.25 20 ASP B CA 1
ATOM 2884 C C . ASP B 1 20 ? 19.016 -2.572 -14.352 1 85.25 20 ASP B C 1
ATOM 2886 O O . ASP B 1 20 ? 20.016 -3.254 -14.555 1 85.25 20 ASP B O 1
ATOM 2890 N N . HIS B 1 21 ? 19.078 -1.355 -13.781 1 78.94 21 HIS B N 1
ATOM 2891 C CA . HIS B 1 21 ? 20.344 -0.706 -13.406 1 78.94 21 HIS B CA 1
ATOM 2892 C C . HIS B 1 21 ? 20.891 -1.286 -12.109 1 78.94 21 HIS B C 1
ATOM 2894 O O . HIS B 1 21 ? 22 -0.935 -11.688 1 78.94 21 HIS B O 1
ATOM 2900 N N . TYR B 1 22 ? 20.234 -2.201 -11.5 1 80.44 22 TYR B N 1
ATOM 2901 C CA . TYR B 1 22 ? 20.672 -2.799 -10.242 1 80.44 22 TYR B CA 1
ATOM 2902 C C . TYR B 1 22 ? 21.141 -4.234 -10.453 1 80.44 22 TYR B C 1
ATOM 2904 O O . TYR B 1 22 ? 21.156 -5.035 -9.516 1 80.44 22 TYR B O 1
ATOM 2912 N N . ASN B 1 23 ? 21.328 -4.562 -11.75 1 89.19 23 ASN B N 1
ATOM 2913 C CA . ASN B 1 23 ? 21.734 -5.906 -12.141 1 89.19 23 ASN B CA 1
ATOM 2914 C C . ASN B 1 23 ? 20.609 -6.922 -11.93 1 89.19 23 ASN B C 1
ATOM 2916 O O . ASN B 1 23 ? 20.875 -8.07 -11.57 1 89.19 23 ASN B O 1
ATOM 2920 N N . GLY B 1 24 ? 19.484 -6.426 -12.031 1 93.5 24 GLY B N 1
ATOM 2921 C CA . GLY B 1 24 ? 18.312 -7.289 -11.977 1 93.5 24 GLY B CA 1
ATOM 2922 C C . GLY B 1 24 ? 17.844 -7.73 -13.352 1 93.5 24 GLY B C 1
ATOM 2923 O O . GLY B 1 24 ? 18.125 -7.074 -14.352 1 93.5 24 GLY B O 1
ATOM 2924 N N . VAL B 1 25 ? 17.203 -8.836 -13.383 1 95.94 25 VAL B N 1
ATOM 2925 C CA . VAL B 1 25 ? 16.641 -9.375 -14.617 1 95.94 25 VAL B CA 1
ATOM 2926 C C . VAL B 1 25 ? 15.141 -9.633 -14.43 1 95.94 25 VAL B C 1
ATOM 2928 O O . VAL B 1 25 ? 14.719 -10.148 -13.391 1 95.94 25 VAL B O 1
ATOM 2931 N N . THR B 1 26 ? 14.352 -9.227 -15.383 1 96.19 26 THR B N 1
ATOM 2932 C CA . THR B 1 26 ? 12.93 -9.523 -15.375 1 96.19 26 THR B CA 1
ATOM 2933 C C . THR B 1 26 ? 12.555 -10.43 -16.547 1 96.19 26 THR B C 1
ATOM 2935 O O . THR B 1 26 ? 12.852 -10.117 -17.703 1 96.19 26 THR B O 1
ATOM 2938 N N . LEU B 1 27 ? 12 -11.547 -16.25 1 97.44 27 LEU B N 1
ATOM 2939 C CA . LEU B 1 27 ? 11.453 -12.461 -17.25 1 97.44 27 LEU B CA 1
ATOM 2940 C C . LEU B 1 27 ? 9.945 -12.289 -17.375 1 97.44 27 LEU B C 1
ATOM 2942 O O . LEU B 1 27 ? 9.219 -12.352 -16.375 1 97.44 27 LEU B O 1
ATOM 2946 N N . TYR B 1 28 ? 9.461 -12.109 -18.531 1 96.62 28 TYR B N 1
ATOM 2947 C CA . TYR B 1 28 ? 8.039 -11.938 -18.797 1 96.62 28 TYR B CA 1
ATOM 2948 C C . TYR B 1 28 ? 7.453 -13.203 -19.406 1 96.62 28 TYR B C 1
ATOM 2950 O O . TYR B 1 28 ? 7.629 -13.461 -20.609 1 96.62 28 TYR B O 1
ATOM 2958 N N . LEU B 1 29 ? 6.625 -13.898 -18.672 1 97.19 29 LEU B N 1
ATOM 2959 C CA . LEU B 1 29 ? 6.16 -15.211 -19.125 1 97.19 29 LEU B CA 1
ATOM 2960 C C . LEU B 1 29 ? 5.043 -15.062 -20.156 1 97.19 29 LEU B C 1
ATOM 2962 O O . LEU B 1 29 ? 4.793 -15.977 -20.938 1 97.19 29 LEU B O 1
ATOM 2966 N N . GLY B 1 30 ? 4.281 -13.938 -20.031 1 94.88 30 GLY B N 1
ATOM 2967 C CA . GLY B 1 30 ? 3.344 -13.688 -21.125 1 94.88 30 GLY B CA 1
ATOM 2968 C C . GLY B 1 30 ? 4.012 -13.602 -22.484 1 94.88 30 GLY B C 1
ATOM 2969 O O . GLY B 1 30 ? 3.541 -14.203 -23.453 1 94.88 30 GLY B O 1
ATOM 2970 N N . GLU B 1 31 ? 5.062 -12.891 -22.531 1 94.69 31 GLU B N 1
ATOM 2971 C CA . GLU B 1 31 ? 5.84 -12.766 -23.766 1 94.69 31 GLU B CA 1
ATOM 2972 C C . GLU B 1 31 ? 6.496 -14.094 -24.141 1 94.69 31 GLU B C 1
ATOM 2974 O O . GLU B 1 31 ? 6.602 -14.43 -25.328 1 94.69 31 GLU B O 1
ATOM 2979 N N . TYR B 1 32 ? 6.98 -14.789 -23.203 1 94.81 32 TYR B N 1
ATOM 2980 C CA . TYR B 1 32 ? 7.582 -16.094 -23.469 1 94.81 32 TYR B CA 1
ATOM 2981 C C . TYR B 1 32 ? 6.555 -17.047 -24.062 1 94.81 32 TYR B C 1
ATOM 2983 O O . TYR B 1 32 ? 6.859 -17.797 -25 1 94.81 32 TYR B O 1
ATOM 2991 N N . LEU B 1 33 ? 5.391 -17.047 -23.469 1 94.38 33 LEU B N 1
ATOM 2992 C CA . LEU B 1 33 ? 4.312 -17.875 -24 1 94.38 33 LEU B CA 1
ATOM 2993 C C . LEU B 1 33 ? 4.039 -17.547 -25.453 1 94.38 33 LEU B C 1
ATOM 2995 O O . LEU B 1 33 ? 3.881 -18.469 -26.281 1 94.38 33 LEU B O 1
ATOM 2999 N N . ASN B 1 34 ? 3.979 -16.266 -25.766 1 92.75 34 ASN B N 1
ATOM 3000 C CA . ASN B 1 34 ? 3.793 -15.844 -27.141 1 92.75 34 ASN B CA 1
ATOM 3001 C C . ASN B 1 34 ? 4.945 -16.297 -28.031 1 92.75 34 ASN B C 1
ATOM 3003 O O . ASN B 1 34 ? 4.727 -16.734 -29.172 1 92.75 34 ASN B O 1
ATOM 3007 N N . TRP B 1 35 ? 6.082 -16.188 -27.562 1 90.56 35 TRP B N 1
ATOM 3008 C CA . TRP B 1 35 ? 7.281 -16.594 -28.297 1 90.56 35 TRP B CA 1
ATOM 3009 C C . TRP B 1 35 ? 7.242 -18.094 -28.609 1 90.56 35 TRP B C 1
ATOM 3011 O O . TRP B 1 35 ? 7.488 -18.5 -29.734 1 90.56 35 TRP B O 1
ATOM 3021 N N . VAL B 1 36 ? 6.93 -18.922 -27.625 1 88.56 36 VAL B N 1
ATOM 3022 C CA . VAL B 1 36 ? 6.844 -20.359 -27.781 1 88.56 36 VAL B CA 1
ATOM 3023 C C . VAL B 1 36 ? 5.777 -20.703 -28.828 1 88.56 36 VAL B C 1
ATOM 3025 O O . VAL B 1 36 ? 5.977 -21.594 -29.656 1 88.56 36 VAL B O 1
ATOM 3028 N N . THR B 1 37 ? 4.68 -20.031 -28.703 1 88.19 37 THR B N 1
ATOM 3029 C CA . THR B 1 37 ? 3.576 -20.281 -29.625 1 88.19 37 THR B CA 1
ATOM 3030 C C . THR B 1 37 ? 3.984 -19.953 -31.062 1 88.19 37 THR B C 1
ATOM 3032 O O . THR B 1 37 ? 3.676 -20.703 -31.984 1 88.19 37 THR B O 1
ATOM 3035 N N . ARG B 1 38 ? 4.676 -18.906 -31.266 1 87.5 38 ARG B N 1
ATOM 3036 C CA . ARG B 1 38 ? 5.137 -18.5 -32.594 1 87.5 38 ARG B CA 1
ATOM 3037 C C . ARG B 1 38 ? 6.16 -19.484 -33.156 1 87.5 38 ARG B C 1
ATOM 3039 O O . ARG B 1 38 ? 6.145 -19.797 -34.344 1 87.5 38 ARG B O 1
ATOM 3046 N N . GLN B 1 39 ? 6.996 -19.938 -32.344 1 83.19 39 GLN B N 1
ATOM 3047 C CA . GLN B 1 39 ? 8.008 -20.891 -32.75 1 83.19 39 GLN B CA 1
ATOM 3048 C C . GLN B 1 39 ? 7.379 -22.219 -33.156 1 83.19 39 GLN B C 1
ATOM 3050 O O . GLN B 1 39 ? 7.828 -22.859 -34.125 1 83.19 39 GLN B O 1
ATOM 3055 N N . SER B 1 40 ? 6.348 -22.609 -32.375 1 81.62 40 SER B N 1
ATOM 3056 C CA . SER B 1 40 ? 5.652 -23.859 -32.688 1 81.62 40 SER B CA 1
ATOM 3057 C C . SER B 1 40 ? 4.957 -23.766 -34.031 1 81.62 40 SER B C 1
ATOM 3059 O O . SER B 1 40 ? 4.906 -24.75 -34.781 1 81.62 40 SER B O 1
ATOM 3061 N N . GLU B 1 41 ? 4.535 -22.625 -34.281 1 79.75 41 GLU B N 1
ATOM 3062 C CA . GLU B 1 41 ? 3.881 -22.422 -35.594 1 79.75 41 GLU B CA 1
ATOM 3063 C C . GLU B 1 41 ? 4.895 -22.406 -36.719 1 79.75 41 GLU B C 1
ATOM 3065 O O . GLU B 1 41 ? 4.629 -22.953 -37.781 1 79.75 41 GLU B O 1
ATOM 3070 N N . MET B 1 42 ? 6.02 -21.844 -36.469 1 76.75 42 MET B N 1
ATOM 3071 C CA . MET B 1 42 ? 7.074 -21.797 -37.5 1 76.75 42 MET B CA 1
ATOM 3072 C C . MET B 1 42 ? 7.648 -23.188 -37.75 1 76.75 42 MET B C 1
ATOM 3074 O O . MET B 1 42 ? 7.977 -23.516 -38.875 1 76.75 42 MET B O 1
ATOM 3078 N N . ASP B 1 43 ? 7.867 -23.906 -36.594 1 68.69 43 ASP B N 1
ATOM 3079 C CA . ASP B 1 43 ? 8.391 -25.266 -36.75 1 68.69 43 ASP B CA 1
ATOM 3080 C C . ASP B 1 43 ? 7.426 -26.141 -37.531 1 68.69 43 ASP B C 1
ATOM 3082 O O . ASP B 1 43 ? 7.859 -27.031 -38.281 1 68.69 43 ASP B O 1
ATOM 3086 N N . ARG B 1 44 ? 6.242 -26 -37.156 1 67 44 ARG B N 1
ATOM 3087 C CA . ARG B 1 44 ? 5.27 -26.75 -37.938 1 67 44 ARG B CA 1
ATOM 3088 C C . ARG B 1 44 ? 5.445 -26.484 -39.438 1 67 44 ARG B C 1
ATOM 3090 O O . ARG B 1 44 ? 5.301 -27.406 -40.25 1 67 44 ARG B O 1
ATOM 3097 N N . ASP B 1 45 ? 5.973 -25.266 -39.656 1 64.94 45 ASP B N 1
ATOM 3098 C CA . ASP B 1 45 ? 6.137 -24.875 -41.062 1 64.94 45 ASP B CA 1
ATOM 3099 C C . ASP B 1 45 ? 7.504 -25.297 -41.562 1 64.94 45 ASP B C 1
ATOM 3101 O O . ASP B 1 45 ? 7.672 -25.531 -42.781 1 64.94 45 ASP B O 1
ATOM 3105 N N . ASN B 1 46 ? 8.617 -25.25 -40.656 1 57.31 46 ASN B N 1
ATOM 3106 C CA . ASN B 1 46 ? 9.953 -25.688 -41.062 1 57.31 46 ASN B CA 1
ATOM 3107 C C . ASN B 1 46 ? 10.562 -26.625 -40.031 1 57.31 46 ASN B C 1
ATOM 3109 O O . ASN B 1 46 ? 11.312 -26.203 -39.156 1 57.31 46 ASN B O 1
ATOM 3113 N N . PRO B 1 47 ? 10.242 -27.938 -39.969 1 49.12 47 PRO B N 1
ATOM 3114 C CA . PRO B 1 47 ? 10.633 -28.938 -38.969 1 49.12 47 PRO B CA 1
ATOM 3115 C C . PRO B 1 47 ? 12.148 -29.062 -38.812 1 49.12 47 PRO B C 1
ATOM 3117 O O . PRO B 1 47 ? 12.625 -29.672 -37.844 1 49.12 47 PRO B O 1
ATOM 3120 N N . THR B 1 48 ? 12.992 -28.781 -39.719 1 48.59 48 THR B N 1
ATOM 3121 C CA . THR B 1 48 ? 14.414 -29.062 -39.625 1 48.59 48 THR B CA 1
ATOM 3122 C C . THR B 1 48 ? 15.07 -28.188 -38.562 1 48.59 48 THR B C 1
ATOM 3124 O O . THR B 1 48 ? 16.234 -28.422 -38.188 1 48.59 48 THR B O 1
ATOM 3127 N N . ARG B 1 49 ? 14.672 -27.125 -38.375 1 46.47 49 ARG B N 1
ATOM 3128 C CA . ARG B 1 49 ? 15.375 -26.141 -37.531 1 46.47 49 ARG B CA 1
ATOM 3129 C C . ARG B 1 49 ? 15.141 -26.422 -36.062 1 46.47 49 ARG B C 1
ATOM 3131 O O . ARG B 1 49 ? 14.539 -25.609 -35.344 1 46.47 49 ARG B O 1
ATOM 3138 N N . SER B 1 50 ? 14.789 -27.609 -35.594 1 43.78 50 SER B N 1
ATOM 3139 C CA . SER B 1 50 ? 14.25 -27.688 -34.219 1 43.78 50 SER B CA 1
ATOM 3140 C C . SER B 1 50 ? 15.344 -27.5 -33.188 1 43.78 50 SER B C 1
ATOM 3142 O O . SER B 1 50 ? 16 -28.469 -32.781 1 43.78 50 SER B O 1
ATOM 3144 N N . LEU B 1 51 ? 16.453 -26.906 -33.375 1 41.06 51 LEU B N 1
ATOM 3145 C CA . LEU B 1 51 ? 17.609 -27.094 -32.5 1 41.06 51 LEU B CA 1
ATOM 3146 C C . LEU B 1 51 ? 17.172 -27.047 -31.031 1 41.06 51 LEU B C 1
ATOM 3148 O O . LEU B 1 51 ? 17.531 -27.938 -30.25 1 41.06 51 LEU B O 1
ATOM 3152 N N . ASN B 1 52 ? 17.391 -25.906 -30.297 1 46.72 52 ASN B N 1
ATOM 3153 C CA . ASN B 1 52 ? 17.594 -25.703 -28.859 1 46.72 52 ASN B CA 1
ATOM 3154 C C . ASN B 1 52 ? 16.328 -26 -28.062 1 46.72 52 ASN B C 1
ATOM 3156 O O . ASN B 1 52 ? 16.188 -25.578 -26.922 1 46.72 52 ASN B O 1
ATOM 3160 N N . SER B 1 53 ? 15.156 -26.25 -28.75 1 53.59 53 SER B N 1
ATOM 3161 C CA . SER B 1 53 ? 13.891 -25.938 -28.078 1 53.59 53 SER B CA 1
ATOM 3162 C C . SER B 1 53 ? 13.531 -27.031 -27.078 1 53.59 53 SER B C 1
ATOM 3164 O O . SER B 1 53 ? 12.352 -27.203 -26.75 1 53.59 53 SER B O 1
ATOM 3166 N N . ASP B 1 54 ? 14.406 -28.047 -26.938 1 66.38 54 ASP B N 1
ATOM 3167 C CA . ASP B 1 54 ? 13.977 -29.297 -26.297 1 66.38 54 ASP B CA 1
ATOM 3168 C C . ASP B 1 54 ? 13.844 -29.125 -24.781 1 66.38 54 ASP B C 1
ATOM 3170 O O . ASP B 1 54 ? 13.375 -30.031 -24.094 1 66.38 54 ASP B O 1
ATOM 3174 N N . LEU B 1 55 ? 14.281 -28.094 -24.344 1 83.62 55 LEU B N 1
ATOM 3175 C CA . LEU B 1 55 ? 14.234 -28.016 -22.891 1 83.62 55 LEU B CA 1
ATOM 3176 C C . LEU B 1 55 ? 12.844 -27.609 -22.406 1 83.62 55 LEU B C 1
ATOM 3178 O O . LEU B 1 55 ? 12.203 -26.75 -23.031 1 83.62 55 LEU B O 1
ATOM 3182 N N . SER B 1 56 ? 12.445 -28.359 -21.438 1 90.5 56 SER B N 1
ATOM 3183 C CA . SER B 1 56 ? 11.227 -27.922 -20.75 1 90.5 56 SER B CA 1
ATOM 3184 C C . SER B 1 56 ? 11.43 -26.594 -20.047 1 90.5 56 SER B C 1
ATOM 3186 O O . SER B 1 56 ? 12.562 -26.141 -19.875 1 90.5 56 SER B O 1
ATOM 3188 N N . PHE B 1 57 ? 10.43 -25.953 -19.766 1 94.12 57 PHE B N 1
ATOM 3189 C CA . PHE B 1 57 ? 10.516 -24.656 -19.125 1 94.12 57 PHE B CA 1
ATOM 3190 C C . PHE B 1 57 ? 11.32 -24.734 -17.828 1 94.12 57 PHE B C 1
ATOM 3192 O O . PHE B 1 57 ? 12.219 -23.922 -17.594 1 94.12 57 PHE B O 1
ATOM 3199 N N . PRO B 1 58 ? 11.055 -25.672 -16.922 1 94.62 58 PRO B N 1
ATOM 3200 C CA . PRO B 1 58 ? 11.844 -25.734 -15.695 1 94.62 58 PRO B CA 1
ATOM 3201 C C . PRO B 1 58 ? 13.344 -25.891 -15.961 1 94.62 58 PRO B C 1
ATOM 3203 O O . PRO B 1 58 ? 14.164 -25.328 -15.234 1 94.62 58 PRO B O 1
ATOM 3206 N N . GLN B 1 59 ? 13.688 -26.672 -16.953 1 93.19 59 GLN B N 1
ATOM 3207 C CA . GLN B 1 59 ? 15.086 -26.844 -17.312 1 93.19 59 GLN B CA 1
ATOM 3208 C C . GLN B 1 59 ? 15.695 -25.531 -17.797 1 93.19 59 GLN B C 1
ATOM 3210 O O . GLN B 1 59 ? 16.812 -25.188 -17.422 1 93.19 59 GLN B O 1
ATOM 3215 N N . LEU B 1 60 ? 14.938 -24.906 -18.656 1 93.88 60 LEU B N 1
ATOM 3216 C CA . LEU B 1 60 ? 15.383 -23.625 -19.172 1 93.88 60 LEU B CA 1
ATOM 3217 C C . LEU B 1 60 ? 15.57 -22.609 -18.047 1 93.88 60 LEU B C 1
ATOM 3219 O O . LEU B 1 60 ? 16.547 -21.875 -18.031 1 93.88 60 LEU B O 1
ATOM 3223 N N . LEU B 1 61 ? 14.625 -22.531 -17.156 1 95.94 61 LEU B N 1
ATOM 3224 C CA . LEU B 1 61 ? 14.68 -21.609 -16.016 1 95.94 61 LEU B CA 1
ATOM 3225 C C . LEU B 1 61 ? 15.906 -21.891 -15.148 1 95.94 61 LEU B C 1
ATOM 3227 O O . LEU B 1 61 ? 16.609 -20.969 -14.742 1 95.94 61 LEU B O 1
ATOM 3231 N N . ASP B 1 62 ? 16.172 -23.125 -14.891 1 95.19 62 ASP B N 1
ATOM 3232 C CA . ASP B 1 62 ? 17.344 -23.5 -14.102 1 95.19 62 ASP B CA 1
ATOM 3233 C C . ASP B 1 62 ? 18.641 -23.047 -14.781 1 95.19 62 ASP B C 1
ATOM 3235 O O . ASP B 1 62 ? 19.531 -22.516 -14.125 1 95.19 62 ASP B O 1
ATOM 3239 N N . ARG B 1 63 ? 18.75 -23.312 -16.047 1 93.88 63 ARG B N 1
ATOM 3240 C CA . ARG B 1 63 ? 19.906 -22.859 -16.797 1 93.88 63 ARG B CA 1
ATOM 3241 C C . ARG B 1 63 ? 20.04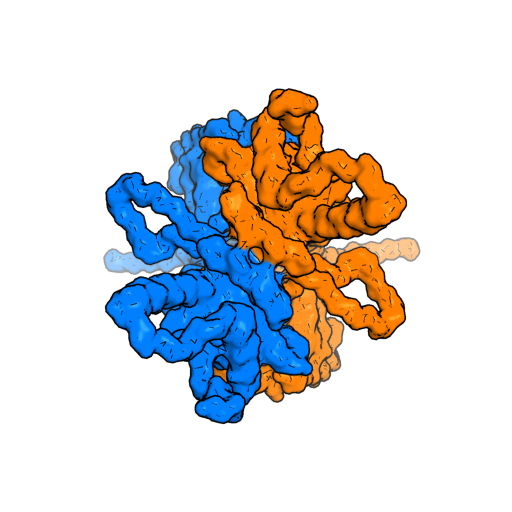7 -21.344 -16.75 1 93.88 63 ARG B C 1
ATOM 3243 O O . ARG B 1 63 ? 21.156 -20.828 -16.641 1 93.88 63 ARG B O 1
ATOM 3250 N N . ALA B 1 64 ? 18.938 -20.672 -16.953 1 95.56 64 ALA B N 1
ATOM 3251 C CA . ALA B 1 64 ? 18.938 -19.219 -16.922 1 95.56 64 ALA B CA 1
ATOM 3252 C C . ALA B 1 64 ? 19.453 -18.703 -15.578 1 95.56 64 ALA B C 1
ATOM 3254 O O . ALA B 1 64 ? 20.25 -17.766 -15.531 1 95.56 64 ALA B O 1
ATOM 3255 N N . LEU B 1 65 ? 19 -19.312 -14.531 1 96.56 65 LEU B N 1
ATOM 3256 C CA . LEU B 1 65 ? 19.406 -18.906 -13.195 1 96.56 65 LEU B CA 1
ATOM 3257 C C . LEU B 1 65 ? 20.922 -19.078 -13.016 1 96.56 65 LEU B C 1
ATOM 3259 O O . LEU B 1 65 ? 21.578 -18.219 -12.422 1 96.56 65 LEU B O 1
ATOM 3263 N N . GLN B 1 66 ? 21.453 -20.141 -13.562 1 94.25 66 GLN B N 1
ATOM 3264 C CA . GLN B 1 66 ? 22.891 -20.375 -13.5 1 94.25 66 GLN B CA 1
ATOM 3265 C C . GLN B 1 66 ? 23.641 -19.328 -14.328 1 94.25 66 GLN B C 1
ATOM 3267 O O . GLN B 1 66 ? 24.656 -18.797 -13.891 1 94.25 66 GLN B O 1
ATOM 3272 N N . PHE B 1 67 ? 23.156 -19.109 -15.477 1 94.06 67 PHE B N 1
ATOM 3273 C CA . PHE B 1 67 ? 23.75 -18.109 -16.359 1 94.06 67 PHE B CA 1
ATOM 3274 C C . PHE B 1 67 ? 23.766 -16.75 -15.703 1 94.06 67 PHE B C 1
ATOM 3276 O O . PHE B 1 67 ? 24.812 -16.078 -15.68 1 94.06 67 PHE B O 1
ATOM 3283 N N . TRP B 1 68 ? 22.609 -16.312 -15.133 1 95.69 68 TRP B N 1
ATOM 3284 C CA . TRP B 1 68 ? 22.5 -14.992 -14.508 1 95.69 68 TRP B CA 1
ATOM 3285 C C . TRP B 1 68 ? 23.391 -14.906 -13.273 1 95.69 68 TRP B C 1
ATOM 3287 O O . TRP B 1 68 ? 23.969 -13.859 -12.992 1 95.69 68 TRP B O 1
ATOM 3297 N N . LYS B 1 69 ? 23.438 -15.953 -12.547 1 94.62 69 LYS B N 1
ATOM 3298 C CA . LYS B 1 69 ? 24.328 -15.984 -11.391 1 94.62 69 LYS B CA 1
ATOM 3299 C C . LYS B 1 69 ? 25.781 -15.789 -11.805 1 94.62 69 LYS B C 1
ATOM 3301 O O . LYS B 1 69 ? 26.531 -15.031 -11.172 1 94.62 69 LYS B O 1
ATOM 3306 N N . ALA B 1 70 ? 26.219 -16.469 -12.859 1 93.31 70 ALA B N 1
ATOM 3307 C CA . ALA B 1 70 ? 27.578 -16.359 -13.375 1 93.31 70 ALA B CA 1
ATOM 3308 C C . ALA B 1 70 ? 27.875 -14.945 -13.852 1 93.31 70 ALA B C 1
ATOM 3310 O O . ALA B 1 70 ? 29.016 -14.477 -13.758 1 93.31 70 ALA B O 1
ATOM 3311 N N . GLU B 1 71 ? 26.859 -14.25 -14.32 1 93.06 71 GLU B N 1
ATOM 3312 C CA . GLU B 1 71 ? 27 -12.875 -14.805 1 93.06 71 GLU B CA 1
ATOM 3313 C C . GLU B 1 71 ? 27.031 -11.883 -13.648 1 93.06 71 GLU B C 1
ATOM 3315 O O . GLU B 1 71 ? 27.25 -10.688 -13.852 1 93.06 71 GLU B O 1
ATOM 3320 N N . GLY B 1 72 ? 26.656 -12.398 -12.508 1 92.94 72 GLY B N 1
ATOM 3321 C CA . GLY B 1 72 ? 26.656 -11.516 -11.352 1 92.94 72 GLY B CA 1
ATOM 3322 C C . GLY B 1 72 ? 25.344 -10.805 -11.141 1 92.94 72 GLY B C 1
ATOM 3323 O O . GLY B 1 72 ? 25.297 -9.766 -10.469 1 92.94 72 GLY B O 1
ATOM 3324 N N . ARG B 1 73 ? 24.344 -11.344 -11.781 1 94.44 73 ARG B N 1
ATOM 3325 C CA . ARG B 1 73 ? 23.031 -10.758 -11.562 1 94.44 73 ARG B CA 1
ATOM 3326 C C . ARG B 1 73 ? 22.547 -11.016 -10.141 1 94.44 73 ARG B C 1
ATOM 3328 O O . ARG B 1 73 ? 22.938 -12 -9.508 1 94.44 73 ARG B O 1
ATOM 3335 N N . LYS B 1 74 ? 21.641 -10.172 -9.633 1 94.25 74 LYS B N 1
ATOM 3336 C CA . LYS B 1 74 ? 21.25 -10.234 -8.219 1 94.25 74 LYS B CA 1
ATOM 3337 C C . LYS B 1 74 ? 19.781 -10.586 -8.07 1 94.25 74 LYS B C 1
ATOM 3339 O O . LYS B 1 74 ? 19.422 -11.75 -7.863 1 94.25 74 LYS B O 1
ATOM 3344 N N . GLY B 1 75 ? 18.906 -9.609 -8.375 1 95.56 75 GLY B N 1
ATOM 3345 C CA . GLY B 1 75 ? 17.469 -9.828 -8.258 1 95.56 75 GLY B CA 1
ATOM 3346 C C . GLY B 1 75 ? 16.828 -10.289 -9.555 1 95.56 75 GLY B C 1
ATOM 3347 O O . GLY B 1 75 ? 16.938 -9.617 -10.578 1 95.56 75 GLY B O 1
ATOM 3348 N N . ILE B 1 76 ? 16.141 -11.461 -9.523 1 97.5 76 ILE B N 1
ATOM 3349 C CA . ILE B 1 76 ? 15.422 -11.977 -10.68 1 97.5 76 ILE B CA 1
ATOM 3350 C C . ILE B 1 76 ? 13.922 -11.852 -10.453 1 97.5 76 ILE B C 1
ATOM 3352 O O . ILE B 1 76 ? 13.414 -12.273 -9.414 1 97.5 76 ILE B O 1
ATOM 3356 N N . TRP B 1 77 ? 13.266 -11.297 -11.406 1 96.19 77 TRP B N 1
ATOM 3357 C CA . TRP B 1 77 ? 11.82 -11.133 -11.367 1 96.19 77 TRP B CA 1
ATOM 3358 C C . TRP B 1 77 ? 11.156 -11.945 -12.477 1 96.19 77 TRP B C 1
ATOM 3360 O O . TRP B 1 77 ? 11.68 -12.031 -13.594 1 96.19 77 TRP B O 1
ATOM 3370 N N . ILE B 1 78 ? 9.969 -12.477 -12.148 1 98.06 78 ILE B N 1
ATOM 3371 C CA . ILE B 1 78 ? 9.164 -13.141 -13.164 1 98.06 78 ILE B CA 1
ATOM 3372 C C . ILE B 1 78 ? 7.742 -12.586 -13.141 1 98.06 78 ILE B C 1
ATOM 3374 O O . ILE B 1 78 ? 7.066 -12.625 -12.109 1 98.06 78 ILE B O 1
ATOM 3378 N N . HIS B 1 79 ? 7.332 -12.055 -14.211 1 96.5 79 HIS B N 1
ATOM 3379 C CA . HIS B 1 79 ? 5.961 -11.586 -14.383 1 96.5 79 HIS B CA 1
ATOM 3380 C C . HIS B 1 79 ? 5.086 -12.672 -15.008 1 96.5 79 HIS B C 1
ATOM 3382 O O . HIS B 1 79 ? 5.352 -13.125 -16.125 1 96.5 79 HIS B O 1
ATOM 3388 N N . VAL B 1 80 ? 3.988 -13.016 -14.352 1 97.75 80 VAL B N 1
ATOM 3389 C CA . VAL B 1 80 ? 3.152 -14.133 -14.773 1 97.75 80 VAL B CA 1
ATOM 3390 C C . VAL B 1 80 ? 1.714 -13.656 -14.977 1 97.75 80 VAL B C 1
ATOM 3392 O O . VAL B 1 80 ? 0.962 -13.516 -14.008 1 97.75 80 VAL B O 1
ATOM 3395 N N . PRO B 1 81 ? 1.291 -13.469 -16.172 1 96.12 81 PRO B N 1
ATOM 3396 C CA . PRO B 1 81 ? -0.141 -13.25 -16.391 1 96.12 81 PRO B CA 1
ATOM 3397 C C . PRO B 1 81 ? -0.971 -14.508 -16.156 1 96.12 81 PRO B C 1
ATOM 3399 O O . PRO B 1 81 ? -0.42 -15.609 -16.094 1 96.12 81 PRO B O 1
ATOM 3402 N N . PRO B 1 82 ? -2.27 -14.375 -16.047 1 96.44 82 PRO B N 1
ATOM 3403 C CA . PRO B 1 82 ? -3.115 -15.547 -15.812 1 96.44 82 PRO B CA 1
ATOM 3404 C C . PRO B 1 82 ? -2.941 -16.625 -16.875 1 96.44 82 PRO B C 1
ATOM 3406 O O . PRO B 1 82 ? -2.982 -17.812 -16.562 1 96.44 82 PRO B O 1
ATOM 3409 N N . THR B 1 83 ? -2.699 -16.281 -18.109 1 95.75 83 THR B N 1
ATOM 3410 C CA . THR B 1 83 ? -2.572 -17.219 -19.219 1 95.75 83 THR B CA 1
ATOM 3411 C C . THR B 1 83 ? -1.33 -18.094 -19.047 1 95.75 83 THR B C 1
ATOM 3413 O O . THR B 1 83 ? -1.227 -19.156 -19.656 1 95.75 83 THR B O 1
ATOM 3416 N N . ALA B 1 84 ? -0.395 -17.625 -18.25 1 97.06 84 ALA B N 1
ATOM 3417 C CA . ALA B 1 84 ? 0.85 -18.375 -18.047 1 97.06 84 ALA B CA 1
ATOM 3418 C C . ALA B 1 84 ? 0.904 -18.969 -16.656 1 97.06 84 ALA B C 1
ATOM 3420 O O . ALA B 1 84 ? 1.971 -19.375 -16.188 1 97.06 84 ALA B O 1
ATOM 3421 N N . SER B 1 85 ? -0.218 -19.078 -15.977 1 97.75 85 SER B N 1
ATOM 3422 C CA . SER B 1 85 ? -0.275 -19.516 -14.586 1 97.75 85 SER B CA 1
ATOM 3423 C C . SER B 1 85 ? 0.237 -20.938 -14.43 1 97.75 85 SER B C 1
ATOM 3425 O O . SER B 1 85 ? 0.642 -21.344 -13.344 1 97.75 85 SER B O 1
ATOM 3427 N N . HIS B 1 86 ? 0.239 -21.75 -15.469 1 97 86 HIS B N 1
ATOM 3428 C CA . HIS B 1 86 ? 0.659 -23.141 -15.398 1 97 86 HIS B CA 1
ATOM 3429 C C . HIS B 1 86 ? 2.152 -23.25 -15.117 1 97 86 HIS B C 1
ATOM 3431 O O . HIS B 1 86 ? 2.643 -24.328 -14.758 1 97 86 HIS B O 1
ATOM 3437 N N . TRP B 1 87 ? 2.928 -22.203 -15.203 1 97.31 87 TRP B N 1
ATOM 3438 C CA . TRP B 1 87 ? 4.359 -22.234 -14.93 1 97.31 87 TRP B CA 1
ATOM 3439 C C . TRP B 1 87 ? 4.648 -21.781 -13.5 1 97.31 87 TRP B C 1
ATOM 3441 O O . TRP B 1 87 ? 5.797 -21.812 -13.055 1 97.31 87 TRP B O 1
ATOM 3451 N N . VAL B 1 88 ? 3.646 -21.359 -12.734 1 98.31 88 VAL B N 1
ATOM 3452 C CA . VAL B 1 88 ? 3.85 -20.828 -11.391 1 98.31 88 VAL B CA 1
ATOM 3453 C C . VAL B 1 88 ? 4.48 -21.906 -10.508 1 98.31 88 VAL B C 1
ATOM 3455 O O . VAL B 1 88 ? 5.473 -21.641 -9.82 1 98.31 88 VAL B O 1
ATOM 3458 N N . PRO B 1 89 ? 3.988 -23.156 -10.555 1 97.69 89 PRO B N 1
ATOM 3459 C CA . PRO B 1 89 ? 4.613 -24.172 -9.703 1 97.69 89 PRO B CA 1
ATOM 3460 C C . PRO B 1 89 ? 6.09 -24.375 -10.023 1 97.69 89 PRO B C 1
ATOM 3462 O O . PRO B 1 89 ? 6.898 -24.594 -9.117 1 97.69 89 PRO B O 1
ATOM 3465 N N . ASP B 1 90 ? 6.457 -24.344 -11.25 1 97.81 90 ASP B N 1
ATOM 3466 C CA . ASP B 1 90 ? 7.848 -24.5 -11.664 1 97.81 90 ASP B CA 1
ATOM 3467 C C . ASP B 1 90 ? 8.719 -23.375 -11.094 1 97.81 90 ASP B C 1
ATOM 3469 O O . ASP B 1 90 ? 9.844 -23.625 -10.656 1 97.81 90 ASP B O 1
ATOM 3473 N N . CYS B 1 91 ? 8.203 -22.203 -11.156 1 98.38 91 CYS B N 1
ATOM 3474 C CA . CYS B 1 91 ? 8.938 -21.062 -10.625 1 98.38 91 CYS B CA 1
ATOM 3475 C C . CYS B 1 91 ? 9.156 -21.219 -9.125 1 98.38 91 CYS B C 1
ATOM 3477 O O . CYS B 1 91 ? 10.258 -20.969 -8.625 1 98.38 91 CYS B O 1
ATOM 3479 N N . VAL B 1 92 ? 8.094 -21.594 -8.445 1 97.94 92 VAL B N 1
ATOM 3480 C CA . VAL B 1 92 ? 8.18 -21.766 -7 1 97.94 92 VAL B CA 1
ATOM 3481 C C . VAL B 1 92 ? 9.188 -22.875 -6.676 1 97.94 92 VAL B C 1
ATOM 3483 O O . VAL B 1 92 ? 9.992 -22.734 -5.75 1 97.94 92 VAL B O 1
ATOM 3486 N N . GLN B 1 93 ? 9.141 -23.938 -7.395 1 97 93 GLN B N 1
ATOM 3487 C CA . GLN B 1 93 ? 10.086 -25.031 -7.203 1 97 93 GLN B CA 1
ATOM 3488 C C . GLN B 1 93 ? 11.523 -24.562 -7.426 1 97 93 GLN B C 1
ATOM 3490 O O . GLN B 1 93 ? 12.445 -25.047 -6.77 1 97 93 GLN B O 1
ATOM 3495 N N . ALA B 1 94 ? 11.672 -23.656 -8.305 1 97.25 94 ALA B N 1
ATOM 3496 C CA . ALA B 1 94 ? 12.992 -23.109 -8.609 1 97.25 94 ALA B CA 1
ATOM 3497 C C . ALA B 1 94 ? 13.445 -22.141 -7.523 1 97.25 94 ALA B C 1
ATOM 3499 O O . ALA B 1 94 ? 14.539 -21.578 -7.605 1 97.25 94 ALA B O 1
ATOM 3500 N N . GLY B 1 95 ? 12.57 -21.828 -6.582 1 96.31 95 GLY B N 1
ATOM 3501 C CA . GLY B 1 95 ? 12.984 -21.031 -5.438 1 96.31 95 GLY B CA 1
ATOM 3502 C C . GLY B 1 95 ? 12.43 -19.625 -5.457 1 96.31 95 GLY B C 1
ATOM 3503 O O . GLY B 1 95 ? 12.859 -18.766 -4.676 1 96.31 95 GLY B O 1
ATOM 3504 N N . PHE B 1 96 ? 11.5 -19.375 -6.34 1 97.75 96 PHE B N 1
ATOM 3505 C CA . PHE B 1 96 ? 10.906 -18.031 -6.391 1 97.75 96 PHE B CA 1
ATOM 3506 C C . PHE B 1 96 ? 9.82 -17.891 -5.332 1 97.75 96 PHE B C 1
ATOM 3508 O O . PHE B 1 96 ? 9.062 -18.828 -5.078 1 97.75 96 PHE B O 1
ATOM 3515 N N . ASP B 1 97 ? 9.734 -16.672 -4.824 1 95.88 97 ASP B N 1
ATOM 3516 C CA . ASP B 1 97 ? 8.695 -16.312 -3.863 1 95.88 97 ASP B CA 1
ATOM 3517 C C . ASP B 1 97 ? 7.594 -15.484 -4.527 1 95.88 97 ASP B C 1
ATOM 3519 O O . ASP B 1 97 ? 7.855 -14.734 -5.465 1 95.88 97 ASP B O 1
ATOM 3523 N N . PHE B 1 98 ? 6.355 -15.695 -4.004 1 96.06 98 PHE B N 1
ATOM 3524 C CA . PHE B 1 98 ? 5.328 -14.719 -4.336 1 96.06 98 PHE B CA 1
ATOM 3525 C C . PHE B 1 98 ? 5.727 -13.328 -3.863 1 96.06 98 PHE B C 1
ATOM 3527 O O . PHE B 1 98 ? 6.066 -13.141 -2.695 1 96.06 98 PHE B O 1
ATOM 3534 N N . HIS B 1 99 ? 5.629 -12.414 -4.754 1 92.88 99 HIS B N 1
ATOM 3535 C CA . HIS B 1 99 ? 6.16 -11.102 -4.387 1 92.88 99 HIS B CA 1
ATOM 3536 C C . HIS B 1 99 ? 5.055 -10.055 -4.34 1 92.88 99 HIS B C 1
ATOM 3538 O O . HIS B 1 99 ? 4.859 -9.391 -3.314 1 92.88 99 HIS B O 1
ATOM 3544 N N . LYS B 1 100 ? 4.371 -9.898 -5.43 1 90.62 100 LYS B N 1
ATOM 3545 C CA . LYS B 1 100 ? 3.281 -8.93 -5.504 1 90.62 100 LYS B CA 1
ATOM 3546 C C . LYS B 1 100 ? 2.369 -9.219 -6.691 1 90.62 100 LYS B C 1
ATOM 3548 O O . LYS B 1 100 ? 2.68 -10.07 -7.531 1 90.62 100 LYS B O 1
ATOM 3553 N N . VAL B 1 101 ? 1.233 -8.508 -6.656 1 91.25 101 VAL B N 1
ATOM 3554 C CA . VAL B 1 101 ? 0.307 -8.547 -7.781 1 91.25 101 VAL B CA 1
ATOM 3555 C C . VAL B 1 101 ? 0.207 -7.156 -8.414 1 91.25 101 VAL B C 1
ATOM 3557 O O . VAL B 1 101 ? 0.001 -6.164 -7.719 1 91.25 101 VAL B O 1
ATOM 3560 N N . LEU B 1 102 ? 0.408 -7.109 -9.727 1 87.12 102 LEU B N 1
ATOM 3561 C CA . LEU B 1 102 ? 0.375 -5.844 -10.453 1 87.12 102 LEU B CA 1
ATOM 3562 C C . LEU B 1 102 ? -0.956 -5.664 -11.172 1 87.12 102 LEU B C 1
ATOM 3564 O O . LEU B 1 102 ? -1.449 -6.594 -11.812 1 87.12 102 LEU B O 1
ATOM 3568 N N . ARG B 1 103 ? -1.463 -4.465 -10.969 1 80.38 103 ARG B N 1
ATOM 3569 C CA . ARG B 1 103 ? -2.682 -4.074 -11.672 1 80.38 103 ARG B CA 1
ATOM 3570 C C . ARG B 1 103 ? -2.438 -2.859 -12.555 1 80.38 103 ARG B C 1
ATOM 3572 O O . ARG B 1 103 ? -1.765 -1.911 -12.148 1 80.38 103 ARG B O 1
ATOM 3579 N N . GLU B 1 104 ? -2.584 -2.963 -13.828 1 64.31 104 GLU B N 1
ATOM 3580 C CA . GLU B 1 104 ? -2.383 -1.846 -14.742 1 64.31 104 GLU B CA 1
ATOM 3581 C C . GLU B 1 104 ? -3.562 -0.878 -14.703 1 64.31 104 GLU B C 1
ATOM 3583 O O . GLU B 1 104 ? -4.68 -1.267 -14.352 1 64.31 104 GLU B O 1
ATOM 3588 N N . ASP B 1 105 ? -3.197 0.486 -14.812 1 54.69 105 ASP B N 1
ATOM 3589 C CA . ASP B 1 105 ? -4.145 1.597 -14.766 1 54.69 105 ASP B CA 1
ATOM 3590 C C . ASP B 1 105 ? -5.211 1.456 -15.852 1 54.69 105 ASP B C 1
ATOM 3592 O O . ASP B 1 105 ? -4.961 0.856 -16.906 1 54.69 105 ASP B O 1
ATOM 3596 N N . HIS B 1 106 ? -6.457 1.648 -15.508 1 46.53 106 HIS B N 1
ATOM 3597 C CA . HIS B 1 106 ? -7.41 1.882 -16.594 1 46.53 106 HIS B CA 1
ATOM 3598 C C . HIS B 1 106 ? -6.844 2.84 -17.625 1 46.53 106 HIS B C 1
ATOM 3600 O O . HIS B 1 106 ? -6.969 2.602 -18.828 1 46.53 106 HIS B O 1
ATOM 3606 N N . ASP B 1 107 ? -6.805 4.195 -17.109 1 42.34 107 ASP B N 1
ATOM 3607 C CA . ASP B 1 107 ? -6.648 5.359 -17.984 1 42.34 107 ASP B CA 1
ATOM 3608 C C . ASP B 1 107 ? -5.191 5.551 -18.391 1 42.34 107 ASP B C 1
ATOM 3610 O O . ASP B 1 107 ? -4.777 6.66 -18.719 1 42.34 107 ASP B O 1
ATOM 3614 N N . SER B 1 108 ? -4.215 4.93 -18.047 1 38.94 108 SER B N 1
ATOM 3615 C CA . SER B 1 108 ? -2.99 5.621 -18.438 1 38.94 108 SER B CA 1
ATOM 3616 C C . SER B 1 108 ? -3.113 6.23 -19.828 1 38.94 108 SER B C 1
ATOM 3618 O O . SER B 1 108 ? -2.875 7.426 -20.016 1 38.94 108 SER B O 1
ATOM 3620 N N . ASN B 1 109 ? -2.299 5.719 -20.922 1 33.38 109 ASN B N 1
ATOM 3621 C CA . ASN B 1 109 ? -2.189 6.48 -22.156 1 33.38 109 ASN B CA 1
ATOM 3622 C C . ASN B 1 109 ? -3.543 6.617 -22.859 1 33.38 109 ASN B C 1
ATOM 3624 O O . ASN B 1 109 ? -3.609 7.016 -24.016 1 33.38 109 ASN B O 1
ATOM 3628 N N . HIS B 1 110 ? -4.48 5.773 -22.75 1 33.53 110 HIS B N 1
ATOM 3629 C CA . HIS B 1 110 ? -5.43 5.996 -23.844 1 33.53 110 HIS B CA 1
ATOM 3630 C C . HIS B 1 110 ? -6.367 7.156 -23.531 1 33.53 110 HIS B C 1
ATOM 3632 O O . HIS B 1 110 ? -7.004 7.172 -22.469 1 33.53 110 HIS B O 1
ATOM 3638 N N . PRO B 1 111 ? -6.121 8.359 -23.984 1 31.5 111 PRO B N 1
ATOM 3639 C CA . PRO B 1 111 ? -7.184 9.367 -24 1 31.5 111 PRO B CA 1
ATOM 3640 C C . PRO B 1 111 ? -8.578 8.758 -23.906 1 31.5 111 PRO B C 1
ATOM 3642 O O . PRO B 1 111 ? -8.789 7.621 -24.344 1 31.5 111 PRO B O 1
ATOM 3645 N N . PRO B 1 112 ? -9.383 9.242 -22.953 1 33.09 112 PRO B N 1
ATOM 3646 C CA . PRO B 1 112 ? -10.766 8.836 -23.219 1 33.09 112 PRO B CA 1
ATOM 3647 C C . PRO B 1 112 ? -11.07 8.719 -24.719 1 33.09 112 PRO B C 1
ATOM 3649 O O . PRO B 1 112 ? -10.898 9.688 -25.453 1 33.09 112 PRO B O 1
ATOM 3652 N N . GLN B 1 113 ? -10.602 7.801 -25.438 1 30.75 113 GLN B N 1
ATOM 3653 C CA . GLN B 1 113 ? -11.25 7.875 -26.734 1 30.75 113 GLN B CA 1
ATOM 3654 C C . GLN B 1 113 ? -12.719 8.242 -26.594 1 30.75 113 GLN B C 1
ATOM 3656 O O . GLN B 1 113 ? -13.375 7.84 -25.641 1 30.75 113 GLN B O 1
ATOM 3661 N N . THR B 1 114 ? -13.18 9.406 -27.234 1 32.53 114 THR B N 1
ATOM 3662 C CA . THR B 1 114 ? -14.539 9.875 -27.453 1 32.53 114 THR B CA 1
ATOM 3663 C C . THR B 1 114 ? -15.523 8.703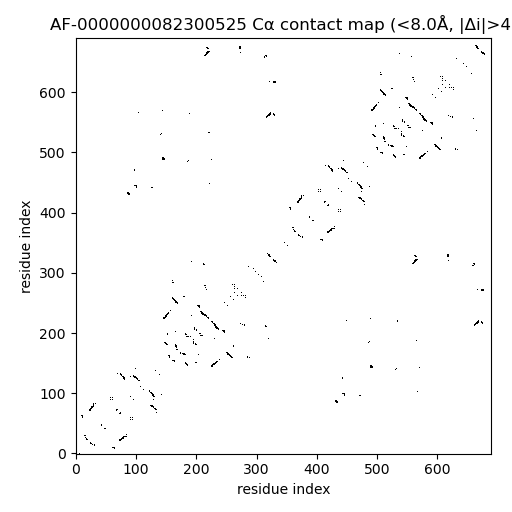 -27.406 1 32.53 114 THR B C 1
ATOM 3665 O O . THR B 1 114 ? -16.734 8.914 -27.266 1 32.53 114 THR B O 1
ATOM 3668 N N . ASN B 1 115 ? -15.211 7.633 -28.297 1 32.56 115 ASN B N 1
ATOM 3669 C CA . ASN B 1 115 ? -16.375 6.773 -28.5 1 32.56 115 ASN B CA 1
ATOM 3670 C C . ASN B 1 115 ? -16.766 6.047 -27.219 1 32.56 115 ASN B C 1
ATOM 3672 O O . ASN B 1 115 ? -15.898 5.742 -26.391 1 32.56 115 ASN B O 1
ATOM 3676 N N . GLY B 1 116 ? -18.016 6.168 -26.625 1 36.16 116 GLY B N 1
ATOM 3677 C CA . GLY B 1 116 ? -18.875 5.578 -25.625 1 36.16 116 GLY B CA 1
ATOM 3678 C C . GLY B 1 116 ? -18.391 4.215 -25.156 1 36.16 116 GLY B C 1
ATOM 3679 O O . GLY B 1 116 ? -18.969 3.635 -24.219 1 36.16 116 GLY B O 1
ATOM 3680 N N . ASP B 1 117 ? -17.906 3.32 -26.016 1 34.34 117 ASP B N 1
ATOM 3681 C CA . ASP B 1 117 ? -17.766 1.882 -25.812 1 34.34 117 ASP B CA 1
ATOM 3682 C C . ASP B 1 117 ? -16.516 1.562 -25 1 34.34 117 ASP B C 1
ATOM 3684 O O . ASP B 1 117 ? -15.883 0.519 -25.203 1 34.34 117 ASP B O 1
ATOM 3688 N N . ASP B 1 118 ? -15.812 2.477 -24.562 1 39.81 118 ASP B N 1
ATOM 3689 C CA . ASP B 1 118 ? -14.555 2.102 -23.938 1 39.81 118 ASP B CA 1
ATOM 3690 C C . ASP B 1 118 ? -14.797 1.2 -22.719 1 39.81 118 ASP B C 1
ATOM 3692 O O . ASP B 1 118 ? -14.805 1.671 -21.578 1 39.81 118 ASP B O 1
ATOM 3696 N N . ASN B 1 119 ? -15.75 0.403 -22.641 1 40.72 119 ASN B N 1
ATOM 3697 C CA . ASN B 1 119 ? -16.062 -0.768 -21.828 1 40.72 119 ASN B CA 1
ATOM 3698 C C . ASN B 1 119 ? -14.82 -1.644 -21.625 1 40.72 119 ASN B C 1
ATOM 3700 O O . ASN B 1 119 ? -14.938 -2.861 -21.484 1 40.72 119 ASN B O 1
ATOM 3704 N N . SER B 1 120 ? -13.641 -1.284 -22.047 1 47.78 120 SER B N 1
ATOM 3705 C CA . SER B 1 120 ? -12.586 -2.293 -22.016 1 47.78 120 SER B CA 1
ATOM 3706 C C . SER B 1 120 ? -12.227 -2.664 -20.578 1 47.78 120 SER B C 1
ATOM 3708 O O . SER B 1 120 ? -11.984 -1.786 -19.75 1 47.78 120 SER B O 1
ATOM 3710 N N . ASN B 1 121 ? -12.688 -3.762 -20.062 1 58.97 121 ASN B N 1
ATOM 3711 C CA . ASN B 1 121 ? -12.32 -4.434 -18.828 1 58.97 121 ASN B CA 1
ATOM 3712 C C . ASN B 1 121 ? -10.82 -4.328 -18.562 1 58.97 121 ASN B C 1
ATOM 3714 O O . ASN B 1 121 ? -10.008 -4.496 -19.469 1 58.97 121 ASN B O 1
ATOM 3718 N N . PRO B 1 122 ? -10.383 -3.672 -17.562 1 67.5 122 PRO B N 1
ATOM 3719 C CA . PRO B 1 122 ? -8.953 -3.641 -17.25 1 67.5 122 PRO B CA 1
ATOM 3720 C C . PRO B 1 122 ? -8.281 -5 -17.422 1 67.5 122 PRO B C 1
ATOM 3722 O O . PRO B 1 122 ? -8.938 -6.039 -17.297 1 67.5 122 PRO B O 1
ATOM 3725 N N . PRO B 1 123 ? -7.035 -4.914 -18 1 76.88 123 PRO B N 1
ATOM 3726 C CA . PRO B 1 123 ? -6.316 -6.184 -18.094 1 76.88 123 PRO B CA 1
ATOM 3727 C C . PRO B 1 123 ? -6.258 -6.934 -16.766 1 76.88 123 PRO B C 1
ATOM 3729 O O . PRO B 1 123 ? -6.289 -6.312 -15.703 1 76.88 123 PRO B O 1
ATOM 3732 N N . PRO B 1 124 ? -6.227 -8.219 -16.922 1 87.5 124 PRO B N 1
ATOM 3733 C CA . PRO B 1 124 ? -6.141 -9.023 -15.695 1 87.5 124 PRO B CA 1
ATOM 3734 C C . PRO B 1 124 ? -4.855 -8.758 -14.914 1 87.5 124 PRO B C 1
ATOM 3736 O O . PRO B 1 124 ? -3.828 -8.406 -15.5 1 87.5 124 PRO B O 1
ATOM 3739 N N . PRO B 1 125 ? -4.941 -8.953 -13.68 1 90.81 125 PRO B N 1
ATOM 3740 C CA . PRO B 1 125 ? -3.756 -8.719 -12.852 1 90.81 125 PRO B CA 1
ATOM 3741 C C . PRO B 1 125 ? -2.641 -9.727 -13.117 1 90.81 125 PRO B C 1
ATOM 3743 O O . PRO B 1 125 ? -2.916 -10.875 -13.484 1 90.81 125 PRO B O 1
ATOM 3746 N N . THR B 1 126 ? -1.421 -9.25 -12.914 1 93.81 126 THR B N 1
ATOM 3747 C CA . THR B 1 126 ? -0.231 -10.062 -13.133 1 93.81 126 THR B CA 1
ATOM 3748 C C . THR B 1 126 ? 0.448 -10.398 -11.812 1 93.81 126 THR B C 1
ATOM 3750 O O . THR B 1 126 ? 0.602 -9.531 -10.953 1 93.81 126 THR B O 1
ATOM 3753 N N . LEU B 1 127 ? 0.772 -11.664 -11.648 1 96.62 127 LEU B N 1
ATOM 3754 C CA . LEU B 1 127 ? 1.546 -12.094 -10.484 1 96.62 127 LEU B CA 1
ATOM 3755 C C . LEU B 1 127 ? 3.037 -11.875 -10.719 1 96.62 127 LEU B C 1
ATOM 3757 O O . LEU B 1 127 ? 3.564 -12.219 -11.773 1 96.62 127 LEU B O 1
ATOM 3761 N N . VAL B 1 128 ? 3.65 -11.305 -9.773 1 95.69 128 VAL B N 1
ATOM 3762 C CA . VAL B 1 128 ? 5.094 -11.102 -9.844 1 95.69 128 VAL B CA 1
ATOM 3763 C C . VAL B 1 128 ? 5.789 -11.992 -8.812 1 95.69 128 VAL B C 1
ATOM 3765 O O . VAL B 1 128 ? 5.426 -11.984 -7.637 1 95.69 128 VAL B O 1
ATOM 3768 N N . LEU B 1 129 ? 6.73 -12.742 -9.281 1 97.62 129 LEU B N 1
ATOM 3769 C CA . LEU B 1 129 ? 7.586 -13.57 -8.438 1 97.62 129 LEU B CA 1
ATOM 3770 C C . LEU B 1 129 ? 9 -13.008 -8.383 1 97.62 129 LEU B C 1
ATOM 3772 O O . LEU B 1 129 ? 9.43 -12.305 -9.305 1 97.62 129 LEU B O 1
ATOM 3776 N N . SER B 1 130 ? 9.758 -13.344 -7.309 1 96.75 130 SER B N 1
ATOM 3777 C CA . SER B 1 130 ? 11.117 -12.812 -7.199 1 96.75 130 SER B CA 1
ATOM 3778 C C . SER B 1 130 ? 12.055 -13.828 -6.551 1 96.75 130 SER B C 1
ATOM 3780 O O . SER B 1 130 ? 11.609 -14.711 -5.812 1 96.75 130 SER B O 1
ATOM 3782 N N . LYS B 1 131 ? 13.32 -13.703 -6.852 1 96.88 131 LYS B N 1
ATOM 3783 C CA . LYS B 1 131 ? 14.398 -14.508 -6.277 1 96.88 131 LYS B CA 1
ATOM 3784 C C . LYS B 1 131 ? 15.695 -13.703 -6.184 1 96.88 131 LYS B C 1
ATOM 3786 O O . LYS B 1 131 ? 16.078 -13.016 -7.133 1 96.88 131 LYS B O 1
ATOM 3791 N N . TRP B 1 132 ? 16.281 -13.734 -5.066 1 95.94 132 TRP B N 1
ATOM 3792 C CA . TRP B 1 132 ? 17.594 -13.125 -4.832 1 95.94 132 TRP B CA 1
ATOM 3793 C C . TRP B 1 132 ? 18.703 -14.148 -5.016 1 95.94 132 TRP B C 1
ATOM 3795 O O . TRP B 1 132 ? 18.75 -15.156 -4.305 1 95.94 132 TRP B O 1
ATOM 3805 N N . LEU B 1 133 ? 19.625 -13.977 -5.879 1 95.81 133 LEU B N 1
ATOM 3806 C CA . LEU B 1 133 ? 20.594 -14.992 -6.273 1 95.81 133 LEU B CA 1
ATOM 3807 C C . LEU B 1 133 ? 21.797 -15 -5.34 1 95.81 133 LEU B C 1
ATOM 3809 O O . LEU B 1 133 ? 22.312 -16.062 -4.984 1 95.81 133 LEU B O 1
ATOM 3813 N N . PRO B 1 134 ? 22.266 -13.82 -4.902 1 92.44 134 PRO B N 1
ATOM 3814 C CA . PRO B 1 134 ? 23.438 -13.82 -4.031 1 92.44 134 PRO B CA 1
ATOM 3815 C C . PRO B 1 134 ? 23.188 -14.508 -2.691 1 92.44 134 PRO B C 1
ATOM 3817 O O . PRO B 1 134 ? 22.031 -14.609 -2.258 1 92.44 134 PRO B O 1
ATOM 3820 N N . ASP B 1 135 ? 24.234 -14.859 -2.07 1 90.06 135 ASP B N 1
ATOM 3821 C CA . ASP B 1 135 ? 24.156 -15.516 -0.767 1 90.06 135 ASP B CA 1
ATOM 3822 C C . ASP B 1 135 ? 24.109 -14.484 0.359 1 90.06 135 ASP B C 1
ATOM 3824 O O . ASP B 1 135 ? 24.859 -14.586 1.333 1 90.06 135 ASP B O 1
ATOM 3828 N N . THR B 1 136 ? 23.562 -13.43 0.232 1 86.25 136 THR B N 1
ATOM 3829 C CA . THR B 1 136 ? 23.297 -12.375 1.201 1 86.25 136 THR B CA 1
ATOM 3830 C C . THR B 1 136 ? 21.812 -12.148 1.372 1 86.25 136 THR B C 1
ATOM 3832 O O . THR B 1 136 ? 21 -12.57 0.534 1 86.25 136 THR B O 1
ATOM 3835 N N . PRO B 1 137 ? 21.469 -11.656 2.455 1 83.12 137 PRO B N 1
ATOM 3836 C CA . PRO B 1 137 ? 20.047 -11.352 2.596 1 83.12 137 PRO B CA 1
ATOM 3837 C C . PRO B 1 137 ? 19.516 -10.484 1.453 1 83.12 137 PRO B C 1
ATOM 3839 O O . PRO B 1 137 ? 20.219 -9.609 0.958 1 83.12 137 PRO B O 1
ATOM 3842 N N . SER B 1 138 ? 18.344 -10.812 1.112 1 87.06 138 SER B N 1
ATOM 3843 C CA . SER B 1 138 ? 17.734 -10.125 -0.019 1 87.06 138 SER B CA 1
ATOM 3844 C C . SER B 1 138 ? 17.609 -8.625 0.249 1 87.06 138 SER B C 1
ATOM 3846 O O . SER B 1 138 ? 17.203 -8.219 1.335 1 87.06 138 SER B O 1
ATOM 3848 N N . LYS B 1 139 ? 17.875 -7.844 -0.756 1 80.06 139 LYS B N 1
ATOM 3849 C CA . LYS B 1 139 ? 17.75 -6.395 -0.676 1 80.06 139 LYS B CA 1
ATOM 3850 C C . LYS B 1 139 ? 16.625 -5.883 -1.579 1 80.06 139 LYS B C 1
ATOM 3852 O O . LYS B 1 139 ? 16.531 -4.684 -1.832 1 80.06 139 LYS B O 1
ATOM 3857 N N . LEU B 1 140 ? 15.875 -6.859 -2.066 1 86.12 140 LEU B N 1
ATOM 3858 C CA . LEU B 1 140 ? 14.758 -6.465 -2.916 1 86.12 140 LEU B CA 1
ATOM 3859 C C . LEU B 1 140 ? 13.703 -5.711 -2.113 1 86.12 140 LEU B C 1
ATOM 3861 O O . LEU B 1 140 ? 13.398 -6.082 -0.976 1 86.12 140 LEU B O 1
ATOM 3865 N N . PRO B 1 141 ? 13.25 -4.641 -2.721 1 80.31 141 PRO B N 1
ATOM 3866 C CA . PRO B 1 141 ? 12.148 -3.971 -2.025 1 80.31 141 PRO B CA 1
ATOM 3867 C C . PRO B 1 141 ? 10.914 -4.859 -1.884 1 80.31 141 PRO B C 1
ATOM 3869 O O . PRO B 1 141 ? 10.609 -5.645 -2.785 1 80.31 141 PRO B O 1
ATOM 3872 N N . LEU B 1 142 ? 10.289 -4.684 -0.836 1 81.06 142 LEU B N 1
ATOM 3873 C CA . LEU B 1 142 ? 9.07 -5.469 -0.635 1 81.06 142 LEU B CA 1
ATOM 3874 C C . LEU B 1 142 ? 7.918 -4.898 -1.453 1 81.06 142 LEU B C 1
ATOM 3876 O O . LEU B 1 142 ? 7.996 -3.771 -1.947 1 81.06 142 LEU B O 1
ATOM 3880 N N . GLY B 1 143 ? 6.926 -5.602 -1.812 1 80.06 143 GLY B N 1
ATOM 3881 C CA . GLY B 1 143 ? 5.742 -5.164 -2.533 1 80.06 143 GLY B CA 1
ATOM 3882 C C . GLY B 1 143 ? 4.883 -4.191 -1.743 1 80.06 143 GLY B C 1
ATOM 3883 O O . GLY B 1 143 ? 5.277 -3.75 -0.66 1 80.06 143 GLY B O 1
ATOM 3884 N N . PRO B 1 144 ? 3.818 -3.777 -2.352 1 86.31 144 PRO B N 1
ATOM 3885 C CA . PRO B 1 144 ? 2.918 -2.852 -1.658 1 86.31 144 PRO B CA 1
ATOM 3886 C C . PRO B 1 144 ? 2.361 -3.432 -0.36 1 86.31 144 PRO B C 1
ATOM 3888 O O . PRO B 1 144 ? 2.068 -4.629 -0.289 1 86.31 144 PRO B O 1
ATOM 3891 N N . THR B 1 145 ? 2.221 -2.57 0.562 1 84.69 145 THR B N 1
ATOM 3892 C CA . THR B 1 145 ? 1.804 -3.02 1.885 1 84.69 145 THR B CA 1
ATOM 3893 C C . THR B 1 145 ? 0.494 -2.354 2.295 1 84.69 145 THR B C 1
ATOM 3895 O O . THR B 1 145 ? -0.219 -2.855 3.164 1 84.69 145 THR B O 1
ATOM 3898 N N . HIS B 1 146 ? 0.19 -1.256 1.693 1 89.44 146 HIS B N 1
ATOM 3899 C CA . HIS B 1 146 ? -0.913 -0.464 2.225 1 89.44 146 HIS B CA 1
ATOM 3900 C C . HIS B 1 146 ? -2.002 -0.261 1.177 1 89.44 146 HIS B C 1
ATOM 3902 O O . HIS B 1 146 ? -1.703 -0.032 0.002 1 89.44 146 HIS B O 1
ATOM 3908 N N . GLN B 1 147 ? -3.199 -0.404 1.671 1 88.62 147 GLN B N 1
ATOM 3909 C CA . GLN B 1 147 ? -4.328 0.218 0.987 1 88.62 147 GLN B CA 1
ATOM 3910 C C . GLN B 1 147 ? -4.543 1.649 1.47 1 88.62 147 GLN B C 1
ATOM 3912 O O . GLN B 1 147 ? -4.281 1.964 2.633 1 88.62 147 GLN B O 1
ATOM 3917 N N . VAL B 1 148 ? -5.012 2.459 0.599 1 90.69 148 VAL B N 1
ATOM 3918 C CA . VAL B 1 148 ? -5.23 3.854 0.966 1 90.69 148 VAL B CA 1
ATOM 3919 C C . VAL B 1 148 ? -6.703 4.211 0.785 1 90.69 148 VAL B C 1
ATOM 3921 O O . VAL B 1 148 ? -7.285 3.959 -0.273 1 90.69 148 VAL B O 1
ATOM 3924 N N . GLY B 1 149 ? -7.301 4.734 1.829 1 91.81 149 GLY B N 1
ATOM 3925 C CA . GLY B 1 149 ? -8.672 5.211 1.797 1 91.81 149 GLY B CA 1
ATOM 3926 C C . GLY B 1 149 ? -8.797 6.691 2.104 1 91.81 149 GLY B C 1
ATOM 3927 O O . GLY B 1 149 ? -7.867 7.301 2.637 1 91.81 149 GLY B O 1
ATOM 3928 N N . VAL B 1 150 ? -9.984 7.18 1.723 1 91.56 150 VAL B N 1
ATOM 3929 C CA . VAL B 1 150 ? -10.25 8.594 1.991 1 91.56 150 VAL B CA 1
ATOM 3930 C C . VAL B 1 150 ? -11.617 8.742 2.654 1 91.56 150 VAL B C 1
ATOM 3932 O O . VAL B 1 150 ? -12.523 7.949 2.408 1 91.56 150 VAL B O 1
ATOM 3935 N N . GLY B 1 151 ? -11.695 9.688 3.484 1 92.75 151 GLY B N 1
ATOM 3936 C CA . GLY B 1 151 ? -12.93 10.25 4.004 1 92.75 151 GLY B CA 1
ATOM 3937 C C . GLY B 1 151 ? -13.102 11.727 3.686 1 92.75 151 GLY B C 1
ATOM 3938 O O . GLY B 1 151 ? -12.141 12.492 3.764 1 92.75 151 GLY B O 1
ATOM 3939 N N . VAL B 1 152 ? -14.328 12.039 3.354 1 94.38 152 VAL B N 1
ATOM 3940 C CA . VAL B 1 152 ? -14.57 13.391 2.869 1 94.38 152 VAL B CA 1
ATOM 3941 C C . VAL B 1 152 ? -15.398 14.164 3.896 1 94.38 152 VAL B C 1
ATOM 3943 O O . VAL B 1 152 ? -16.453 13.711 4.328 1 94.38 152 VAL B O 1
ATOM 3946 N N . VAL B 1 153 ? -14.922 15.297 4.262 1 92.38 153 VAL B N 1
ATOM 3947 C CA . VAL B 1 153 ? -15.633 16.219 5.152 1 92.38 153 VAL B CA 1
ATOM 3948 C C . VAL B 1 153 ? -16.047 17.469 4.387 1 92.38 153 VAL B C 1
ATOM 3950 O O . VAL B 1 153 ? -15.195 18.203 3.895 1 92.38 153 VAL B O 1
ATOM 3953 N N . VAL B 1 154 ? -17.281 17.641 4.289 1 95.62 154 VAL B N 1
ATOM 3954 C CA . VAL B 1 154 ? -17.875 18.844 3.713 1 95.62 154 VAL B CA 1
ATOM 3955 C C . VAL B 1 154 ? -18.703 19.578 4.77 1 95.62 154 VAL B C 1
ATOM 3957 O O . VAL B 1 154 ? -19.688 19.047 5.273 1 95.62 154 VAL B O 1
ATOM 3960 N N . LEU B 1 155 ? -18.297 20.781 5.059 1 93.31 155 LEU B N 1
ATOM 3961 C CA . LEU B 1 155 ? -19.062 21.609 5.977 1 93.31 155 LEU B CA 1
ATOM 3962 C C . LEU B 1 155 ? -20.172 22.344 5.234 1 93.31 155 LEU B C 1
ATOM 3964 O O . LEU B 1 155 ? -19.984 22.781 4.094 1 93.31 155 LEU B O 1
ATOM 3968 N N . ASN B 1 156 ? -21.281 22.422 5.863 1 95.5 156 ASN B N 1
ATOM 3969 C CA . ASN B 1 156 ? -22.406 23.188 5.312 1 95.5 156 ASN B CA 1
ATOM 3970 C C . ASN B 1 156 ? -22.016 24.656 5.078 1 95.5 156 ASN B C 1
ATOM 3972 O O . ASN B 1 156 ? -21.688 25.375 6.023 1 95.5 156 ASN B O 1
ATOM 3976 N N . PRO B 1 157 ? -22.141 25.016 3.826 1 91.25 157 PRO B N 1
ATOM 3977 C CA . PRO B 1 157 ? -21.766 26.406 3.545 1 91.25 157 PRO B CA 1
ATOM 3978 C C . PRO B 1 157 ? -22.625 27.422 4.309 1 91.25 157 PRO B C 1
ATOM 3980 O O . PRO B 1 157 ? -22.156 28.5 4.652 1 91.25 157 PRO B O 1
ATOM 3983 N N . ALA B 1 158 ? -23.797 27.125 4.598 1 91.62 158 ALA B N 1
ATOM 3984 C CA . ALA B 1 158 ? -24.719 28.016 5.305 1 91.62 158 ALA B CA 1
ATOM 3985 C C . ALA B 1 158 ? -24.469 27.969 6.812 1 91.62 158 ALA B C 1
ATOM 3987 O O . ALA B 1 158 ? -24.703 28.953 7.516 1 91.62 158 ALA B O 1
ATOM 3988 N N . ASP B 1 159 ? -24.016 26.844 7.352 1 94.06 159 ASP B N 1
ATOM 3989 C CA . ASP B 1 159 ? -23.766 26.625 8.773 1 94.06 159 ASP B CA 1
ATOM 3990 C C . ASP B 1 159 ? -22.625 25.625 8.992 1 94.06 159 ASP B C 1
ATOM 3992 O O . ASP B 1 159 ? -22.859 24.422 9.141 1 94.06 159 ASP B O 1
ATOM 3996 N N . PRO B 1 160 ? -21.453 26.156 9.117 1 92.5 160 PRO B N 1
ATOM 3997 C CA . PRO B 1 160 ? -20.281 25.297 9.188 1 92.5 160 PRO B CA 1
ATOM 3998 C C . PRO B 1 160 ? -20.25 24.422 10.445 1 92.5 160 PRO B C 1
ATOM 4000 O O . PRO B 1 160 ? -19.344 23.609 10.609 1 92.5 160 PRO B O 1
ATOM 4003 N N . SER B 1 161 ? -21.188 24.594 11.336 1 93.88 161 SER B N 1
ATOM 4004 C CA . SER B 1 161 ? -21.297 23.688 12.477 1 93.88 161 SER B CA 1
ATOM 4005 C C . SER B 1 161 ? -21.906 22.359 12.07 1 93.88 161 SER B C 1
ATOM 4007 O O . SER B 1 161 ? -21.969 21.422 12.875 1 93.88 161 SER B O 1
ATOM 4009 N N . GLN B 1 162 ? -22.312 22.297 10.836 1 96.25 162 GLN B N 1
ATOM 4010 C CA . GLN B 1 162 ? -22.891 21.078 10.281 1 96.25 162 GLN B CA 1
ATOM 4011 C C . GLN B 1 162 ? -21.984 20.5 9.195 1 96.25 162 GLN B C 1
ATOM 4013 O O . GLN B 1 162 ? -21.266 21.234 8.516 1 96.25 162 GLN B O 1
ATOM 4018 N N . MET B 1 163 ? -22.062 19.172 9.039 1 96.25 163 MET B N 1
ATOM 4019 C CA . MET B 1 163 ? -21.328 18.5 7.969 1 96.25 163 MET B CA 1
ATOM 4020 C C . MET B 1 163 ? -22.219 17.531 7.215 1 96.25 163 MET B C 1
ATOM 4022 O O . MET B 1 163 ? -23.219 17.047 7.754 1 96.25 163 MET B O 1
ATOM 4026 N N . LEU B 1 164 ? -21.828 17.203 6.023 1 96.12 164 LEU B N 1
ATOM 4027 C CA . LEU B 1 164 ? -22.547 16.266 5.176 1 96.12 164 LEU B CA 1
ATOM 4028 C C . LEU B 1 164 ? -22.297 14.828 5.625 1 96.12 164 LEU B C 1
ATOM 4030 O O . LEU B 1 164 ? -21.141 14.414 5.777 1 96.12 164 LEU B O 1
ATOM 4034 N N . CYS B 1 165 ? -23.344 14.078 5.879 1 93.88 165 CYS B N 1
ATOM 4035 C CA . CYS B 1 165 ? -23.219 12.688 6.309 1 93.88 165 CYS B CA 1
ATOM 4036 C C . CYS B 1 165 ? -24.078 11.773 5.441 1 93.88 165 CYS B C 1
ATOM 4038 O O . CYS B 1 165 ? -25.062 12.219 4.848 1 93.88 165 CYS B O 1
ATOM 4040 N N . VAL B 1 166 ? -23.641 10.539 5.398 1 92.25 166 VAL B N 1
ATOM 4041 C CA . VAL B 1 166 ? -24.375 9.547 4.613 1 92.25 166 VAL B CA 1
ATOM 4042 C C . VAL B 1 166 ? -24.672 8.328 5.48 1 92.25 166 VAL B C 1
ATOM 4044 O O . VAL B 1 166 ? -23.984 8.078 6.477 1 92.25 166 VAL B O 1
ATOM 4047 N N . LYS B 1 167 ? -25.703 7.715 5.156 1 87 167 LYS B N 1
ATOM 4048 C CA . LYS B 1 167 ? -26.094 6.449 5.766 1 87 167 LYS B CA 1
ATOM 4049 C C . LYS B 1 167 ? -26.125 5.324 4.734 1 87 167 LYS B C 1
ATOM 4051 O O . LYS B 1 167 ? -26.688 5.484 3.65 1 87 167 LYS B O 1
ATOM 4056 N N . GLU B 1 168 ? -25.484 4.199 5.094 1 79.88 168 GLU B N 1
ATOM 4057 C CA . GLU B 1 168 ? -25.406 3.088 4.152 1 79.88 168 GLU B CA 1
ATOM 4058 C C . GLU B 1 168 ? -26.672 2.244 4.188 1 79.88 168 GLU B C 1
ATOM 4060 O O . GLU B 1 168 ? -27.344 2.164 5.223 1 79.88 168 GLU B O 1
ATOM 4065 N N . GLN B 1 169 ? -27 1.658 3.025 1 74.5 169 GLN B N 1
ATOM 4066 C CA . GLN B 1 169 ? -28.172 0.79 2.914 1 74.5 169 GLN B CA 1
ATOM 4067 C C . GLN B 1 169 ? -27.891 -0.58 3.529 1 74.5 169 GLN B C 1
ATOM 4069 O O . GLN B 1 169 ? -28.781 -1.172 4.152 1 74.5 169 GLN B O 1
ATOM 4074 N N . SER B 1 170 ? -26.688 -1.053 3.293 1 61.94 170 SER B N 1
ATOM 4075 C CA . SER B 1 170 ? -26.359 -2.395 3.756 1 61.94 170 SER B CA 1
ATOM 4076 C C . SER B 1 170 ? -25 -2.42 4.449 1 61.94 170 SER B C 1
ATOM 4078 O O . SER B 1 170 ? -24.266 -1.434 4.414 1 61.94 170 SER B O 1
ATOM 4080 N N . GLY B 1 171 ? -24.719 -3.385 5.32 1 58.28 171 GLY B N 1
ATOM 4081 C CA . GLY B 1 171 ? -23.453 -3.576 6.012 1 58.28 171 GLY B CA 1
ATOM 4082 C C . GLY B 1 171 ? -23.516 -3.264 7.496 1 58.28 171 GLY B C 1
ATOM 4083 O O . GLY B 1 171 ? -24.609 -2.996 8.023 1 58.28 171 GLY B O 1
ATOM 4084 N N . PRO B 1 172 ? -22.422 -3.52 8.086 1 52.09 172 PRO B N 1
ATOM 4085 C CA . PRO B 1 172 ? -22.422 -3.35 9.539 1 52.09 172 PRO B CA 1
ATOM 4086 C C . PRO B 1 172 ? -22.906 -1.969 9.977 1 52.09 172 PRO B C 1
ATOM 4088 O O . PRO B 1 172 ? -23.578 -1.843 11 1 52.09 172 PRO B O 1
ATOM 4091 N N . ALA B 1 173 ? -22.594 -1.051 9.117 1 49.56 173 ALA B N 1
ATOM 4092 C CA . ALA B 1 173 ? -23 0.294 9.516 1 49.56 173 ALA B CA 1
ATOM 4093 C C . ALA B 1 173 ? -24.516 0.462 9.406 1 49.56 173 ALA B C 1
ATOM 4095 O O . ALA B 1 173 ? -25.125 1.162 10.219 1 49.56 173 ALA B O 1
ATOM 4096 N N . ALA B 1 174 ? -25.109 -0.13 8.453 1 49.53 174 ALA B N 1
ATOM 4097 C CA . ALA B 1 174 ? -26.547 -0.061 8.258 1 49.53 174 ALA B CA 1
ATOM 4098 C C . ALA B 1 174 ? -27.297 -0.699 9.43 1 49.53 174 ALA B C 1
ATOM 4100 O O . ALA B 1 174 ? -28.375 -0.24 9.812 1 49.53 174 ALA B O 1
ATOM 4101 N N . ALA B 1 175 ? -26.562 -1.665 9.961 1 54.59 175 ALA B N 1
ATOM 4102 C CA . ALA B 1 175 ? -27.203 -2.371 11.062 1 54.59 175 ALA B CA 1
ATOM 4103 C C . ALA B 1 175 ? -27.312 -1.476 12.297 1 54.59 175 ALA B C 1
ATOM 4105 O O . ALA B 1 175 ? -28.25 -1.615 13.086 1 54.59 175 ALA B O 1
ATOM 4106 N N . PHE B 1 176 ? -26.375 -0.609 12.391 1 58.94 176 PHE B N 1
ATOM 4107 C CA . PHE B 1 176 ? -26.359 0.208 13.602 1 58.94 176 PHE B CA 1
ATOM 4108 C C . PHE B 1 176 ? -26.859 1.618 13.305 1 58.94 176 PHE B C 1
ATOM 4110 O O . PHE B 1 176 ? -26.781 2.5 14.164 1 58.94 176 PHE B O 1
ATOM 4117 N N . ASP B 1 177 ? -27.484 1.869 12.203 1 66 177 ASP B N 1
ATOM 4118 C CA . ASP B 1 177 ? -28.031 3.17 11.82 1 66 177 ASP B CA 1
ATOM 4119 C C . ASP B 1 177 ? -26.984 4.266 11.953 1 66 177 ASP B C 1
ATOM 4121 O O . ASP B 1 177 ? -27.266 5.355 12.453 1 66 177 ASP B O 1
ATOM 4125 N N . LEU B 1 178 ? -25.766 3.943 11.602 1 77.44 178 LEU B N 1
ATOM 4126 C CA . LEU B 1 178 ? -24.641 4.852 11.812 1 77.44 178 LEU B CA 1
ATOM 4127 C C . LEU B 1 178 ? -24.453 5.77 10.617 1 77.44 178 LEU B C 1
ATOM 4129 O O . LEU B 1 178 ? -24.562 5.332 9.469 1 77.44 178 LEU B O 1
ATOM 4133 N N . TRP B 1 179 ? -24.422 7.082 10.961 1 86.12 179 TRP B N 1
ATOM 4134 C CA . TRP B 1 179 ? -24.047 8.07 9.953 1 86.12 179 TRP B CA 1
ATOM 4135 C C . TRP B 1 179 ? -22.531 8.18 9.828 1 86.12 179 TRP B C 1
ATOM 4137 O O . TRP B 1 179 ? -21.812 8.141 10.836 1 86.12 179 TRP B O 1
ATOM 4147 N N . LYS B 1 180 ? -22.125 8.258 8.641 1 88.75 180 LYS B N 1
ATOM 4148 C CA . LYS B 1 180 ? -20.688 8.352 8.406 1 88.75 180 LYS B CA 1
ATOM 4149 C C . LYS B 1 180 ? -20.375 9.406 7.344 1 88.75 180 LYS B C 1
ATOM 4151 O O . LYS B 1 180 ? -21.297 9.922 6.688 1 88.75 180 LYS B O 1
ATOM 4156 N N . MET B 1 181 ? -19.188 9.828 7.293 1 92 181 MET B N 1
ATOM 4157 C CA . MET B 1 181 ? -18.734 10.648 6.168 1 92 181 MET B CA 1
ATOM 4158 C C . MET B 1 181 ? -18.625 9.812 4.898 1 92 181 MET B C 1
ATOM 4160 O O . MET B 1 181 ? -18.469 8.594 4.965 1 92 181 MET B O 1
ATOM 4164 N N . PRO B 1 182 ? -18.797 10.414 3.777 1 93 182 PRO B N 1
ATOM 4165 C CA . PRO B 1 182 ? -18.516 9.664 2.553 1 93 182 PRO B CA 1
ATOM 4166 C C . PRO B 1 182 ? -17.094 9.109 2.523 1 93 182 PRO B C 1
ATOM 4168 O O . PRO B 1 182 ? -16.141 9.836 2.816 1 93 182 PRO B O 1
ATOM 4171 N N . THR B 1 183 ? -16.953 7.848 2.244 1 92.06 183 THR B N 1
ATOM 4172 C CA . THR B 1 183 ? -15.648 7.203 2.264 1 92.06 183 THR B CA 1
ATOM 4173 C C . THR B 1 183 ? -15.477 6.293 1.054 1 92.06 183 THR B C 1
ATOM 4175 O O . THR B 1 183 ? -16.453 5.965 0.374 1 92.06 183 THR B O 1
ATOM 4178 N N . GLY B 1 184 ? -14.18 5.938 0.808 1 90.44 184 GLY B N 1
ATOM 4179 C CA . GLY B 1 184 ? -13.844 4.961 -0.215 1 90.44 184 GLY B CA 1
ATOM 4180 C C . GLY B 1 184 ? -12.359 4.691 -0.319 1 90.44 184 GLY B C 1
ATOM 4181 O O . GLY B 1 184 ? -11.547 5.434 0.239 1 90.44 184 GLY B O 1
ATOM 4182 N N . LEU B 1 185 ? -12.094 3.701 -1.059 1 90.75 185 LEU B N 1
ATOM 4183 C CA . LEU B 1 185 ? -10.703 3.348 -1.303 1 90.75 185 LEU B CA 1
ATOM 4184 C C . LEU B 1 185 ? -10.203 3.957 -2.609 1 90.75 185 LEU B C 1
ATOM 4186 O O . LEU B 1 185 ? -10.992 4.18 -3.533 1 90.75 185 LEU B O 1
ATOM 4190 N N . LEU B 1 186 ? -8.914 4.199 -2.633 1 88.38 186 LEU B N 1
ATOM 4191 C CA . LEU B 1 186 ? -8.312 4.688 -3.869 1 88.38 186 LEU B CA 1
ATOM 4192 C C . LEU B 1 186 ? -8.297 3.596 -4.934 1 88.38 186 LEU B C 1
ATOM 4194 O O . LEU B 1 186 ? -8.016 2.434 -4.637 1 88.38 186 LEU B O 1
ATOM 4198 N N . ASP B 1 187 ? -8.5 3.973 -6.156 1 82.12 187 ASP B N 1
ATOM 4199 C CA . ASP B 1 187 ? -8.203 3.109 -7.297 1 82.12 187 ASP B CA 1
ATOM 4200 C C . ASP B 1 187 ? -6.711 3.1 -7.605 1 82.12 187 ASP B C 1
ATOM 4202 O O . ASP B 1 187 ? -5.98 4.012 -7.207 1 82.12 187 ASP B O 1
ATOM 4206 N N . PRO B 1 188 ? -6.281 2.051 -8.281 1 76.88 188 PRO B N 1
ATOM 4207 C CA . PRO B 1 188 ? -4.867 2.027 -8.664 1 76.88 188 PRO B CA 1
ATOM 4208 C C . PRO B 1 188 ? -4.438 3.285 -9.414 1 76.88 188 PRO B C 1
ATOM 4210 O O . PRO B 1 188 ? -5.113 3.711 -10.352 1 76.88 188 PRO B O 1
ATOM 4213 N N . CYS B 1 189 ? -3.342 3.943 -8.961 1 74.44 189 CYS B N 1
ATOM 4214 C CA . CYS B 1 189 ? -2.715 5.102 -9.594 1 74.44 189 CYS B CA 1
ATOM 4215 C C . CYS B 1 189 ? -3.592 6.34 -9.445 1 74.44 189 CYS B C 1
ATOM 4217 O O . CYS B 1 189 ? -3.529 7.25 -10.273 1 74.44 189 CYS B O 1
ATOM 4219 N N . GLU B 1 190 ? -4.5 6.336 -8.547 1 81.56 190 GLU B N 1
ATOM 4220 C CA . GLU B 1 190 ? -5.336 7.492 -8.25 1 81.56 190 GLU B CA 1
ATOM 4221 C C . GLU B 1 190 ? -4.723 8.344 -7.137 1 81.56 190 GLU B C 1
ATOM 4223 O O . GLU B 1 190 ? -4.238 7.809 -6.137 1 81.56 190 GLU B O 1
ATOM 4228 N N . ASP B 1 191 ? -4.797 9.617 -7.371 1 80.69 191 ASP B N 1
ATOM 4229 C CA . ASP B 1 191 ? -4.34 10.516 -6.316 1 80.69 191 ASP B CA 1
ATOM 4230 C C . ASP B 1 191 ? -5.402 10.672 -5.23 1 80.69 191 ASP B C 1
ATOM 4232 O O . ASP B 1 191 ? -6.598 10.555 -5.5 1 80.69 191 ASP B O 1
ATOM 4236 N N . ILE B 1 192 ? -4.953 10.961 -4.004 1 84.19 192 ILE B N 1
ATOM 4237 C CA . ILE B 1 192 ? -5.832 11.117 -2.85 1 84.19 19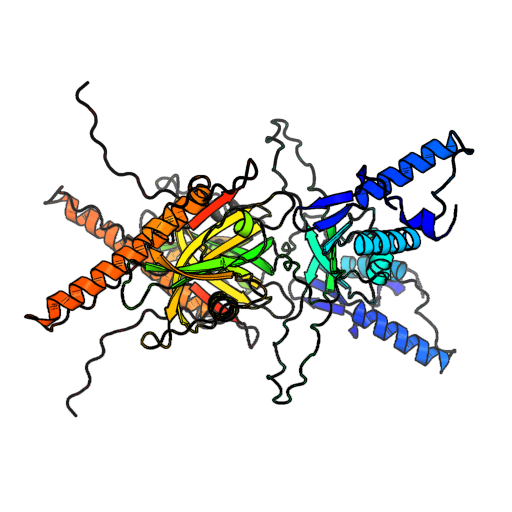2 ILE B CA 1
ATOM 4238 C C . ILE B 1 192 ? -6.887 12.18 -3.15 1 84.19 192 ILE B C 1
ATOM 4240 O O . ILE B 1 192 ? -8.086 11.953 -2.945 1 84.19 192 ILE B O 1
ATOM 4244 N N . PRO B 1 193 ? -6.555 13.367 -3.719 1 82.31 193 PRO B N 1
ATOM 4245 C CA . PRO B 1 193 ? -7.594 14.352 -4.02 1 82.31 193 PRO B CA 1
ATOM 4246 C C . PRO B 1 193 ? -8.602 13.852 -5.051 1 82.31 193 PRO B C 1
ATOM 4248 O O . PRO B 1 193 ? -9.797 14.133 -4.938 1 82.31 193 PRO B O 1
ATOM 4251 N N . GLU B 1 194 ? -8.094 13.141 -6.027 1 83.88 194 GLU B N 1
ATOM 4252 C CA . GLU B 1 194 ? -8.977 12.602 -7.055 1 83.88 194 GLU B CA 1
ATOM 4253 C C . GLU B 1 194 ? -9.977 11.609 -6.457 1 83.88 194 GLU B C 1
ATOM 4255 O O . GLU B 1 194 ? -11.148 11.602 -6.828 1 83.88 194 GLU B O 1
ATOM 4260 N N . ALA B 1 195 ? -9.5 10.82 -5.613 1 89.5 195 ALA B N 1
ATOM 4261 C CA . ALA B 1 195 ? -10.367 9.852 -4.949 1 89.5 195 ALA B CA 1
ATOM 4262 C C . ALA B 1 195 ? -11.43 10.555 -4.102 1 89.5 195 ALA B C 1
ATOM 4264 O O . ALA B 1 195 ? -12.594 10.156 -4.102 1 89.5 195 ALA B O 1
ATOM 4265 N N . ALA B 1 196 ? -11.008 11.586 -3.396 1 89.69 196 ALA B N 1
ATOM 4266 C CA . ALA B 1 196 ? -11.945 12.344 -2.57 1 89.69 196 ALA B CA 1
ATOM 4267 C C . ALA B 1 196 ? -13.07 12.93 -3.416 1 89.69 196 ALA B C 1
ATOM 4269 O O . ALA B 1 196 ? -14.25 12.828 -3.057 1 89.69 196 ALA B O 1
ATOM 4270 N N . VAL B 1 197 ? -12.727 13.5 -4.516 1 90.81 197 VAL B N 1
ATOM 4271 C CA . VAL B 1 197 ? -13.695 14.102 -5.422 1 90.81 197 VAL B CA 1
ATOM 4272 C C . VAL B 1 197 ? -14.633 13.023 -5.965 1 90.81 197 VAL B C 1
ATOM 4274 O O . VAL B 1 197 ? -15.852 13.188 -5.969 1 90.81 197 VAL B O 1
ATOM 4277 N N . ARG B 1 198 ? -14.07 11.922 -6.359 1 92.19 198 ARG B N 1
ATOM 4278 C CA . ARG B 1 198 ? -14.852 10.844 -6.957 1 92.19 198 ARG B CA 1
ATOM 4279 C C . ARG B 1 198 ? -15.828 10.25 -5.945 1 92.19 198 ARG B C 1
ATOM 4281 O O . ARG B 1 198 ? -17.016 10.07 -6.246 1 92.19 198 ARG B O 1
ATOM 4288 N N . GLU B 1 199 ? -15.359 9.914 -4.781 1 93.25 199 GLU B N 1
ATOM 4289 C CA . GLU B 1 199 ? -16.203 9.297 -3.76 1 93.25 199 GLU B CA 1
ATOM 4290 C C . GLU B 1 199 ? -17.344 10.219 -3.354 1 93.25 199 GLU B C 1
ATOM 4292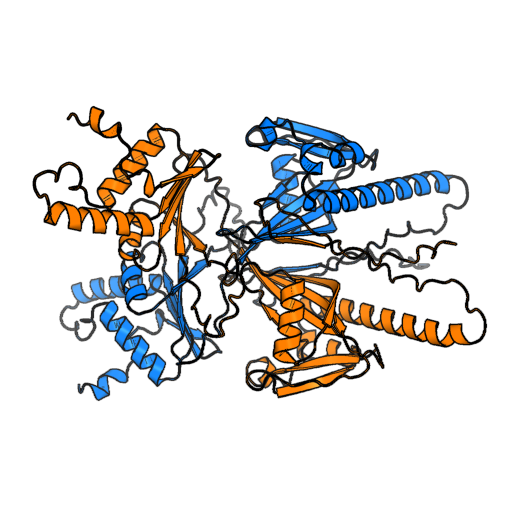 O O . GLU B 1 199 ? -18.453 9.758 -3.086 1 93.25 199 GLU B O 1
ATOM 4297 N N . LEU B 1 200 ? -17.094 11.523 -3.205 1 94.75 200 LEU B N 1
ATOM 4298 C CA . LEU B 1 200 ? -18.156 12.492 -2.92 1 94.75 200 LEU B CA 1
ATOM 4299 C C . LEU B 1 200 ? -19.219 12.453 -4 1 94.75 200 LEU B C 1
ATOM 4301 O O . LEU B 1 200 ? -20.422 12.406 -3.695 1 94.75 200 LEU B O 1
ATOM 4305 N N . GLN B 1 201 ? -18.812 12.43 -5.234 1 94.19 201 GLN B N 1
ATOM 4306 C CA . GLN B 1 201 ? -19.75 12.422 -6.359 1 94.19 201 GLN B CA 1
ATOM 4307 C C . GLN B 1 201 ? -20.531 11.109 -6.414 1 94.19 201 GLN B C 1
ATOM 4309 O O . GLN B 1 201 ? -21.75 11.117 -6.609 1 94.19 201 GLN B O 1
ATOM 4314 N N . GLU B 1 202 ? -19.828 10.031 -6.281 1 91.44 202 GLU B N 1
ATOM 4315 C CA . GLU B 1 202 ? -20.469 8.719 -6.379 1 91.44 202 GLU B CA 1
ATOM 4316 C C . GLU B 1 202 ? -21.531 8.539 -5.301 1 91.44 202 GLU B C 1
ATOM 4318 O O . GLU B 1 202 ? -22.641 8.078 -5.586 1 91.44 202 GLU B O 1
ATOM 4323 N N . GLU B 1 203 ? -21.219 8.938 -4.09 1 91.38 203 GLU B N 1
ATOM 4324 C CA . GLU B 1 203 ? -22.109 8.617 -2.979 1 91.38 203 GLU B CA 1
ATOM 4325 C C . GLU B 1 203 ? -23.172 9.688 -2.797 1 91.38 203 GLU B C 1
ATOM 4327 O O . GLU B 1 203 ? -24.25 9.422 -2.236 1 91.38 203 GLU B O 1
ATOM 4332 N N . THR B 1 204 ? -23 10.977 -3.229 1 94.19 204 THR B N 1
ATOM 4333 C CA . THR B 1 204 ? -23.922 12.062 -2.891 1 94.19 204 THR B CA 1
ATOM 4334 C C . THR B 1 204 ? -24.344 12.812 -4.145 1 94.19 204 THR B C 1
ATOM 4336 O O . THR B 1 204 ? -25.312 13.586 -4.113 1 94.19 204 THR B O 1
ATOM 4339 N N . GLY B 1 205 ? -23.609 12.664 -5.254 1 93.69 205 GLY B N 1
ATOM 4340 C CA . GLY B 1 205 ? -23.891 13.414 -6.469 1 93.69 205 GLY B CA 1
ATOM 4341 C C . GLY B 1 205 ? -23.297 14.82 -6.445 1 93.69 205 GLY B C 1
ATOM 4342 O O . GLY B 1 205 ? -23.422 15.555 -7.422 1 93.69 205 GLY B O 1
ATOM 4343 N N . LEU B 1 206 ? -22.672 15.219 -5.461 1 94.75 206 LEU B N 1
ATOM 4344 C CA . LEU B 1 206 ? -22.141 16.562 -5.324 1 94.75 206 LEU B CA 1
ATOM 4345 C C . LEU B 1 206 ? -20.703 16.641 -5.852 1 94.75 206 LEU B C 1
ATOM 4347 O O . LEU B 1 206 ? -19.984 15.641 -5.848 1 94.75 206 LEU B O 1
ATOM 4351 N N . HIS B 1 207 ? -20.359 17.859 -6.238 1 93.25 207 HIS B N 1
ATOM 4352 C CA . HIS B 1 207 ? -19 18.125 -6.715 1 93.25 207 HIS B CA 1
ATOM 4353 C C . HIS B 1 207 ? -18.281 19.109 -5.801 1 93.25 207 HIS B C 1
ATOM 4355 O O . HIS B 1 207 ? -18.891 20.062 -5.316 1 93.25 207 HIS B O 1
ATOM 4361 N N . GLY B 1 208 ? -17 18.781 -5.523 1 91.12 208 GLY B N 1
ATOM 4362 C CA . GLY B 1 208 ? -16.219 19.656 -4.66 1 91.12 208 GLY B CA 1
ATOM 4363 C C . GLY B 1 208 ? -14.742 19.641 -4.988 1 91.12 208 GLY B C 1
ATOM 4364 O O . GLY B 1 208 ? -14.305 18.906 -5.871 1 91.12 208 GLY B O 1
ATOM 4365 N N . THR B 1 209 ? -14.039 20.531 -4.305 1 82.44 209 THR B N 1
ATOM 4366 C CA . THR B 1 209 ? -12.594 20.672 -4.453 1 82.44 209 THR B CA 1
ATOM 4367 C C . THR B 1 209 ? -11.898 20.5 -3.107 1 82.44 209 THR B C 1
ATOM 4369 O O . THR B 1 209 ? -12.391 20.953 -2.078 1 82.44 209 THR B O 1
ATOM 4372 N N . LEU B 1 210 ? -10.727 19.812 -3.186 1 82.38 210 LEU B N 1
ATOM 4373 C CA . LEU B 1 210 ? -9.969 19.562 -1.961 1 82.38 210 LEU B CA 1
ATOM 4374 C C . LEU B 1 210 ? -9.391 20.859 -1.414 1 82.38 210 LEU B C 1
ATOM 4376 O O . LEU B 1 210 ? -8.758 21.625 -2.15 1 82.38 210 LEU B O 1
ATOM 4380 N N . GLN B 1 211 ? -9.602 21.062 -0.133 1 73.38 211 GLN B N 1
ATOM 4381 C CA . GLN B 1 211 ? -9.031 22.219 0.548 1 73.38 211 GLN B CA 1
ATOM 4382 C C . GLN B 1 211 ? -7.793 21.828 1.351 1 73.38 211 GLN B C 1
ATOM 4384 O O . GLN B 1 211 ? -6.883 22.641 1.527 1 73.38 211 GLN B O 1
ATOM 4389 N N . GLY B 1 212 ? -7.805 20.656 1.823 1 74.31 212 GLY B N 1
ATOM 4390 C CA . GLY B 1 212 ? -6.699 20.172 2.627 1 74.31 212 GLY B CA 1
ATOM 4391 C C . GLY B 1 212 ? -6.969 18.812 3.246 1 74.31 212 GLY B C 1
ATOM 4392 O O . GLY B 1 212 ? -8.094 18.312 3.176 1 74.31 212 GLY B O 1
ATOM 4393 N N . ILE B 1 213 ? -5.871 18.25 3.811 1 79.38 213 ILE B N 1
ATOM 4394 C CA . ILE B 1 213 ? -5.98 17 4.574 1 79.38 213 ILE B CA 1
ATOM 4395 C C . ILE B 1 213 ? -6.051 17.328 6.066 1 79.38 213 ILE B C 1
ATOM 4397 O O . ILE B 1 213 ? -5.156 17.969 6.609 1 79.38 213 ILE B O 1
ATOM 4401 N N . ILE B 1 214 ? -7.113 16.906 6.711 1 75.38 214 ILE B N 1
ATOM 4402 C CA . ILE B 1 214 ? -7.332 17.203 8.125 1 75.38 214 ILE B CA 1
ATOM 4403 C C . ILE B 1 214 ? -6.406 16.344 8.977 1 75.38 214 ILE B C 1
ATOM 4405 O O . ILE B 1 214 ? -5.746 16.844 9.891 1 75.38 214 ILE B O 1
ATOM 4409 N N . CYS B 1 215 ? -6.441 15.148 8.719 1 74.62 215 CYS B N 1
ATOM 4410 C CA . CYS B 1 215 ? -5.641 14.156 9.422 1 74.62 215 CYS B CA 1
ATOM 4411 C C . CYS B 1 215 ? -5.586 12.844 8.648 1 74.62 215 CYS B C 1
ATOM 4413 O O . CYS B 1 215 ? -6.234 12.711 7.609 1 74.62 215 CYS B O 1
ATOM 4415 N N . PHE B 1 216 ? -4.719 11.984 9.055 1 81.19 216 PHE B N 1
ATOM 4416 C CA . PHE B 1 216 ? -4.719 10.625 8.539 1 81.19 216 PHE B CA 1
ATOM 4417 C C . PHE B 1 216 ? -4.41 9.625 9.648 1 81.19 216 PHE B C 1
ATOM 4419 O O . PHE B 1 216 ? -3.889 10 10.703 1 81.19 216 PHE B O 1
ATOM 4426 N N . ARG B 1 217 ? -4.816 8.453 9.391 1 77.19 217 ARG B N 1
ATOM 4427 C CA . ARG B 1 217 ? -4.527 7.375 10.328 1 77.19 217 ARG B CA 1
ATOM 4428 C C . ARG B 1 217 ? -3.898 6.184 9.617 1 77.19 217 ARG B C 1
ATOM 4430 O O . ARG B 1 217 ? -4.113 5.988 8.414 1 77.19 217 ARG B O 1
ATOM 4437 N N . GLN B 1 218 ? -3.1 5.484 10.305 1 80.44 218 GLN B N 1
ATOM 4438 C CA . GLN B 1 218 ? -2.51 4.223 9.867 1 80.44 218 GLN B CA 1
ATOM 4439 C C . GLN B 1 218 ? -2.963 3.068 10.758 1 80.44 218 GLN B C 1
ATOM 4441 O O . GLN B 1 218 ? -2.975 3.189 11.984 1 80.44 218 GLN B O 1
ATOM 4446 N N . ALA B 1 219 ? -3.453 2.021 10.156 1 76.06 219 ALA B N 1
ATOM 4447 C CA . ALA B 1 219 ? -3.877 0.837 10.898 1 76.06 219 ALA B CA 1
ATOM 4448 C C . ALA B 1 219 ? -3.324 -0.436 10.266 1 76.06 219 ALA B C 1
ATOM 4450 O O . ALA B 1 219 ? -3.096 -0.483 9.055 1 76.06 219 ALA B O 1
ATOM 4451 N N . HIS B 1 220 ? -3.078 -1.38 11.164 1 73.81 220 HIS B N 1
ATOM 4452 C CA . HIS B 1 220 ? -2.598 -2.688 10.734 1 73.81 220 HIS B CA 1
ATOM 4453 C C . HIS B 1 220 ? -3.539 -3.797 11.188 1 73.81 220 HIS B C 1
ATOM 4455 O O . HIS B 1 220 ? -4.047 -3.768 12.312 1 73.81 220 HIS B O 1
ATOM 4461 N N . ARG B 1 221 ? -3.953 -4.66 10.312 1 62.81 221 ARG B N 1
ATOM 4462 C CA . ARG B 1 221 ? -4.703 -5.859 10.656 1 62.81 221 ARG B CA 1
ATOM 4463 C C . ARG B 1 221 ? -3.891 -7.117 10.367 1 62.81 221 ARG B C 1
ATOM 4465 O O . ARG B 1 221 ? -3.352 -7.273 9.266 1 62.81 221 ARG B O 1
ATOM 4472 N N . PRO B 1 222 ? -3.771 -7.898 11.398 1 54.56 222 PRO B N 1
ATOM 4473 C CA . PRO B 1 222 ? -3.016 -9.133 11.156 1 54.56 222 PRO B CA 1
ATOM 4474 C C . PRO B 1 222 ? -3.551 -9.922 9.969 1 54.56 222 PRO B C 1
ATOM 4476 O O . PRO B 1 222 ? -4.762 -10.109 9.836 1 54.56 222 PRO B O 1
ATOM 4479 N N . GLY B 1 223 ? -2.701 -10.43 9.242 1 56.09 223 GLY B N 1
ATOM 4480 C CA . GLY B 1 223 ? -3.072 -11.258 8.109 1 56.09 223 GLY B CA 1
ATOM 4481 C C . GLY B 1 223 ? -3.717 -10.477 6.984 1 56.09 223 GLY B C 1
ATOM 4482 O O . GLY B 1 223 ? -4.301 -11.062 6.07 1 56.09 223 GLY B O 1
ATOM 4483 N N . SER B 1 224 ? -3.803 -9.219 7.258 1 63.69 224 SER B N 1
ATOM 4484 C CA . SER B 1 224 ? -4.395 -8.375 6.223 1 63.69 224 SER B CA 1
ATOM 4485 C C . SER B 1 224 ? -3.465 -7.227 5.852 1 63.69 224 SER B C 1
ATOM 4487 O O . SER B 1 224 ? -2.33 -7.16 6.324 1 63.69 224 SER B O 1
ATOM 4489 N N . ASN B 1 225 ? -3.93 -6.488 4.914 1 69.62 225 ASN B N 1
ATOM 4490 C CA . ASN B 1 225 ? -3.186 -5.32 4.461 1 69.62 225 ASN B CA 1
ATOM 4491 C C . ASN B 1 225 ? -3.236 -4.191 5.488 1 69.62 225 ASN B C 1
ATOM 4493 O O . ASN B 1 225 ? -4.18 -4.102 6.273 1 69.62 225 ASN B O 1
ATOM 4497 N N . SER B 1 226 ? -2.148 -3.477 5.586 1 81.62 226 SER B N 1
ATOM 4498 C CA . SER B 1 226 ? -2.166 -2.209 6.309 1 81.62 226 SER B CA 1
ATOM 4499 C C . SER B 1 226 ? -2.986 -1.16 5.566 1 81.62 226 SER B C 1
ATOM 4501 O O . SER B 1 226 ? -3.221 -1.284 4.363 1 81.62 226 SER B O 1
ATOM 4503 N N . ASP B 1 227 ? -3.502 -0.256 6.328 1 84.38 227 ASP B N 1
ATOM 4504 C CA . ASP B 1 227 ? -4.297 0.768 5.656 1 84.38 227 ASP B CA 1
ATOM 4505 C C . ASP B 1 227 ? -3.898 2.166 6.125 1 84.38 227 ASP B C 1
ATOM 4507 O O . ASP B 1 227 ? -3.477 2.348 7.27 1 84.38 227 ASP B O 1
ATOM 4511 N N . LEU B 1 228 ? -3.881 3.043 5.223 1 88 228 LEU B N 1
ATOM 4512 C CA . LEU B 1 228 ? -3.832 4.48 5.477 1 88 228 LEU B CA 1
ATOM 4513 C C . LEU B 1 228 ? -5.148 5.145 5.094 1 88 228 LEU B C 1
ATOM 4515 O O . LEU B 1 228 ? -5.684 4.895 4.012 1 88 228 LEU B O 1
ATOM 4519 N N . PHE B 1 229 ? -5.691 5.871 6.059 1 87 229 PHE B N 1
ATOM 4520 C CA . PHE B 1 229 ? -6.957 6.559 5.836 1 87 229 PHE B CA 1
ATOM 4521 C C . PHE B 1 229 ? -6.785 8.07 5.961 1 87 229 PHE B C 1
ATOM 4523 O O . PHE B 1 229 ? -6.387 8.562 7.016 1 87 229 PHE B O 1
ATOM 4530 N N . PHE B 1 230 ? -7.098 8.82 4.891 1 87.56 230 PHE B N 1
ATOM 4531 C CA . PHE B 1 230 ? -6.934 10.266 4.863 1 87.56 230 PHE B CA 1
ATOM 4532 C C . PHE B 1 230 ? -8.281 10.969 4.961 1 87.56 230 PHE B C 1
ATOM 4534 O O . PHE B 1 230 ? -9.195 10.672 4.188 1 87.56 230 PHE B O 1
ATOM 4541 N N . VAL B 1 231 ? -8.398 11.867 5.922 1 87.38 231 VAL B N 1
ATOM 4542 C CA . VAL B 1 231 ? -9.594 12.703 6.043 1 87.38 231 VAL B CA 1
ATOM 4543 C C . VAL B 1 231 ? -9.398 14 5.258 1 87.38 231 VAL B C 1
ATOM 4545 O O . VAL B 1 231 ? -8.562 14.828 5.617 1 87.38 231 VAL B O 1
ATOM 4548 N N . CYS B 1 232 ? -10.234 14.148 4.258 1 85.88 232 CYS B N 1
ATOM 4549 C CA . CYS B 1 232 ? -10.086 15.25 3.314 1 85.88 232 CYS B CA 1
ATOM 4550 C C . CYS B 1 232 ? -11.156 16.312 3.545 1 85.88 232 CYS B C 1
ATOM 4552 O O . CYS B 1 232 ? -12.352 16.016 3.539 1 85.88 232 CYS B O 1
ATOM 4554 N N . HIS B 1 233 ? -10.719 17.5 3.762 1 84.62 233 HIS B N 1
ATOM 4555 C CA . HIS B 1 233 ? -11.625 18.641 3.82 1 84.62 233 HIS B CA 1
ATOM 4556 C C . HIS B 1 233 ? -11.938 19.188 2.426 1 84.62 233 HIS B C 1
ATOM 4558 O O . HIS B 1 233 ? -11.031 19.641 1.721 1 84.62 233 HIS B O 1
ATOM 4564 N N . MET B 1 234 ? -13.258 19.156 2.08 1 89 234 MET B N 1
ATOM 4565 C CA . MET B 1 234 ? -13.664 19.562 0.737 1 89 234 MET B CA 1
ATOM 4566 C C . MET B 1 234 ? -14.602 20.75 0.792 1 89 234 MET B C 1
ATOM 4568 O O . MET B 1 234 ? -15.359 20.906 1.752 1 89 234 MET B O 1
ATOM 4572 N N . LYS B 1 235 ? -14.539 21.547 -0.247 1 86.75 235 LYS B N 1
ATOM 4573 C CA . LYS B 1 235 ? -15.484 22.625 -0.479 1 86.75 235 LYS B CA 1
ATOM 4574 C C . LYS B 1 235 ? -16.328 22.375 -1.73 1 86.75 235 LYS B C 1
ATOM 4576 O O . LYS B 1 235 ? -15.789 21.953 -2.764 1 86.75 235 LYS B O 1
ATOM 4581 N N . LEU B 1 236 ? -17.625 22.594 -1.605 1 94.06 236 LEU B N 1
ATOM 4582 C CA . LEU B 1 236 ? -18.516 22.375 -2.744 1 94.06 236 LEU B CA 1
ATOM 4583 C C . LEU B 1 236 ? -18.266 23.406 -3.836 1 94.06 236 LEU B C 1
ATOM 4585 O O . LEU B 1 236 ? -18.047 24.578 -3.545 1 94.06 236 LEU B O 1
ATOM 4589 N N . ASN B 1 237 ? -18.344 22.922 -5.066 1 89.88 237 ASN B N 1
ATOM 4590 C CA . ASN B 1 237 ? -18.141 23.812 -6.207 1 89.88 237 ASN B CA 1
ATOM 4591 C C . ASN B 1 237 ? -19.297 24.797 -6.352 1 89.88 237 ASN B C 1
ATOM 4593 O O . ASN B 1 237 ? -19.094 25.953 -6.758 1 89.88 237 ASN B O 1
ATOM 4597 N N . ASN B 1 238 ? -20.531 24.328 -6.055 1 89 238 ASN B N 1
ATOM 4598 C CA . ASN B 1 238 ? -21.734 25.156 -6.109 1 89 238 ASN B CA 1
ATOM 4599 C C . ASN B 1 238 ? -22.422 25.219 -4.754 1 89 238 ASN B C 1
ATOM 4601 O O . ASN B 1 238 ? -23.484 24.594 -4.566 1 89 238 ASN B O 1
ATOM 4605 N N . PRO B 1 239 ? -21.938 26.047 -3.914 1 87.25 239 PRO B N 1
ATOM 4606 C CA . PRO B 1 239 ? -22.469 26.078 -2.545 1 87.25 239 PRO B CA 1
ATOM 4607 C C . PRO B 1 239 ? -23.844 26.703 -2.449 1 87.25 239 PRO B C 1
ATOM 4609 O O . PRO B 1 239 ? -24.547 26.531 -1.444 1 87.25 239 PRO B O 1
ATOM 4612 N N . GLU B 1 240 ? -24.25 27.422 -3.41 1 84.69 240 GLU B N 1
ATOM 4613 C CA . GLU B 1 240 ? -25.531 28.125 -3.381 1 84.69 240 GLU B CA 1
ATOM 4614 C C . GLU B 1 240 ? -26.672 27.188 -3.811 1 84.69 240 GLU B C 1
ATOM 4616 O O . GLU B 1 240 ? -27.844 27.484 -3.557 1 84.69 240 GLU B O 1
ATOM 4621 N N . CYS B 1 241 ? -26.375 26.188 -4.5 1 84.38 241 CYS B N 1
ATOM 4622 C CA . CYS B 1 241 ? -27.375 25.25 -4.992 1 84.38 241 CYS B CA 1
ATOM 4623 C C . CYS B 1 241 ? -26.969 23.812 -4.68 1 84.38 241 CYS B C 1
ATOM 4625 O O . CYS B 1 241 ? -26.406 23.109 -5.535 1 84.38 241 CYS B O 1
ATOM 4627 N N . ILE B 1 242 ? -27.359 23.438 -3.531 1 86.75 242 ILE B N 1
ATOM 4628 C CA . ILE B 1 242 ? -26.938 22.109 -3.111 1 86.75 242 ILE B CA 1
ATOM 4629 C C . ILE B 1 242 ? -28.094 21.125 -3.338 1 86.75 242 ILE B C 1
ATOM 4631 O O . ILE B 1 242 ? -29.141 21.219 -2.691 1 86.75 242 ILE B O 1
ATOM 4635 N N . GLN B 1 243 ? -27.938 20.266 -4.359 1 87.25 243 GLN B N 1
ATOM 4636 C CA . GLN B 1 243 ? -28.844 19.156 -4.641 1 87.25 243 GLN B CA 1
ATOM 4637 C C . GLN B 1 243 ? -28.094 17.828 -4.688 1 87.25 243 GLN B C 1
ATOM 4639 O O . GLN B 1 243 ? -27.359 17.562 -5.637 1 87.25 243 GLN B O 1
ATOM 4644 N N . TRP B 1 244 ? -28.344 17.094 -3.592 1 87.38 244 TRP B N 1
ATOM 4645 C CA . TRP B 1 244 ? -27.641 15.828 -3.574 1 87.38 244 TRP B CA 1
ATOM 4646 C C . TRP B 1 244 ? -28.547 14.688 -3.998 1 87.38 244 TRP B C 1
ATOM 4648 O O . TRP B 1 244 ? -29.781 14.805 -3.934 1 87.38 244 TRP B O 1
ATOM 4658 N N . THR B 1 245 ? -27.953 13.664 -4.57 1 86.69 245 THR B N 1
ATOM 4659 C CA . THR B 1 245 ? -28.609 12.438 -4.996 1 86.69 245 THR B CA 1
ATOM 4660 C C . THR B 1 245 ? -27.859 11.211 -4.484 1 86.69 245 THR B C 1
ATOM 4662 O O . THR B 1 245 ? -26.734 10.961 -4.902 1 86.69 245 THR B O 1
ATOM 4665 N N . PRO B 1 246 ? -28.531 10.492 -3.594 1 85.31 246 PRO B N 1
ATOM 4666 C CA . PRO B 1 246 ? -27.859 9.297 -3.09 1 85.31 246 PRO B CA 1
ATOM 4667 C C . PRO B 1 246 ? -27.641 8.242 -4.172 1 85.31 246 PRO B C 1
ATOM 4669 O O . PRO B 1 246 ? -28.484 8.078 -5.062 1 85.31 246 PRO B O 1
ATOM 4672 N N . GLN B 1 247 ? -26.516 7.641 -4.09 1 80.19 247 GLN B N 1
ATOM 4673 C CA . GLN B 1 247 ? -26.312 6.445 -4.906 1 80.19 247 GLN B CA 1
ATOM 4674 C C . GLN B 1 247 ? -27.219 5.305 -4.434 1 80.19 247 GLN B C 1
ATOM 4676 O O . GLN B 1 247 ? -26.953 4.699 -3.391 1 80.19 247 GLN B O 1
ATOM 4681 N N . GLU B 1 248 ? -28.078 4.93 -5.133 1 74.06 248 GLU B N 1
ATOM 4682 C CA . GLU B 1 248 ? -29.188 4.059 -4.727 1 74.06 248 GLU B CA 1
ATOM 4683 C C . GLU B 1 248 ? -28.672 2.701 -4.262 1 74.06 248 GLU B C 1
ATOM 4685 O O . GLU B 1 248 ? -29.219 2.109 -3.328 1 74.06 248 GLU B O 1
ATOM 4690 N N . ASP B 1 249 ? -27.625 2.256 -4.77 1 74.44 249 ASP B N 1
ATOM 4691 C CA . ASP B 1 249 ? -27.188 0.898 -4.461 1 74.44 249 ASP B CA 1
ATOM 4692 C C . ASP B 1 249 ? -26.422 0.853 -3.148 1 74.44 249 ASP B C 1
ATOM 4694 O O . ASP B 1 249 ? -26.328 -0.2 -2.514 1 74.44 249 ASP B O 1
ATOM 4698 N N . GLU B 1 250 ? -26.031 1.997 -2.633 1 76 250 GLU B N 1
ATOM 4699 C CA . GLU B 1 250 ? -25.094 1.959 -1.508 1 76 250 GLU B CA 1
ATOM 4700 C C . GLU B 1 250 ? -25.562 2.875 -0.378 1 76 250 GLU B C 1
ATOM 4702 O O . GLU B 1 250 ? -25.312 2.594 0.796 1 76 250 GLU B O 1
ATOM 4707 N N . ILE B 1 251 ? -26.281 3.92 -0.755 1 81.25 251 ILE B N 1
ATOM 4708 C CA . ILE B 1 251 ? -26.562 4.961 0.227 1 81.25 251 ILE B CA 1
ATOM 4709 C C . ILE B 1 251 ? -28.062 5.082 0.439 1 81.25 251 ILE B C 1
ATOM 4711 O O . ILE B 1 251 ? -28.828 5.242 -0.52 1 81.25 251 ILE B O 1
ATOM 4715 N N . ALA B 1 252 ? -28.453 5.023 1.669 1 83.75 252 ALA B N 1
ATOM 4716 C CA . ALA B 1 252 ? -29.875 5.082 2.035 1 83.75 252 ALA B CA 1
ATOM 4717 C C . ALA B 1 252 ? -30.344 6.523 2.205 1 83.75 252 ALA B C 1
ATOM 4719 O O . ALA B 1 252 ? -31.469 6.863 1.857 1 83.75 252 ALA B O 1
ATOM 4720 N N . ASP B 1 253 ? -29.453 7.301 2.705 1 89.81 253 ASP B N 1
ATOM 4721 C CA . ASP B 1 253 ? -29.844 8.672 3.021 1 89.81 253 ASP B CA 1
ATOM 4722 C C . ASP B 1 253 ? -28.625 9.586 3.115 1 89.81 253 ASP B C 1
ATOM 4724 O O . ASP B 1 253 ? -27.5 9.109 3.303 1 89.81 253 ASP B O 1
ATOM 4728 N N . ILE B 1 254 ? -28.922 10.852 2.879 1 93.62 254 ILE B N 1
ATOM 4729 C CA . ILE B 1 254 ? -27.922 11.906 3.01 1 93.62 254 ILE B CA 1
ATOM 4730 C C . ILE B 1 254 ? -28.5 13.062 3.83 1 93.62 254 ILE B C 1
ATOM 4732 O O . ILE B 1 254 ? -29.672 13.422 3.674 1 93.62 254 ILE B O 1
ATOM 4736 N N . GLN B 1 255 ? -27.688 13.68 4.691 1 93.5 255 GLN B N 1
ATOM 4737 C CA . GLN B 1 255 ? -28.172 14.828 5.445 1 93.5 255 GLN B CA 1
ATOM 4738 C C . GLN B 1 255 ? -27.016 15.672 5.969 1 93.5 255 GLN B C 1
ATOM 4740 O O . GLN B 1 255 ? -25.875 15.203 6.039 1 93.5 255 GLN B O 1
ATOM 4745 N N . TRP B 1 256 ? -27.453 16.891 6.293 1 95.5 256 TRP B N 1
ATOM 4746 C CA . TRP B 1 256 ? -26.578 17.703 7.141 1 95.5 256 TRP B CA 1
ATOM 4747 C C . TRP B 1 256 ? -26.734 17.312 8.609 1 95.5 256 TRP B C 1
ATOM 4749 O O . TRP B 1 256 ? -27.844 17.219 9.117 1 95.5 256 TRP B O 1
ATOM 4759 N N . MET B 1 257 ? -25.641 17.047 9.234 1 94.12 257 MET B N 1
ATOM 4760 C CA . MET B 1 257 ? -25.641 16.703 10.648 1 94.12 257 MET B CA 1
ATOM 4761 C C . MET B 1 257 ? -24.703 17.625 11.438 1 94.12 257 MET B C 1
ATOM 4763 O O . MET B 1 257 ? -23.656 18.031 10.93 1 94.12 257 MET B O 1
ATOM 4767 N N . SER B 1 258 ? -25.125 17.891 12.672 1 95.12 258 SER B N 1
ATOM 4768 C CA . SER B 1 258 ? -24.203 18.625 13.539 1 95.12 258 SER B CA 1
ATOM 4769 C C . SER B 1 258 ? -22.891 17.875 13.703 1 95.12 258 SER B C 1
ATOM 4771 O O . SER B 1 258 ? -22.875 16.688 14.008 1 95.12 258 SER B O 1
ATOM 4773 N N . VAL B 1 259 ? -21.781 18.641 13.523 1 93.88 259 VAL B N 1
ATOM 4774 C CA . VAL B 1 259 ? -20.453 18.031 13.672 1 93.88 259 VAL B CA 1
ATOM 4775 C C . VAL B 1 259 ? -20.312 17.438 15.07 1 93.88 259 VAL B C 1
ATOM 4777 O O . VAL B 1 259 ? -19.75 16.344 15.234 1 93.88 259 VAL B O 1
ATOM 4780 N N . GLN B 1 260 ? -20.844 18.109 16.016 1 89.75 260 GLN B N 1
ATOM 4781 C CA . GLN B 1 260 ? -20.812 17.609 17.375 1 89.75 260 GLN B CA 1
ATOM 4782 C C . GLN B 1 260 ? -21.562 16.297 17.516 1 89.75 260 GLN B C 1
ATOM 4784 O O . GLN B 1 260 ? -21.094 15.367 18.156 1 89.75 260 GLN B O 1
ATOM 4789 N N . GLN B 1 261 ? -22.703 16.266 16.969 1 88.44 261 GLN B N 1
ATOM 4790 C CA . GLN B 1 261 ? -23.516 15.055 17 1 88.44 261 GLN B CA 1
ATOM 4791 C C . GLN B 1 261 ? -22.797 13.906 16.281 1 88.44 261 GLN B C 1
ATOM 4793 O O . GLN B 1 261 ? -22.797 12.773 16.766 1 88.44 261 GLN B O 1
ATOM 4798 N N . PHE B 1 262 ? -22.25 14.18 15.258 1 88.19 262 PHE B N 1
ATOM 4799 C CA . PHE B 1 262 ? -21.516 13.188 14.484 1 88.19 262 PHE B CA 1
ATOM 4800 C C . PHE B 1 262 ? -20.375 12.594 15.305 1 88.19 262 PHE B C 1
ATOM 4802 O O . PHE B 1 262 ? -20.219 11.375 15.367 1 88.19 262 PHE B O 1
ATOM 4809 N N . CYS B 1 263 ? -19.641 13.422 15.898 1 83.56 263 CYS B N 1
ATOM 4810 C CA . CYS B 1 263 ? -18.453 13 16.625 1 83.56 263 CYS B CA 1
ATOM 4811 C C . CYS B 1 263 ? -18.828 12.266 17.906 1 83.56 263 CYS B C 1
ATOM 4813 O O . CYS B 1 263 ? -18 11.555 18.484 1 83.56 263 CYS B O 1
ATOM 4815 N N . ASN B 1 264 ? -20.031 12.367 18.375 1 78.75 264 ASN B N 1
ATOM 4816 C CA . ASN B 1 264 ? -20.438 11.781 19.641 1 78.75 264 ASN B CA 1
ATOM 4817 C C . ASN B 1 264 ? -21.281 10.531 19.438 1 78.75 264 ASN B C 1
ATOM 4819 O O . ASN B 1 264 ? -21.891 10.023 20.375 1 78.75 264 ASN B O 1
ATOM 4823 N N . GLN B 1 265 ? -21.281 10.07 18.281 1 74.88 265 GLN B N 1
ATOM 4824 C CA . GLN B 1 265 ? -22.031 8.844 18.047 1 74.88 265 GLN B CA 1
ATOM 4825 C C . GLN B 1 265 ? -21.438 7.672 18.828 1 74.88 265 GLN B C 1
ATOM 4827 O O . GLN B 1 265 ? -20.219 7.582 18.984 1 74.88 265 GLN B O 1
ATOM 4832 N N . ASP B 1 266 ? -22.188 6.93 19.516 1 60.59 266 ASP B N 1
ATOM 4833 C CA . ASP B 1 266 ? -21.812 5.879 20.453 1 60.59 266 ASP B CA 1
ATOM 4834 C C . ASP B 1 266 ? -20.812 4.914 19.812 1 60.59 266 ASP B C 1
ATOM 4836 O O . ASP B 1 266 ? -19.859 4.48 20.469 1 60.59 266 ASP B O 1
ATOM 4840 N N . ARG B 1 267 ? -21.062 4.473 18.75 1 56.69 267 ARG B N 1
ATOM 4841 C CA . ARG B 1 267 ? -20.266 3.387 18.203 1 56.69 267 ARG B CA 1
ATOM 4842 C C . ARG B 1 267 ? -18.828 3.848 17.938 1 56.69 267 ARG B C 1
ATOM 4844 O O . ARG B 1 267 ? -17.891 3.061 18.047 1 56.69 267 ARG B O 1
ATOM 4851 N N . TRP B 1 268 ? -18.688 5.105 17.766 1 54.41 268 TRP B N 1
ATOM 4852 C CA . TRP B 1 268 ? -17.359 5.633 17.484 1 54.41 268 TRP B CA 1
ATOM 4853 C C . TRP B 1 268 ? -16.578 5.871 18.766 1 54.41 268 TRP B C 1
ATOM 4855 O O . TRP B 1 268 ? -15.352 5.953 18.75 1 54.41 268 TRP B O 1
ATOM 4865 N N . GLN B 1 269 ? -17.266 5.953 19.875 1 49.66 269 GLN B N 1
ATOM 4866 C CA . GLN B 1 269 ? -16.656 6.355 21.141 1 49.66 269 GLN B CA 1
ATOM 4867 C C . GLN B 1 269 ? -15.742 5.266 21.688 1 49.66 269 GLN B C 1
ATOM 4869 O O . GLN B 1 269 ? -14.82 5.551 22.453 1 49.66 269 GLN B O 1
ATOM 4874 N N . GLY B 1 270 ? -15.766 4.238 20.984 1 48.19 270 GLY B N 1
ATOM 4875 C CA . GLY B 1 270 ? -14.93 3.211 21.594 1 48.19 270 GLY B CA 1
ATOM 4876 C C . GLY B 1 270 ? -13.609 3.016 20.875 1 48.19 270 GLY B C 1
ATOM 4877 O O . GLY B 1 270 ? -12.719 2.322 21.391 1 48.19 270 GLY B O 1
ATOM 4878 N N . SER B 1 271 ? -13.445 3.619 19.781 1 53.88 271 SER B N 1
ATOM 4879 C CA . SER B 1 271 ? -12.156 3.4 19.125 1 53.88 271 SER B CA 1
ATOM 4880 C C . SER B 1 271 ? -11.289 4.652 19.188 1 53.88 271 SER B C 1
ATOM 4882 O O . SER B 1 271 ? -11.719 5.734 18.781 1 53.88 271 SER B O 1
ATOM 4884 N N . PRO B 1 272 ? -10.188 4.582 19.969 1 49.59 272 PRO B N 1
ATOM 4885 C CA . PRO B 1 272 ? -9.266 5.723 20.047 1 49.59 272 PRO B CA 1
ATOM 4886 C C . PRO B 1 272 ? -9.008 6.359 18.672 1 49.59 272 PRO B C 1
ATOM 4888 O O . PRO B 1 272 ? -8.844 7.578 18.578 1 49.59 272 PRO B O 1
ATOM 4891 N N . LEU B 1 273 ? -9.055 5.625 17.641 1 55.03 273 LEU B N 1
ATOM 4892 C CA . LEU B 1 273 ? -8.805 6.129 16.281 1 55.03 273 LEU B CA 1
ATOM 4893 C C . LEU B 1 273 ? -9.891 7.109 15.859 1 55.03 273 LEU B C 1
ATOM 4895 O O . LEU B 1 273 ? -9.602 8.156 15.273 1 55.03 273 LEU B O 1
ATOM 4899 N N . TYR B 1 274 ? -10.992 6.859 16.375 1 64.88 274 TYR B N 1
ATOM 4900 C CA . TYR B 1 274 ? -12.102 7.703 15.961 1 64.88 274 TYR B CA 1
ATOM 4901 C C . TYR B 1 274 ? -12.156 8.977 16.797 1 64.88 274 TYR B C 1
ATOM 4903 O O . TYR B 1 274 ? -12.539 10.039 16.281 1 64.88 274 TYR B O 1
ATOM 4911 N N . THR B 1 275 ? -11.602 8.82 17.953 1 65.38 275 THR B N 1
ATOM 4912 C CA . THR B 1 275 ? -11.617 9.992 18.828 1 65.38 275 THR B CA 1
ATOM 4913 C C . THR B 1 275 ? -10.719 11.094 18.266 1 65.38 275 THR B C 1
ATOM 4915 O O . THR B 1 275 ? -11.125 12.25 18.172 1 65.38 275 THR B O 1
ATOM 4918 N N . THR B 1 276 ? -9.555 10.773 17.906 1 66.12 276 THR B N 1
ATOM 4919 C CA . THR B 1 276 ? -8.617 11.758 17.375 1 66.12 276 THR B CA 1
ATOM 4920 C C . THR B 1 276 ? -9.133 12.336 16.047 1 66.12 276 THR B C 1
ATOM 4922 O O . THR B 1 276 ? -9.094 13.555 15.844 1 66.12 276 THR B O 1
ATOM 4925 N N . MET B 1 277 ? -9.562 11.469 15.289 1 75.75 277 MET B N 1
ATOM 4926 C CA . MET B 1 277 ? -10.117 11.914 14.016 1 75.75 277 MET B CA 1
ATOM 4927 C C . MET B 1 277 ? -11.281 12.875 14.234 1 75.75 277 MET B C 1
ATOM 4929 O O . MET B 1 277 ? -11.344 13.938 13.617 1 75.75 277 MET B O 1
ATOM 4933 N N . ASN B 1 278 ? -12.125 12.477 15.141 1 79 278 ASN B N 1
ATOM 4934 C CA . ASN B 1 278 ? -13.289 13.297 15.453 1 79 278 ASN B CA 1
ATOM 4935 C C . ASN B 1 278 ? -12.891 14.656 16.016 1 79 278 ASN B C 1
ATOM 4937 O O . ASN B 1 278 ? -13.484 15.68 15.656 1 79 278 ASN B O 1
ATOM 4941 N N . ASN B 1 279 ? -11.938 14.609 16.844 1 73.81 279 ASN B N 1
ATOM 4942 C CA . ASN B 1 279 ? -11.453 15.859 17.406 1 73.81 279 ASN B CA 1
ATOM 4943 C C . ASN B 1 279 ? -10.906 16.781 16.312 1 73.81 279 ASN B C 1
ATOM 4945 O O . ASN B 1 279 ? -11.133 18 16.344 1 73.81 279 ASN B O 1
ATOM 4949 N N . CYS B 1 280 ? -10.195 16.25 15.391 1 75.19 280 CYS B N 1
ATOM 4950 C CA . CYS B 1 280 ? -9.656 17.047 14.289 1 75.19 280 CYS B CA 1
ATOM 4951 C C . CYS B 1 280 ? -10.773 17.641 13.453 1 75.19 280 CYS B C 1
ATOM 4953 O O . CYS B 1 280 ? -10.711 18.812 13.078 1 75.19 280 CYS B O 1
ATOM 4955 N N . ILE B 1 281 ? -11.75 16.875 13.219 1 83.44 281 ILE B N 1
ATOM 4956 C CA . ILE B 1 281 ? -12.883 17.344 12.438 1 83.44 281 ILE B CA 1
ATOM 4957 C C . ILE B 1 281 ? -13.602 18.469 13.18 1 83.44 281 ILE B C 1
ATOM 4959 O O . ILE B 1 281 ? -13.961 19.484 12.586 1 83.44 281 ILE B O 1
ATOM 4963 N N . LEU B 1 282 ? -13.797 18.281 14.461 1 83.56 282 LEU B N 1
ATOM 4964 C CA . LEU B 1 282 ? -14.438 19.297 15.289 1 83.56 282 LEU B CA 1
ATOM 4965 C C . LEU B 1 282 ? -13.664 20.609 15.25 1 83.56 282 LEU B C 1
ATOM 4967 O O . LEU B 1 282 ? -14.258 21.688 15.148 1 83.56 282 LEU B O 1
ATOM 4971 N N . GLN B 1 283 ? -12.422 20.516 15.328 1 75.62 283 GLN B N 1
ATOM 4972 C CA . GLN B 1 283 ? -11.578 21.703 15.305 1 75.62 283 GLN B CA 1
ATOM 4973 C C . GLN B 1 283 ? -11.727 22.469 13.992 1 75.62 283 GLN B C 1
ATOM 4975 O O . GLN B 1 283 ? -11.789 23.703 13.977 1 75.62 283 GLN B O 1
ATOM 4980 N N . VAL B 1 284 ? -11.758 21.734 12.945 1 78.88 284 VAL B N 1
ATOM 4981 C CA . VAL B 1 284 ? -11.914 22.359 11.641 1 78.88 284 VAL B CA 1
ATOM 4982 C C . VAL B 1 284 ? -13.258 23.062 11.562 1 78.88 284 VAL B C 1
ATOM 4984 O O . VAL B 1 284 ? -13.352 24.188 11.055 1 78.88 284 VAL B O 1
ATOM 4987 N N . SER B 1 285 ? -14.305 22.438 12.008 1 87.31 285 SER B N 1
ATOM 4988 C CA . SER B 1 285 ? -15.633 23.031 12.031 1 87.31 285 SER B CA 1
ATOM 4989 C C . SER B 1 285 ? -15.664 24.297 12.875 1 87.31 285 SER B C 1
ATOM 4991 O O . SER B 1 285 ? -16.219 25.312 12.461 1 87.31 285 SER B O 1
ATOM 4993 N N . GLN B 1 286 ? -15.086 24.25 14.016 1 80.31 286 GLN B N 1
ATOM 4994 C CA . GLN B 1 286 ? -15.047 25.391 14.922 1 80.31 286 GLN B CA 1
ATOM 4995 C C . GLN B 1 286 ? -14.297 26.562 14.297 1 80.31 286 GLN B C 1
ATOM 4997 O O . GLN B 1 286 ? -14.727 27.719 14.422 1 80.31 286 GLN B O 1
ATOM 5002 N N . ALA B 1 287 ? -13.211 26.203 13.688 1 74.88 287 ALA B N 1
ATOM 5003 C CA . ALA B 1 287 ? -12.461 27.25 13 1 74.88 287 ALA B CA 1
ATOM 5004 C C . ALA B 1 287 ? -13.297 27.891 11.898 1 74.88 287 ALA B C 1
ATOM 5006 O O . ALA B 1 287 ? -13.258 29.109 11.711 1 74.88 287 ALA B O 1
ATOM 5007 N N . ALA B 1 288 ? -14.031 27.141 11.188 1 79.38 288 ALA B N 1
ATOM 5008 C CA . ALA B 1 288 ? -14.875 27.641 10.102 1 79.38 288 ALA B CA 1
ATOM 5009 C C . ALA B 1 288 ? -16.016 28.5 10.648 1 79.38 288 ALA B C 1
ATOM 5011 O O . ALA B 1 288 ? -16.375 29.516 10.047 1 79.38 288 ALA B O 1
ATOM 5012 N N . VAL B 1 289 ? -16.578 28.125 11.75 1 85.62 289 VAL B N 1
ATOM 5013 C CA . VAL B 1 289 ? -17.641 28.891 12.391 1 85.62 289 VAL B CA 1
ATOM 5014 C C . VAL B 1 289 ? -17.109 30.25 12.844 1 85.62 289 VAL B C 1
ATOM 5016 O O . VAL B 1 289 ? -17.75 31.281 12.617 1 85.62 289 VAL B O 1
ATOM 5019 N N . SER B 1 290 ? -15.945 30.203 13.453 1 76.44 290 SER B N 1
ATOM 5020 C CA . SER B 1 290 ? -15.312 31.422 13.922 1 76.44 290 SER B CA 1
ATOM 5021 C C . SER B 1 290 ? -15.008 32.375 12.758 1 76.44 290 SER B C 1
ATOM 5023 O O . SER B 1 290 ? -15.203 33.594 12.867 1 76.44 290 SER B O 1
ATOM 5025 N N . ALA B 1 291 ? -14.555 31.812 11.695 1 72.25 291 ALA B N 1
ATOM 5026 C CA . ALA B 1 291 ? -14.227 32.625 10.516 1 72.25 291 ALA B CA 1
ATOM 5027 C C . ALA B 1 291 ? -15.484 33.219 9.914 1 72.25 291 ALA B C 1
ATOM 5029 O O . ALA B 1 291 ? -15.445 34.344 9.414 1 72.25 291 ALA B O 1
ATOM 5030 N N . LYS B 1 292 ? -16.5 32.594 9.93 1 75.81 292 LYS B N 1
ATOM 5031 C CA . LYS B 1 292 ? -17.766 33.062 9.383 1 75.81 292 LYS B CA 1
ATOM 5032 C C . LYS B 1 292 ? -18.359 34.156 10.258 1 75.81 292 LYS B C 1
ATOM 5034 O O . LYS B 1 292 ? -18.922 35.156 9.75 1 75.81 292 LYS B O 1
ATOM 5039 N N . THR B 1 293 ? -18.266 34 11.57 1 70.19 293 THR B N 1
ATOM 5040 C CA . THR B 1 293 ? -18.766 34.969 12.523 1 70.19 293 THR B CA 1
ATOM 5041 C C . THR B 1 293 ? -17.969 36.281 12.422 1 70.19 293 THR B C 1
ATOM 5043 O O . THR B 1 293 ? -18.547 37.375 12.508 1 70.19 293 THR B O 1
ATOM 5046 N N . GLU B 1 294 ? -16.688 36.125 12.32 1 60.03 294 GLU B N 1
ATOM 5047 C CA . GLU B 1 294 ? -15.836 37.312 12.195 1 60.03 294 GLU B CA 1
ATOM 5048 C C . GLU B 1 294 ? -16.141 38.062 10.914 1 60.03 294 GLU B C 1
ATOM 5050 O O . GLU B 1 294 ? -16.125 39.281 10.891 1 60.03 294 GLU B O 1
ATOM 5055 N N . ARG B 1 295 ? -16.422 37.344 9.891 1 54.16 295 ARG B N 1
ATOM 5056 C CA . ARG B 1 295 ? -16.781 37.969 8.633 1 54.16 295 ARG B CA 1
ATOM 5057 C C . ARG B 1 295 ? -18.125 38.688 8.742 1 54.16 295 ARG B C 1
ATOM 5059 O O . ARG B 1 295 ? -18.312 39.75 8.141 1 54.16 295 ARG B O 1
ATOM 5066 N N . ASN B 1 296 ? -19.031 38.156 9.523 1 50.12 296 ASN B N 1
ATOM 5067 C CA . ASN B 1 296 ? -20.328 38.812 9.711 1 50.12 296 ASN B CA 1
ATOM 5068 C C . ASN B 1 296 ? -20.219 40.031 10.594 1 50.12 296 ASN B C 1
ATOM 5070 O O . ASN B 1 296 ? -20.953 41.031 10.406 1 50.12 296 ASN B O 1
ATOM 5074 N N . VAL B 1 297 ? -19.266 40.094 11.602 1 42.97 297 VAL B N 1
ATOM 5075 C CA . VAL B 1 297 ? -19.094 41.281 12.445 1 42.97 297 VAL B CA 1
ATOM 5076 C C . VAL B 1 297 ? -18.406 42.375 11.656 1 42.97 297 VAL B C 1
ATOM 5078 O O . VAL B 1 297 ? -18.672 43.562 11.867 1 42.97 297 VAL B O 1
ATOM 5081 N N . ASP B 1 298 ? -17.312 42.031 10.93 1 39.62 298 ASP B N 1
ATOM 5082 C CA . ASP B 1 298 ? -16.562 43.094 10.273 1 39.62 298 ASP B CA 1
ATOM 5083 C C . ASP B 1 298 ? -17.406 43.781 9.203 1 39.62 298 ASP B C 1
ATOM 5085 O O . ASP B 1 298 ? -17 44.812 8.633 1 39.62 298 ASP B O 1
ATOM 5089 N N . VAL B 1 299 ? -18.531 43.312 8.695 1 35.59 299 VAL B N 1
ATOM 5090 C CA . VAL B 1 299 ? -19.234 44.156 7.73 1 35.59 299 VAL B CA 1
ATOM 5091 C C . VAL B 1 299 ? -19.703 45.438 8.414 1 35.59 299 VAL B C 1
ATOM 5093 O O . VAL B 1 299 ? -20.109 46.375 7.746 1 35.59 299 VAL B O 1
ATOM 5096 N N . SER B 1 300 ? -20.172 45.688 9.641 1 32.12 300 SER B N 1
ATOM 5097 C CA . SER B 1 300 ? -20.453 47.062 10.031 1 32.12 300 SER B CA 1
ATOM 5098 C C . SER B 1 300 ? -19.203 47.938 10 1 32.12 300 SER B C 1
ATOM 5100 O O . SER B 1 300 ? -19.219 49.031 9.477 1 32.12 300 SER B O 1
ATOM 5102 N N . GLU B 1 301 ? -18.391 48.156 11.07 1 28.58 301 GLU B N 1
ATOM 5103 C CA . GLU B 1 301 ? -17.359 49.188 11.039 1 28.58 301 GLU B CA 1
ATOM 5104 C C . GLU B 1 301 ? -16.25 48.844 10.055 1 28.58 301 GLU B C 1
ATOM 5106 O O . GLU B 1 301 ? -15.805 49.688 9.273 1 28.58 301 GLU B O 1
ATOM 5111 N N . ALA B 1 302 ? -14.977 48.312 10.531 1 25.2 302 ALA B N 1
ATOM 5112 C CA . ALA B 1 302 ? -13.695 48.188 9.844 1 25.2 302 ALA B CA 1
ATOM 5113 C C . ALA B 1 302 ? -13.805 47.219 8.672 1 25.2 302 ALA B C 1
ATOM 5115 O O . ALA B 1 302 ? -14.188 46.062 8.852 1 25.2 302 ALA B O 1
ATOM 5116 N N . ALA B 1 303 ? -14.258 47.469 7.367 1 25.81 303 ALA B N 1
ATOM 5117 C CA . ALA B 1 303 ? -13.891 47.062 6.012 1 25.81 303 ALA B CA 1
ATOM 5118 C C . ALA B 1 303 ? -12.469 46.5 5.973 1 25.81 303 ALA B C 1
ATOM 5120 O O . ALA B 1 303 ? -11.938 46.219 4.898 1 25.81 303 ALA B O 1
ATOM 5121 N N . LYS B 1 304 ? -11.633 46.969 6.875 1 24.92 304 LYS B N 1
ATOM 5122 C CA . LYS B 1 304 ? -10.188 46.781 6.711 1 24.92 304 LYS B CA 1
ATOM 5123 C C . LYS B 1 304 ? -9.828 45.312 6.559 1 24.92 304 LYS B C 1
ATOM 5125 O O . LYS B 1 304 ? -10.602 44.438 6.957 1 24.92 304 LYS B O 1
ATOM 5130 N N . ARG B 1 305 ? -8.5 45 6.793 1 23.2 305 ARG B N 1
ATOM 5131 C CA . ARG B 1 305 ? -7.445 44.156 6.266 1 23.2 305 ARG B CA 1
ATOM 5132 C C . ARG B 1 305 ? -7.586 42.719 6.785 1 23.2 305 ARG B C 1
ATOM 5134 O O . ARG B 1 305 ? -6.742 41.875 6.512 1 23.2 305 ARG B O 1
ATOM 5141 N N . HIS B 1 306 ? -8.289 42.594 7.988 1 22.08 306 HIS B N 1
ATOM 5142 C CA . HIS B 1 306 ? -7.637 41.469 8.625 1 22.08 306 HIS B CA 1
ATOM 5143 C C . HIS B 1 306 ? -7.969 40.156 7.902 1 22.08 306 HIS B C 1
ATOM 5145 O O . HIS B 1 306 ? -9.141 39.812 7.75 1 22.08 306 HIS B O 1
ATOM 5151 N N . TRP B 1 307 ? -7.312 39.969 6.875 1 22.05 307 TRP B N 1
ATOM 5152 C CA . TRP B 1 307 ? -7.246 38.656 6.215 1 22.05 307 TRP B CA 1
ATOM 5153 C C . TRP B 1 307 ? -7.5 37.531 7.207 1 22.05 307 TRP B C 1
ATOM 5155 O O . TRP B 1 307 ? -7.023 37.594 8.344 1 22.05 307 TRP B O 1
ATOM 5165 N N . LEU B 1 308 ? -8.664 37.094 7.242 1 24.2 308 LEU B N 1
ATOM 5166 C CA . LEU B 1 308 ? -9 35.875 7.969 1 24.2 308 LEU B CA 1
ATOM 5167 C C . LEU B 1 308 ? -7.746 35.062 8.266 1 24.2 308 LEU B C 1
ATOM 5169 O O . LEU B 1 308 ? -6.957 34.781 7.359 1 24.2 308 LEU B O 1
ATOM 5173 N N . PRO B 1 309 ? -7.168 35.344 9.406 1 24.92 309 PRO B N 1
ATOM 5174 C CA . PRO B 1 309 ? -6.043 34.469 9.734 1 24.92 309 PRO B CA 1
ATOM 5175 C C . PRO B 1 309 ? -6.266 33.031 9.266 1 24.92 309 PRO B C 1
ATOM 5177 O O . PRO B 1 309 ? -7.348 32.469 9.469 1 24.92 309 PRO B O 1
ATOM 5180 N N . MET B 1 310 ? -6.117 32.844 8.023 1 24.59 310 MET B N 1
ATOM 5181 C CA . MET B 1 310 ? -5.984 31.484 7.477 1 24.59 310 MET B CA 1
ATOM 5182 C C . MET B 1 310 ? -5.652 30.484 8.578 1 24.59 310 MET B C 1
ATOM 5184 O O . MET B 1 310 ? -4.719 30.688 9.352 1 24.59 310 MET B O 1
ATOM 5188 N N . ILE B 1 311 ? -6.676 30.234 9.32 1 25.31 311 ILE B N 1
ATOM 5189 C CA . ILE B 1 311 ? -6.336 29.031 10.086 1 25.31 311 ILE B CA 1
ATOM 5190 C C . ILE B 1 311 ? -5.156 28.312 9.422 1 25.31 311 ILE B C 1
ATOM 5192 O O . ILE B 1 311 ? -5.277 27.797 8.312 1 25.31 311 ILE B O 1
ATOM 5196 N N . GLU B 1 312 ? -4.07 29.062 9.359 1 26.77 312 GLU B N 1
ATOM 5197 C CA . GLU B 1 312 ? -2.834 28.453 8.883 1 26.77 312 GLU B CA 1
ATOM 5198 C C . GLU B 1 312 ? -2.746 26.984 9.297 1 26.77 312 GLU B C 1
ATOM 5200 O O . GLU B 1 312 ? -2.312 26.672 10.406 1 26.77 312 GLU B O 1
ATOM 5205 N N . HIS B 1 313 ? -3.842 26.375 9.406 1 28.02 313 HIS B N 1
ATOM 5206 C CA . HIS B 1 313 ? -3.654 24.922 9.375 1 28.02 313 HIS B CA 1
ATOM 5207 C C . HIS B 1 313 ? -2.477 24.547 8.484 1 28.02 313 HIS B C 1
ATOM 5209 O O . HIS B 1 313 ? -2.506 24.781 7.273 1 28.02 313 HIS B O 1
ATOM 5215 N N . GLU B 1 314 ? -1.386 24.891 8.953 1 31.38 314 GLU B N 1
ATOM 5216 C CA . GLU B 1 314 ? -0.159 24.5 8.266 1 31.38 314 GLU B CA 1
ATOM 5217 C C . GLU B 1 314 ? -0.289 23.125 7.633 1 31.38 314 GLU B C 1
ATOM 5219 O O . GLU B 1 314 ? -0.432 22.125 8.344 1 31.38 314 GLU B O 1
ATOM 5224 N N . GLN B 1 315 ? -1.11 23.156 6.68 1 32.56 315 GLN B N 1
ATOM 5225 C CA . GLN B 1 315 ? -1.387 22.125 5.691 1 32.56 315 GLN B CA 1
ATOM 5226 C C . GLN B 1 315 ? -0.13 21.312 5.371 1 32.56 315 GLN B C 1
ATOM 5228 O O . GLN B 1 315 ? 0.95 21.891 5.199 1 32.56 315 GLN B O 1
ATOM 5233 N N . LEU B 1 316 ? -0.145 20.219 6.129 1 39.34 316 LEU B N 1
ATOM 5234 C CA . LEU B 1 316 ? 0.793 19.281 5.512 1 39.34 316 LEU B CA 1
ATOM 5235 C C . LEU B 1 316 ? 0.865 19.5 4.004 1 39.34 316 LEU B C 1
ATOM 5237 O O . LEU B 1 316 ? -0.168 19.625 3.34 1 39.34 316 LEU B O 1
ATOM 5241 N N . GLU B 1 317 ? 1.96 20.172 3.631 1 37.84 317 GLU B N 1
ATOM 5242 C CA . GLU B 1 317 ? 2.162 20.172 2.184 1 37.84 317 GLU B CA 1
ATOM 5243 C C . GLU B 1 317 ? 2.234 18.734 1.64 1 37.84 317 GLU B C 1
ATOM 5245 O O . GLU B 1 317 ? 2.875 17.875 2.236 1 37.84 317 GLU B O 1
ATOM 5250 N N . VAL B 1 318 ? 1.175 18.391 1.145 1 40.97 318 VAL B N 1
ATOM 5251 C CA . VAL B 1 318 ? 1.1 17.078 0.515 1 40.97 318 VAL B CA 1
ATOM 5252 C C . VAL B 1 318 ? 1.414 17.188 -0.975 1 40.97 318 VAL B C 1
ATOM 5254 O O . VAL B 1 318 ? 1.027 18.172 -1.619 1 40.97 318 VAL B O 1
ATOM 5257 N N . GLY B 1 319 ? 2.447 16.562 -1.472 1 33.59 319 GLY B N 1
ATOM 5258 C CA . GLY B 1 319 ? 2.719 16.469 -2.896 1 33.59 319 GLY B CA 1
ATOM 5259 C C . GLY B 1 319 ? 2.137 15.219 -3.529 1 33.59 319 GLY B C 1
ATOM 5260 O O . GLY B 1 319 ? 2.209 14.133 -2.951 1 33.59 319 GLY B O 1
ATOM 5261 N N . PHE B 1 320 ? 1.15 15.555 -4.434 1 35.62 320 PHE B N 1
ATOM 5262 C CA . PHE B 1 320 ? 0.624 14.461 -5.242 1 35.62 320 PHE B CA 1
ATOM 5263 C C . PHE B 1 320 ? 1.203 14.5 -6.648 1 35.62 320 PHE B C 1
ATOM 5265 O O . PHE B 1 320 ? 1.362 15.57 -7.23 1 35.62 320 PHE B O 1
ATOM 5272 N N . GLY B 1 321 ? 1.976 13.484 -7.215 1 34.97 321 GLY B N 1
ATOM 5273 C CA . GLY B 1 321 ? 2.475 13.516 -8.578 1 34.97 321 GLY B CA 1
ATOM 5274 C C . GLY B 1 321 ? 2.426 12.172 -9.273 1 34.97 321 GLY B C 1
ATOM 5275 O O . GLY B 1 321 ? 2.324 11.133 -8.609 1 34.97 321 GLY B O 1
ATOM 5276 N N . ARG B 1 322 ? 1.751 12.18 -10.516 1 34.69 322 ARG B N 1
ATOM 5277 C CA . ARG B 1 322 ? 1.877 11.055 -11.438 1 34.69 322 ARG B CA 1
ATOM 5278 C C . ARG B 1 322 ? 3.1 11.219 -12.336 1 34.69 322 ARG B C 1
ATOM 5280 O O . ARG B 1 322 ? 3.449 12.336 -12.719 1 34.69 322 ARG B O 1
ATOM 5287 N N . ASP B 1 323 ? 4.008 10.453 -12.227 1 34.34 323 ASP B N 1
ATOM 5288 C CA . ASP B 1 323 ? 5.137 10.562 -13.148 1 34.34 323 ASP B CA 1
ATOM 5289 C C . ASP B 1 323 ? 4.68 10.43 -14.594 1 34.34 323 ASP B C 1
ATOM 5291 O O . ASP B 1 323 ? 3.988 9.469 -14.945 1 34.34 323 ASP B O 1
ATOM 5295 N N . PHE B 1 324 ? 4.184 11.547 -15.211 1 31.67 324 PHE B N 1
ATOM 5296 C CA . PHE B 1 324 ? 4.004 11.305 -16.641 1 31.67 324 PHE B CA 1
ATOM 5297 C C . PHE B 1 324 ? 5.273 10.734 -17.25 1 31.67 324 PHE B C 1
ATOM 5299 O O . PHE B 1 324 ? 5.223 9.758 -18.016 1 31.67 324 PHE B O 1
ATOM 5306 N N . ASN B 1 325 ? 6.176 11.742 -17.75 1 28.73 325 ASN B N 1
ATOM 5307 C CA . ASN B 1 325 ? 7.453 11.445 -18.375 1 28.73 325 ASN B CA 1
ATOM 5308 C C . ASN B 1 325 ? 8.461 10.898 -17.375 1 28.73 325 ASN B C 1
ATOM 5310 O O . ASN B 1 325 ? 9.648 11.25 -17.422 1 28.73 325 ASN B O 1
ATOM 5314 N N . ASN B 1 326 ? 8.305 9.922 -16.672 1 30.2 326 ASN B N 1
ATOM 5315 C CA . ASN B 1 326 ? 9.211 9.297 -15.711 1 30.2 326 ASN B CA 1
ATOM 5316 C C . ASN B 1 326 ? 9.602 10.258 -14.594 1 30.2 326 ASN B C 1
ATOM 5318 O O . ASN B 1 326 ? 10.648 10.086 -13.961 1 30.2 326 ASN B O 1
ATOM 5322 N N . MET B 1 327 ? 9.203 11.578 -14.711 1 25.73 327 MET B N 1
ATOM 5323 C CA . MET B 1 327 ? 9.648 12.555 -13.719 1 25.73 327 MET B CA 1
ATOM 5324 C C . MET B 1 327 ? 8.617 12.719 -12.609 1 25.73 327 MET B C 1
ATOM 5326 O O . MET B 1 327 ? 7.41 12.719 -12.875 1 25.73 327 MET B O 1
ATOM 5330 N N . THR B 1 328 ? 8.734 12.25 -11.555 1 28.67 328 THR B N 1
ATOM 5331 C CA . THR B 1 328 ? 7.898 12.312 -10.359 1 28.67 328 THR B CA 1
ATOM 5332 C C . THR B 1 328 ? 7.57 13.758 -10.008 1 28.67 328 THR B C 1
ATOM 5334 O O . THR B 1 328 ? 8.453 14.523 -9.602 1 28.67 328 THR B O 1
ATOM 5337 N N . ASN B 1 329 ? 6.746 14.57 -10.898 1 26.66 329 ASN B N 1
ATOM 5338 C CA . ASN B 1 329 ? 6.379 15.922 -10.492 1 26.66 329 ASN B CA 1
ATOM 5339 C C . ASN B 1 329 ? 5.496 15.914 -9.25 1 26.66 329 ASN B C 1
ATOM 5341 O O . ASN B 1 329 ? 4.449 15.266 -9.234 1 26.66 329 ASN B O 1
ATOM 5345 N N . ALA B 1 330 ? 5.965 15.906 -8.195 1 29.25 330 ALA B N 1
ATOM 5346 C CA . ALA B 1 330 ? 5.297 16.078 -6.906 1 29.25 330 ALA B CA 1
ATOM 5347 C C . ALA B 1 330 ? 4.559 17.406 -6.84 1 29.25 330 ALA B C 1
ATOM 5349 O O . ALA B 1 330 ? 5.176 18.469 -6.898 1 29.25 330 ALA B O 1
ATOM 5350 N N . LEU B 1 331 ? 3.447 17.641 -7.637 1 27.83 331 LEU B N 1
ATOM 5351 C CA . LEU B 1 331 ? 2.707 18.891 -7.551 1 27.83 331 LEU B CA 1
ATOM 5352 C C . LEU B 1 331 ? 2.189 19.125 -6.133 1 27.83 331 LEU B C 1
ATOM 5354 O O . LEU B 1 331 ? 1.589 18.234 -5.535 1 27.83 331 LEU B O 1
ATOM 5358 N N . PHE B 1 332 ? 2.822 19.891 -5.352 1 29.83 332 PHE B N 1
ATOM 5359 C CA . PHE B 1 332 ? 2.316 20.391 -4.082 1 29.83 332 PHE B CA 1
ATOM 5360 C C . PHE B 1 332 ? 1.029 21.172 -4.285 1 29.83 332 PHE B C 1
ATOM 5362 O O . PHE B 1 332 ? 0.853 21.828 -5.316 1 29.83 332 PHE B O 1
ATOM 5369 N N . LEU B 1 333 ? -0.046 20.797 -3.848 1 28.09 333 LEU B N 1
ATOM 5370 C CA . LEU B 1 333 ? -1.232 21.656 -3.896 1 28.09 333 LEU B CA 1
ATOM 5371 C C . LEU B 1 333 ? -0.898 23.078 -3.48 1 28.09 333 LEU B C 1
ATOM 5373 O O . LEU B 1 333 ? -0.237 23.297 -2.461 1 28.09 333 LEU B O 1
ATOM 5377 N N . PRO B 1 334 ? -0.804 24.047 -4.555 1 26.23 334 PRO B N 1
ATOM 5378 C CA . PRO B 1 334 ? -0.495 25.453 -4.297 1 26.23 334 PRO B CA 1
ATOM 5379 C C . PRO B 1 334 ? -1.362 26.047 -3.193 1 26.23 334 PRO B C 1
ATOM 5381 O O . PRO B 1 334 ? -2.496 25.609 -2.986 1 26.23 334 PRO B O 1
ATOM 5384 N N . ALA B 1 335 ? -0.743 26.719 -2.209 1 25.58 335 ALA B N 1
ATOM 5385 C CA . ALA B 1 335 ? -1.385 27.719 -1.355 1 25.58 335 ALA B CA 1
ATOM 5386 C C . ALA B 1 335 ? -2.16 28.734 -2.189 1 25.58 335 ALA B C 1
ATOM 5388 O O . ALA B 1 335 ? -1.874 28.922 -3.373 1 25.58 335 ALA B O 1
ATOM 5389 N N . SER B 1 336 ? -3.32 29.344 -1.812 1 24.44 336 SER B N 1
ATOM 5390 C CA . SER B 1 336 ? -4.102 30.453 -2.359 1 24.44 336 SER B CA 1
ATOM 5391 C C . SER B 1 336 ? -3.217 31.641 -2.689 1 24.44 336 SER B C 1
ATOM 5393 O O . SER B 1 336 ? -2.486 32.156 -1.827 1 24.44 336 SER B O 1
ATOM 5395 N N . ILE B 1 337 ? -2.66 31.781 -3.92 1 26 337 ILE B N 1
ATOM 5396 C CA . ILE B 1 337 ? -2.121 33.031 -4.473 1 26 337 ILE B CA 1
ATOM 5397 C C . ILE B 1 337 ? -3.096 34.188 -4.219 1 26 337 ILE B C 1
ATOM 5399 O O . ILE B 1 337 ? -4.23 34.156 -4.703 1 26 337 ILE B O 1
ATOM 5403 N N . THR B 1 338 ? -2.887 35.031 -3.174 1 23.2 338 THR B N 1
ATOM 5404 C CA . THR B 1 338 ? -3.508 36.344 -2.984 1 23.2 338 THR B CA 1
ATOM 5405 C C . THR B 1 338 ? -3.449 37.156 -4.27 1 23.2 338 THR B C 1
ATOM 5407 O O . THR B 1 338 ? -2.66 36.875 -5.168 1 23.2 338 THR B O 1
ATOM 5410 N N . LYS B 1 339 ? -3.572 38.688 -4.18 1 27.88 339 LYS B N 1
ATOM 5411 C CA . LYS B 1 339 ? -4.148 39.938 -4.617 1 27.88 339 LYS B CA 1
ATOM 5412 C C . LYS B 1 339 ? -3.262 40.625 -5.66 1 27.88 339 LYS B C 1
ATOM 5414 O O . LYS B 1 339 ? -3.152 41.844 -5.688 1 27.88 339 LYS B O 1
ATOM 5419 N N . GLN B 1 340 ? -2.391 40.031 -6.492 1 22.34 340 GLN B N 1
ATOM 5420 C CA . GLN B 1 340 ? -1.679 41.156 -7.125 1 22.34 340 GLN B CA 1
ATOM 5421 C C . GLN B 1 340 ? -2.641 42.062 -7.879 1 22.34 340 GLN B C 1
ATOM 5423 O O . GLN B 1 340 ? -3.652 41.594 -8.414 1 22.34 340 GLN B O 1
ATOM 5428 N N . ASP B 1 341 ? -2.328 43.438 -7.914 1 23.02 341 ASP B N 1
ATOM 5429 C CA . ASP B 1 341 ? -2.627 44.781 -8.344 1 23.02 341 ASP B CA 1
ATOM 5430 C C . ASP B 1 341 ? -2.809 44.875 -9.859 1 23.02 341 ASP B C 1
ATOM 5432 O O . ASP B 1 341 ? -1.982 44.344 -10.609 1 23.02 341 ASP B O 1
ATOM 5436 N N . SER B 1 342 ? -4.156 44.938 -10.375 1 23.38 342 SER B N 1
ATOM 5437 C CA . SER B 1 342 ? -4.473 45.469 -11.695 1 23.38 342 SER B CA 1
ATOM 5438 C C . SER B 1 342 ? -3.6 46.656 -12.031 1 23.38 342 SER B C 1
ATOM 5440 O O . SER B 1 342 ? -3.453 47.594 -11.219 1 23.38 342 SER B O 1
ATOM 5442 N N . SER B 1 343 ? -2.555 46.562 -12.883 1 20.66 343 SER B N 1
ATOM 5443 C CA . SER B 1 343 ? -1.947 47.656 -13.656 1 20.66 343 SER B CA 1
ATOM 5444 C C . SER B 1 343 ? -3.002 48.625 -14.172 1 20.66 343 SER B C 1
ATOM 5446 O O . SER B 1 343 ? -4.141 48.219 -14.43 1 20.66 343 SER B O 1
ATOM 5448 N N . LYS B 1 344 ? -2.623 50.031 -14.211 1 23.92 344 LYS B N 1
ATOM 5449 C CA . LYS B 1 344 ? -2.602 51.25 -15.016 1 23.92 344 LYS B CA 1
ATOM 5450 C C . LYS B 1 344 ? -2.355 50.906 -16.484 1 23.92 344 LYS B C 1
ATOM 5452 O O . LYS B 1 344 ? -2.236 51.812 -17.312 1 23.92 344 LYS B O 1
ATOM 5457 N N . LEU B 1 345 ? -2.398 49.75 -17.203 1 21.09 345 LEU B N 1
ATOM 5458 C CA . LEU B 1 345 ? -2.547 50.188 -18.594 1 21.09 345 LEU B CA 1
ATOM 5459 C C . LEU B 1 345 ? -4.016 50.406 -18.938 1 21.09 345 LEU B C 1
ATOM 5461 O O . LEU B 1 345 ? -4.883 49.656 -18.5 1 21.09 345 LEU B O 1
#

Sequence (690 aa):
MTAEESLELPPFDESVVSYDHYNGVTLYLGEYLNWVTRQSEMDRDNPTRSLNSDLSFPQLLDRALQFWKAEGRKGIWIHVPPTASHWVPDCVQAGFDFHKVLREDHDSNHPPQTNGDDNSNPPPPTLVLSKWLPDTPSKLPLGPTHQVGVGVVVLNPADPSQMLCVKEQSGPAAAFDLWKMPTGLLDPCEDIPEAAVRELQEETGLHGTLQGIICFRQAHRPGSNSDLFFVCHMKLNNPECIQWTPQEDEIADIQWMSVQQFCNQDRWQGSPLYTTMNNCILQVSQAAVSAKTERNVDVSEAAKRHWLPMIEHEQLEVGFGRDFNNMTNALFLPASITKQDSSKLMTAEESLELPPFDESVVSYDHYNGVTLYLGEYLNWVTRQSEMDRDNPTRSLNSDLSFPQLLDRALQFWKAEGRKGIWIHVPPTASHWVPDCVQAGFDFHKVLREDHDSNHPPQTNGDDNSNPPPPTLVLSKWLPDTPSKLPLGPTHQVGVGVVVLNPADPSQMLCVKEQSGPAAAFDLWKMPTGLLDPCEDIPEAAVRELQEETGLHGTLQGIICFRQAHRPGSNSDLFFVCHMKLNNPECIQWTPQEDEIADIQWMSVQQFCNQDRWQGSPLYTTMNNCILQVSQAAVSAKTERNVDVSEAAKRHWLPMIEHEQLEVGFGRDFNNMTNALFLPASITKQDSSKL

InterPro domains:
  IPR000086 NUDIX hydrolase domain [PF00293] (146-267)
  IPR000086 NUDIX hydrolase domain [PS51462] (145-279)
  IPR003293 Nudix hydrolase 6-like [PTHR13994] (126-298)
  IPR020084 NUDIX hydrolase, conserved site [PS00893] (184-205)
  IPR040618 Pre-nudix hydrolase domain [PF18290] (51-101)

=== Feature glossary ===
The features interleaved in this record are:

— What the protein is —

Sequence gives the chain of amino acids in standard one-letter code (A=alanine, C=cysteine, …, Y=tyrosine), read N→C. It is the only feature that is directly encoded by the gene; all structural features are derived from the folded form of this sequence.

Database cross-references. InterPro integrates a dozen domain/family signature databases into unified entries with residue-range hits. GO terms attach function/process/location labels with evidence codes. CATH codes position the fold in a four-level structural taxonomy. Organism is the NCBI-taxonomy species name.

— Where its atoms are —

Atomic coordinates in PDBx/mmCIF format — the same representation the Protein Data Bank distributes. Each line of the _atom_site loop places one backbone atom in Cartesian space (units: ångströms, origin: arbitrary).

The six renders are orthographic views along the three Cartesian axes in both directions. Representation (cartoon, sticks, or surface) and color scheme (sequence-rainbow or by-chain) vary across proteins so the training set covers all the common visualization conventions.

— Local backbone conformation —

Eight-state secondary structure (DSSP): H is the canonical α-helix, G the tighter 3₁₀-helix, I the wider π-helix; E/B are β-structure, T and S are turns and bends, and '-' is everything else. DSSP derives these from the pattern of main-chain N–H···O=C hydrogen bonds, not from the sequence.

P-SEA three-state annotation labels each residue as helix, strand, or coil based purely on the geometry of the Cα trace. I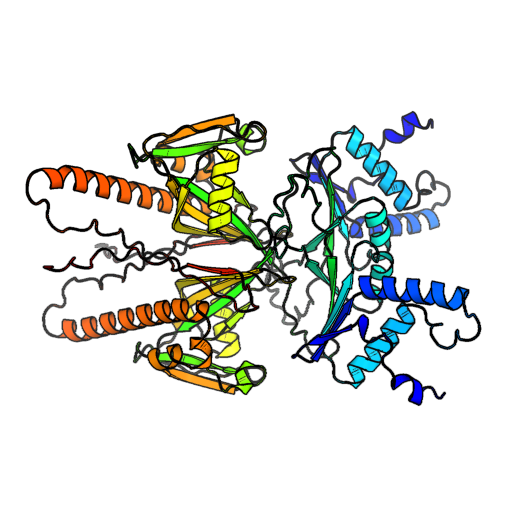t serves as a fallback when the full backbone (and thus DSSP) is unavailable.

The φ/ψ torsion pair specifies the backbone conformation at each residue. φ rotates about the N–Cα bond, ψ about the Cα–C bond. Steric clashes forbid most of the (φ, ψ) plane — the allowed regions (α-helix basin, β-sheet basin, left-handed helix) are the Ramachandran-allowed regions.

— Global shape and packing —

The geometric summary reports three shape descriptors. Rg (radius of gyration) measures how spread out the Cα atoms are about their centre of mass; compact globular proteins have small Rg, elongated or unfolded ones large. Cα contacts (<8 Å, |i−j|>4) count long-range residue pairs in spatial proximity — high for tightly packed folds, near zero for rods or random coil. The bounding-box extents give the protein's footprint along x, y, z in Å.

Solvent-accessible surface area (SASA) is the area in Å² traced out by the centre of a 1.4 Å probe sphere (a water molecule) rolled over the protein's van der Waals surface (Shrake–Rupley / Lee–Richards construction). Buried residues have near-zero SASA; fully exposed residues can exceed 200 Å². The total SASA scales roughly with the number of surface residues.

The contact map is a binary N×N matrix image: pixel (i, j) is dark where Cα_i and Cα_j are within 8 Å and |i−j|>4. Because the |i−j|>4 filter removes local helical contacts, off-diagonal stripes parallel to the main diagonal indicate parallel β-sheets; stripes perpendicular to it indicate antiparallel β-sheets. The Ramachandran plot scatters every residue's (φ, ψ) pair against the sterically allowed regions. The PAE heatmap renders the predicted-aligned-error matrix.

— Structural neighborhood —

3Di is Foldseek's structural alphabet. Each residue is assigned one of twenty discrete states based on how its Cα sits relative to its spatial (not sequential) neighbors. Aligning 3Di strings finds structural homologs roughly as well as full 3D superposition, but orders of magnitude faster.

Nearest PDB neighbors are the top structural matches found by Foldseek when searching this structure against the entire Protein Data Bank. Each hit reports a TM-score (0 to 1; >0.5 almost always implies the same fold) and an E-value. These are *structural* homologs — they may share no detectable sequence similarity.

— Confidence and disorder —

For AlphaFold models, the B-factor field carries pLDDT — the model's own estimate of local accuracy on a 0–100 scale. Regions with pLDDT<50 should be treated as essentially unmodeled; they often correspond to intrinsically disordered segments.

Crystallographic B-factors measure how much each atom's electron density is smeared out, in Å². They rise in mobile loops and surface residues and fall in the buried interior. In AlphaFold models this column is repurposed to hold pLDDT instead.

Predicted aligned error is AlphaFold's pairwise confidence. Unlike pLDDT (per-residue), PAE is per-residue-pair and captures whether two parts of the structure are correctly placed relative to each other. Units are ångströms of expected positional error.